Protein 5NO7 (pdb70)

Solvent-accessible surface area: 22762 Å² total; per-residue (Å²): 58,0,0,0,15,30,38,0,0,7,0,31,102,10,59,41,147,53,31,106,6,2,0,70,2,9,1,3,0,2,43,0,31,64,135,12,0,12,1,1,39,1,34,111,92,79,16,136,116,67,36,60,15,79,1,31,14,49,137,46,6,69,1,21,0,0,22,78,14,3,0,0,76,63,63,124,50,20,182,76,27,82,85,56,96,46,76,37,2,9,30,93,36,82,47,65,40,16,18,4,79,15,87,130,16,21,49,0,0,0,0,0,1,3,67,50,52,62,18,149,139,9,126,20,100,64,0,3,1,0,0,2,32,38,44,1,2,62,86,6,82,3,56,0,82,4,0,113,146,0,7,61,21,44,151,44,7,0,5,0,0,0,2,4,1,3,4,18,35,4,8,3,1,7,1,2,1,3,1,0,25,0,50,12,54,56,40,110,19,155,52,80,32,31,187,18,92,62,1,69,71,5,13,43,25,97,135,90,54,143,91,108,55,72,89,32,50,16,9,63,12,2,7,15,0,1,3,2,4,1,89,80,46,36,22,12,161,36,46,10,47,16,1,0,14,1,26,91,15,1,21,0,115,90,16,22,4,90,24,2,7,94,77,35,69,127,137,36,40,98,58,46,137,132,65,144,97,154,59,0,0,0,14,32,38,0,0,7,0,32,101,10,51,42,143,52,30,106,6,2,0,70,2,8,1,3,0,1,42,1,31,65,136,13,0,13,1,1,38,1,34,111,91,80,17,135,116,67,37,62,14,78,1,32,14,48,140,46,6,69,1,20,0,0,17,78,14,3,0,0,77,63,64,127,49,21,160,76,29,81,85,59,97,46,79,38,2,10,29,92,36,82,48,68,40,16,18,4,80,15,86,129,16,22,51,0,0,0,0,0,1,4,66,48,52,61,18,150,140,8,126,21,99,63,0,3,1,0,0,2,35,37,43,1,2,61,90,6,83,2,56,1,82,4,0,113,147,0,7,60,21,44,153,44,7,1,5,0,0,0,2,4,1,3,4,17,36,4,8,3,1,7,2,3,2,3,2,0,25,0,51,12,55,56,41,109,19,154,54,79,32,22,185,18,119,63,1,130,72,4,15,43,23,96,138,88,54,142,92,107,54,72,90,79,50,18,16,68,10,3,7,14,0,1,3,2,5,2,89,80,45,35,22,12,157,35,44,8,47,16,2,0,14,0,27,93,13,1,24,0,122,89,16,23,8,91,28,2,6,82,75,37,59,121,153,42,92,112

Radius of gyration: 25.58 Å; Cα contacts (8 Å, |Δi|>4): 1484; chains: 2; bounding box: 82×54×50 Å

B-factor: mean 99.18, std 22.54, range [57.85, 181.86]

GO terms:
  GO:0005576 extracellular region (C, EXP)

Nearest PDB structures (foldseek):
  5no7-assembly2_B  TM=1.002E+00  e=6.087E-64  Trametes cinnabarina
  7p3u-assembly1_A  TM=6.928E-01  e=6.922E-06  Aspergillus fumigatus A1163
  5nns-assembly2_B  TM=5.337E-01  e=1.057E-02  Heterobasidion irregulare TC 32-1
  6mvf-assembly2_E  TM=4.528E-01  e=7.614E-01  Faecalibacterium prausnitzii L2-6
  7l1z-assembly3_C  TM=1.665E-01  e=2.024E+00  unidentified

InterPro domains:
  IPR054497 Lytic polysaccharide monooxygenase AA14 [PF22810] (2-352)

Organism: Trametes coccinea (strain BRFM310) (NCBI:txid1353009)

Sequence (548 aa):
HIAFWHNSMYGFNVTEQTFPYDNRPVVPLQYMTFQEWWFHNHLDYPPHPGDFFDFPAGKAATAELACNKGATTWFNSSEGGNIQNGNDPCPGSPPSEYHTTGIDDVKGCAMAIAYESDVRKIKPEDFTVFSVNQTCVWYRFTDFQVPERMPPCPPGGCHCAWFWIHSPDSGGEQIYMNGFQCNITGSTSHVPLAKPKVARRCGADPDHGKPDAVPGNCTYGAKQPLYWLQKEGNNEFDDYIAPPFYNDLYNFKDGAQNDIFVDSYPDGIPLEQKLISEHIAFWHNSMYGFNVTEQTFPYDNRPVVPLQYMTFQEWWFHNHLDYPPHPGDFFDFPAGKAATAELACNKGATTWFNSSEGGNIQNGNDPCPGSPPSEYHTTGIDDVKGCAMAIAYESDVRKIKPEDFTVFSVNQTCVWYRFTDFQVPERMPPCPPGGCHCAWFWIHSPDSGGEQIYMNGFQCNITGSTSHVPLAKPKVARRCGADPDHGKPDAVPGNCTYGAKQPLYWLQKEGNNEFDDYIAPPFYNDLYNFKDGAQNDIFVDSYPDGIP

Secondary structure (DSSP, 8-state):
--EEE-TTBTTTT--TTTSSS---TTS-B-S--HHHHGGGG-TTS---TT--EEEETTSEEEEEEESSGGGSGGGGGSSS-----TT-SSTTS-GGGGT-SSGGG---EEEEEE--S-GGG--TTT-EEEEEESS-SS-SEEEEEPPTTPPPPPTT-EEEEEEE---TTSS---BEEEEEEEEEES------BPPPBPPP--S--GGGS--S--GGG---S-B-----SSSS--S----TTS---SSGGGT--SEE-TT-BTTS-SS--GGGHHHHH-/--EEE-TTBTTTT--TTTSSS---TTS-B-S--HHHHGGGG-TTS---TT--EEEETTSEEEEEEESSGGGSGGGGGSTT-----TT-SSTTS-GGGGT-SSGGG---EEEEEE--S-GGG--TTT-EEEEEESS-SS-SEEEEEPPTTPPPPPTT-EEEEEEE---TTSS---BEEEEEEEEEES------BPPPBPPP--S--GGGS--S--GGG---S-B-----SSSS--S----TTS---SSGGGT--SEE-TT-BTTTSSS---

Structure (mmCIF, N/CA/C/O backbone):
data_5NO7
#
_entry.id   5NO7
#
_cell.length_a   203.754
_cell.length_b   203.754
_cell.length_c   110.586
_cell.angle_alpha   90.00
_cell.angle_beta   90.00
_cell.angle_gamma   90.00
#
_symmetry.space_group_name_H-M   'P 41 21 2'
#
loop_
_entity.id
_entity.type
_entity.pdbx_description
1 polymer 'Lytic polysaccharide monooxygenase'
2 branched beta-D-mannopyranose-(1-4)-2-acetamido-2-deoxy-beta-D-glucopyranose-(1-4)-2-acetamido-2-deoxy-beta-D-glucopyranose
3 branched alpha-D-mannopyranose-(1-3)-alpha-D-mannopyranose-(1-6)-[alpha-D-mannopyranose-(1-3)]beta-D-mannopyranose-(1-4)-2-acetamido-2-deoxy-beta-D-glucopyranose-(1-4)-2-acetamido-2-deoxy-beta-D-glucopyranose
4 branched alpha-D-mannopyranose-(1-3)-[alpha-D-mannopyranose-(1-6)]beta-D-mannopyranose-(1-4)-2-acetamido-2-deoxy-beta-D-glucopyranose-(1-4)-2-acetamido-2-deoxy-beta-D-glucopyranose
5 branched alpha-D-mannopyranose-(1-3)-beta-D-mannopyranose-(1-4)-2-acetamido-2-deoxy-beta-D-glucopyranose-(1-4)-2-acetamido-2-deoxy-beta-D-glucopyranose
6 branched alpha-D-mannopyranose-(1-2)-[alpha-D-mannopyranose-(1-6)]alpha-D-mannopyranose-(1-3)-[alpha-D-mannopyranose-(1-6)]beta-D-mannopyranose-(1-4)-2-acetamido-2-deoxy-beta-D-glucopyranose-(1-4)-2-acetamido-2-deoxy-beta-D-glucopyranose
7 branched 2-acetamido-2-deoxy-beta-D-glucopyranose-(1-4)-2-acetamido-2-deoxy-beta-D-glucopyranose
8 non-polymer 'SULFATE ION'
#
loop_
_atom_site.group_PDB
_atom_site.id
_atom_site.type_symbol
_atom_site.label_atom_id
_atom_site.label_alt_id
_atom_site.label_comp_id
_atom_site.label_asym_id
_atom_site.label_entity_id
_atom_site.label_seq_id
_atom_site.pdbx_PDB_ins_code
_atom_site.Cartn_x
_atom_site.Cartn_y
_atom_site.Cartn_z
_atom_site.occupancy
_atom_site.B_iso_or_equiv
_atom_site.auth_seq_id
_atom_site.auth_comp_id
_atom_site.auth_asym_id
_atom_site.auth_atom_id
_atom_site.pdbx_PDB_model_num
ATOM 1 N N . HIS A 1 1 ? 84.207 23.023 6.334 1.00 91.64 1 HIS A N 1
ATOM 2 C CA . HIS A 1 1 ? 84.466 23.579 7.697 1.00 92.54 1 HIS A CA 1
ATOM 3 C C . HIS A 1 1 ? 85.475 22.714 8.468 1.00 89.46 1 HIS A C 1
ATOM 4 O O . HIS A 1 1 ? 85.099 21.813 9.220 1.00 87.30 1 HIS A O 1
ATOM 11 N N . ILE A 1 2 ? 86.758 22.994 8.247 1.00 85.02 2 ILE A N 1
ATOM 12 C CA . ILE A 1 2 ? 87.864 22.287 8.897 1.00 82.47 2 ILE A CA 1
ATOM 13 C C . ILE A 1 2 ? 88.930 23.304 9.288 1.00 82.66 2 ILE A C 1
ATOM 14 O O . ILE A 1 2 ? 89.091 24.331 8.623 1.00 81.32 2 ILE A O 1
ATOM 19 N N . ALA A 1 3 ? 89.659 23.015 10.364 1.00 83.36 3 ALA A N 1
ATOM 20 C CA . ALA A 1 3 ? 90.744 23.883 10.810 1.00 83.72 3 ALA A CA 1
ATOM 21 C C . ALA A 1 3 ? 91.897 23.099 11.410 1.00 82.57 3 ALA A C 1
ATOM 22 O O . ALA A 1 3 ? 91.711 22.006 11.943 1.00 82.43 3 ALA A O 1
ATOM 24 N N . PHE A 1 4 ? 93.091 23.676 11.307 1.00 82.50 4 PHE A N 1
ATOM 25 C CA . PHE A 1 4 ? 94.289 23.131 11.939 1.00 82.14 4 PHE A CA 1
ATOM 26 C C . PHE A 1 4 ? 94.243 23.540 13.408 1.00 79.27 4 PHE A C 1
ATOM 27 O O . PHE A 1 4 ? 94.223 24.733 13.713 1.00 78.92 4 PHE A O 1
ATOM 35 N N . TRP A 1 5 ? 94.214 22.556 14.308 1.00 76.19 5 TRP A N 1
ATOM 36 C CA . TRP A 1 5 ? 94.078 22.815 15.748 1.00 73.59 5 TRP A CA 1
ATOM 37 C C . TRP A 1 5 ? 95.360 22.586 16.533 1.00 75.33 5 TRP A C 1
ATOM 38 O O . TRP A 1 5 ? 95.922 21.491 16.518 1.00 74.09 5 TRP A O 1
ATOM 49 N N . HIS A 1 6 ? 95.804 23.632 17.227 1.00 80.24 6 HIS A N 1
ATOM 50 C CA . HIS A 1 6 ? 96.984 23.570 18.089 1.00 80.86 6 HIS A CA 1
ATOM 51 C C . HIS A 1 6 ? 97.027 24.823 18.964 1.00 83.70 6 HIS A C 1
ATOM 52 O O . HIS A 1 6 ? 96.542 25.872 18.553 1.00 87.03 6 HIS A O 1
ATOM 59 N N . ASN A 1 7 ? 97.613 24.720 20.156 1.00 84.93 7 ASN A N 1
ATOM 60 C CA . ASN A 1 7 ? 97.683 25.864 21.083 1.00 82.64 7 ASN A CA 1
ATOM 61 C C . ASN A 1 7 ? 98.571 27.017 20.592 1.00 80.24 7 ASN A C 1
ATOM 62 O O . ASN A 1 7 ? 98.520 28.120 21.138 1.00 81.89 7 ASN A O 1
ATOM 67 N N . SER A 1 8 ? 99.379 26.753 19.568 1.00 76.92 8 SER A N 1
ATOM 68 C CA . SER A 1 8 ? 100.251 27.760 18.971 1.00 76.31 8 SER A CA 1
ATOM 69 C C . SER A 1 8 ? 99.578 28.518 17.828 1.00 74.65 8 SER A C 1
ATOM 70 O O . SER A 1 8 ? 100.198 29.385 17.213 1.00 74.69 8 SER A O 1
ATOM 73 N N . MET A 1 9 ? 98.324 28.191 17.536 1.00 73.77 9 MET A N 1
ATOM 74 C CA . MET A 1 9 ? 97.611 28.834 16.441 1.00 74.84 9 MET A CA 1
ATOM 75 C C . MET A 1 9 ? 97.063 30.188 16.849 1.00 75.28 9 MET A C 1
ATOM 76 O O . MET A 1 9 ? 96.799 30.440 18.024 1.00 83.04 9 MET A O 1
ATOM 81 N N . TYR A 1 10 ? 96.888 31.053 15.859 1.00 74.31 10 TYR A N 1
ATOM 82 C CA . TYR A 1 10 ? 96.248 32.339 16.074 1.00 74.32 10 TYR A CA 1
ATOM 83 C C . TYR A 1 10 ? 94.740 32.106 16.111 1.00 75.52 10 TYR A C 1
ATOM 84 O O . TYR A 1 10 ? 94.209 31.290 15.354 1.00 77.48 10 TYR A O 1
ATOM 93 N N . GLY A 1 11 ? 94.059 32.813 17.004 1.00 76.98 11 GLY A N 1
ATOM 94 C CA . GLY A 1 11 ? 92.618 32.658 17.176 1.00 77.07 11 GLY A CA 1
ATOM 95 C C . GLY A 1 11 ? 92.251 31.299 17.739 1.00 77.32 11 GLY A C 1
ATOM 96 O O . GLY A 1 11 ? 91.217 30.735 17.388 1.00 78.34 11 GLY A O 1
ATOM 97 N N . PHE A 1 12 ? 93.100 30.779 18.620 1.00 76.88 12 PHE A N 1
ATOM 98 C CA . PHE A 1 12 ? 92.893 29.466 19.228 1.00 77.53 12 PHE A CA 1
ATOM 99 C C . PHE A 1 12 ? 91.560 29.370 19.972 1.00 78.05 12 PHE A C 1
ATOM 100 O O . PHE A 1 12 ? 90.881 28.343 19.906 1.00 79.95 12 PHE A O 1
ATOM 108 N N . ASN A 1 13 ? 91.187 30.445 20.664 1.00 79.85 13 ASN A N 1
ATOM 109 C CA . ASN A 1 13 ? 89.955 30.483 21.455 1.00 80.66 13 ASN A CA 1
ATOM 110 C C . ASN A 1 13 ? 88.835 31.321 20.839 1.00 80.10 13 ASN A C 1
ATOM 111 O O . ASN A 1 13 ? 87.829 31.582 21.499 1.00 79.99 13 ASN A O 1
ATOM 116 N N . VAL A 1 14 ? 88.996 31.732 19.582 1.00 80.60 14 VAL A N 1
ATOM 117 C CA . VAL A 1 14 ? 87.972 32.528 18.898 1.00 79.17 14 VAL A CA 1
ATOM 118 C C . VAL A 1 14 ? 86.715 31.690 18.685 1.00 79.96 14 VAL A C 1
ATOM 119 O O . VAL A 1 14 ? 86.795 30.543 18.244 1.00 82.35 14 VAL A O 1
ATOM 123 N N . THR A 1 15 ? 85.562 32.271 19.007 1.00 81.16 15 THR A N 1
ATOM 124 C CA . THR A 1 15 ? 84.278 31.594 18.853 1.00 83.25 15 THR A CA 1
ATOM 125 C C . THR A 1 15 ? 83.385 32.364 17.880 1.00 86.18 15 THR A C 1
ATOM 126 O O . THR A 1 15 ? 83.780 33.402 17.344 1.00 86.80 15 THR A O 1
ATOM 130 N N . GLU A 1 16 ? 82.185 31.839 17.656 1.00 90.27 16 GLU A N 1
ATOM 131 C CA . GLU A 1 16 ? 81.237 32.423 16.714 1.00 95.92 16 GLU A CA 1
ATOM 132 C C . GLU A 1 16 ? 80.870 33.868 17.052 1.00 98.70 16 GLU A C 1
ATOM 133 O O . GLU A 1 16 ? 80.799 34.715 16.159 1.00 100.81 16 GLU A O 1
ATOM 139 N N . GLN A 1 17 ? 80.660 34.144 18.337 1.00 101.15 17 GLN A N 1
ATOM 140 C CA . GLN A 1 17 ? 80.240 35.477 18.794 1.00 101.61 17 GLN A CA 1
ATOM 141 C C . GLN A 1 17 ? 81.395 36.460 19.063 1.00 95.82 17 GLN A C 1
ATOM 142 O O . GLN A 1 17 ? 81.150 37.635 19.333 1.00 91.71 17 GLN A O 1
ATOM 148 N N . THR A 1 18 ? 82.639 35.990 18.977 1.00 93.69 18 THR A N 1
ATOM 149 C CA . THR A 1 18 ? 83.815 36.837 19.228 1.00 91.59 18 THR A CA 1
ATOM 150 C C . THR A 1 18 ? 83.873 38.056 18.303 1.00 91.59 18 THR A C 1
ATOM 151 O O . THR A 1 18 ? 84.147 39.165 18.756 1.00 93.09 18 THR A O 1
ATOM 155 N N . PHE A 1 19 ? 83.631 37.838 17.013 1.00 92.07 19 PHE A N 1
ATOM 156 C CA . PHE A 1 19 ? 83.607 38.916 16.022 1.00 91.00 19 PHE A CA 1
ATOM 157 C C . PHE A 1 19 ? 82.154 39.213 15.652 1.00 91.80 19 PHE A C 1
ATOM 158 O O . PHE A 1 19 ? 81.265 38.417 15.966 1.00 92.30 19 PHE A O 1
ATOM 166 N N . PRO A 1 20 ? 81.900 40.359 14.985 1.00 92.36 20 PRO A N 1
ATOM 167 C CA . PRO A 1 20 ? 80.544 40.650 14.497 1.00 93.18 20 PRO A CA 1
ATOM 168 C C . PRO A 1 20 ? 80.048 39.579 13.529 1.00 92.47 20 PRO A C 1
ATOM 169 O O . PRO A 1 20 ? 78.861 39.253 13.516 1.00 94.83 20 PRO A O 1
ATOM 173 N N . TYR A 1 21 ? 80.973 39.050 12.731 1.00 89.94 21 TYR A N 1
ATOM 174 C CA . TYR A 1 21 ? 80.694 37.973 11.791 1.00 87.48 21 TYR A CA 1
ATOM 175 C C . TYR A 1 21 ? 81.291 36.676 12.326 1.00 85.29 21 TYR A C 1
ATOM 176 O O . TYR A 1 21 ? 82.034 36.690 13.307 1.00 85.15 21 TYR A O 1
ATOM 185 N N . ASP A 1 22 ? 80.952 35.556 11.695 1.00 84.23 22 ASP A N 1
ATOM 186 C CA . ASP A 1 22 ? 81.479 34.259 12.112 1.00 81.39 22 ASP A CA 1
ATOM 187 C C . ASP A 1 22 ? 82.899 34.119 11.584 1.00 80.14 22 ASP A C 1
ATOM 188 O O . ASP A 1 22 ? 83.105 33.974 10.377 1.00 83.56 22 ASP A O 1
ATOM 193 N N . ASN A 1 23 ? 83.871 34.176 12.490 1.00 78.77 23 ASN A N 1
ATOM 194 C CA . ASN A 1 23 ? 85.278 34.094 12.118 1.00 78.72 23 ASN A CA 1
ATOM 195 C C . ASN A 1 23 ? 86.021 33.010 12.901 1.00 77.85 23 ASN A C 1
ATOM 196 O O . ASN A 1 23 ? 87.188 33.174 13.256 1.00 76.33 23 ASN A O 1
ATOM 201 N N . ARG A 1 24 ? 85.346 31.896 13.167 1.00 77.43 24 ARG A N 1
ATOM 202 C CA . ARG A 1 24 ? 85.985 30.779 13.851 1.00 78.84 24 ARG A CA 1
ATOM 203 C C . ARG A 1 24 ? 87.049 30.181 12.936 1.00 77.88 24 ARG A C 1
ATOM 204 O O . ARG A 1 24 ? 86.931 30.270 11.715 1.00 79.51 24 ARG A O 1
ATOM 212 N N . PRO A 1 25 ? 88.092 29.562 13.517 1.00 76.89 25 PRO A N 1
ATOM 213 C CA . PRO A 1 25 ? 89.160 28.944 12.722 1.00 76.11 25 PRO A CA 1
ATOM 214 C C . PRO A 1 25 ? 88.683 28.040 11.575 1.00 76.14 25 PRO A C 1
ATOM 215 O O . PRO A 1 25 ? 89.365 27.944 10.553 1.00 78.16 25 PRO A O 1
ATOM 219 N N . VAL A 1 26 ? 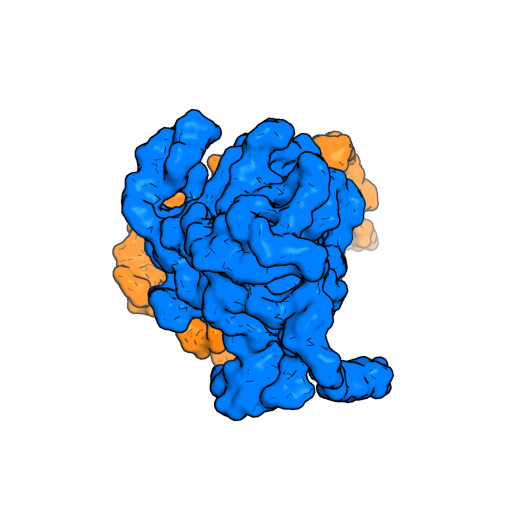87.534 27.386 11.750 1.00 74.03 26 VAL A N 1
ATOM 220 C CA . VAL A 1 26 ? 87.001 26.463 10.742 1.00 74.16 26 VAL A CA 1
ATOM 221 C C . VAL A 1 26 ? 86.235 27.141 9.608 1.00 76.22 26 VAL A C 1
ATOM 222 O O . VAL A 1 26 ? 85.985 26.517 8.578 1.00 80.23 26 VAL A O 1
ATOM 226 N N . VAL A 1 27 ? 85.862 28.405 9.788 1.00 77.19 27 VAL A N 1
ATOM 227 C CA . VAL A 1 27 ? 85.106 29.132 8.766 1.00 77.16 27 VAL A CA 1
ATOM 228 C C . VAL A 1 27 ? 85.940 29.305 7.493 1.00 75.90 27 VAL A C 1
ATOM 229 O O . VAL A 1 27 ? 87.110 29.679 7.569 1.00 76.15 27 VAL A O 1
ATOM 233 N N . PRO A 1 28 ? 85.340 29.026 6.321 1.00 76.46 28 PRO A N 1
ATOM 234 C CA . PRO A 1 28 ? 86.056 29.172 5.053 1.00 77.60 28 PRO A CA 1
ATOM 235 C C . PRO A 1 28 ? 86.248 30.626 4.631 1.00 78.58 28 PRO A C 1
ATOM 236 O O . PRO A 1 28 ? 85.462 31.496 5.015 1.00 81.59 28 PRO A O 1
ATOM 240 N N . LEU A 1 29 ? 87.292 30.865 3.841 1.00 77.97 29 LEU A N 1
ATOM 241 C CA . LEU A 1 29 ? 87.631 32.196 3.347 1.00 79.27 29 LEU A CA 1
ATOM 242 C C . LEU A 1 29 ? 87.228 32.296 1.880 1.00 82.98 29 LEU A C 1
ATOM 243 O O . LEU A 1 29 ? 87.705 31.521 1.050 1.00 85.82 29 LEU A O 1
ATOM 248 N N . GLN A 1 30 ? 86.360 33.256 1.563 1.00 85.08 30 GLN A N 1
ATOM 249 C CA . GLN A 1 30 ? 85.833 33.409 0.207 1.00 84.07 30 GLN A CA 1
ATOM 250 C C . GLN A 1 30 ? 85.427 34.856 -0.081 1.00 85.69 30 GLN A C 1
ATOM 251 O O . GLN A 1 30 ? 84.653 35.455 0.666 1.00 86.01 30 GLN A O 1
ATOM 257 N N . TYR A 1 31 ? 85.965 35.405 -1.167 1.00 89.33 31 TYR A N 1
ATOM 258 C CA . TYR A 1 31 ? 85.709 36.788 -1.591 1.00 91.39 31 TYR A CA 1
ATOM 259 C C . TYR A 1 31 ? 85.835 37.782 -0.434 1.00 89.84 31 TYR A C 1
ATOM 260 O O . TYR A 1 31 ? 84.935 38.585 -0.175 1.00 91.00 31 TYR A O 1
ATOM 269 N N . MET A 1 32 ? 86.975 37.710 0.248 1.00 87.23 32 MET A N 1
ATOM 270 C CA . MET A 1 32 ? 87.272 38.560 1.394 1.00 84.81 32 MET A CA 1
ATOM 271 C C . MET A 1 32 ? 88.370 39.561 1.072 1.00 83.30 32 MET A C 1
ATOM 272 O O . MET A 1 32 ? 89.194 39.332 0.187 1.00 82.99 32 MET A O 1
ATOM 277 N N . THR A 1 33 ? 88.379 40.665 1.812 1.00 84.00 33 THR A N 1
ATOM 278 C CA . THR A 1 33 ? 89.443 41.655 1.708 1.00 85.10 33 THR A CA 1
ATOM 279 C C . THR A 1 33 ? 90.679 41.072 2.374 1.00 84.97 33 THR A C 1
ATOM 280 O O . THR A 1 33 ? 90.570 40.134 3.167 1.00 84.64 33 THR A O 1
ATOM 284 N N . PHE A 1 34 ? 91.847 41.626 2.068 1.00 84.71 34 PHE A N 1
ATOM 285 C CA . PHE A 1 34 ? 93.096 41.070 2.584 1.00 84.09 34 PHE A CA 1
ATOM 286 C C . PHE A 1 34 ? 93.078 40.861 4.094 1.00 85.55 34 PHE A C 1
ATOM 287 O O . PHE A 1 34 ? 93.405 39.779 4.571 1.00 83.63 34 PHE A O 1
ATOM 295 N N . GLN A 1 35 ? 92.682 41.892 4.835 1.00 89.59 35 GLN A N 1
ATOM 296 C CA . GLN A 1 35 ? 92.652 41.828 6.298 1.00 92.31 35 GLN A CA 1
ATOM 297 C C . GLN A 1 35 ? 91.768 40.698 6.819 1.00 87.97 35 GLN A C 1
ATOM 298 O O . GLN A 1 35 ? 92.081 40.082 7.840 1.00 88.49 35 GLN A O 1
ATOM 304 N N . GLU A 1 36 ? 90.672 40.432 6.115 1.00 83.87 36 GLU A N 1
ATOM 305 C CA . GLU A 1 36 ? 89.734 39.383 6.508 1.00 81.96 36 GLU A CA 1
ATOM 306 C C . GLU A 1 36 ? 90.264 37.969 6.244 1.00 78.74 36 GLU A C 1
ATOM 307 O O . GLU A 1 36 ? 90.151 37.099 7.110 1.00 79.13 36 GLU A O 1
ATOM 313 N N . TRP A 1 37 ? 90.850 37.739 5.068 1.00 74.66 37 TRP A N 1
ATOM 314 C CA . TRP A 1 37 ? 91.333 36.397 4.715 1.00 71.51 37 TRP A CA 1
ATOM 315 C C . TRP A 1 37 ? 92.741 36.106 5.246 1.00 69.80 37 TRP A C 1
ATOM 316 O O . TRP A 1 37 ? 93.022 34.984 5.657 1.00 68.47 37 TRP A O 1
ATOM 327 N N . TRP A 1 38 ? 93.619 37.105 5.240 1.00 72.07 38 TRP A N 1
ATOM 328 C CA . TRP A 1 38 ? 95.006 36.918 5.697 1.00 75.67 38 TRP A CA 1
ATOM 329 C C . TRP A 1 38 ? 95.084 36.554 7.184 1.00 76.24 38 TRP A C 1
ATOM 330 O O . TRP A 1 38 ? 94.643 37.316 8.046 1.00 72.52 38 TRP A O 1
ATOM 341 N N . PHE A 1 39 ? 95.648 35.378 7.461 1.00 77.18 39 PHE A N 1
ATOM 342 C CA . PHE A 1 39 ? 95.744 34.828 8.819 1.00 76.64 39 PHE A CA 1
ATOM 343 C C . PHE A 1 39 ? 94.382 34.604 9.482 1.00 76.52 39 PHE A C 1
ATOM 344 O O . PHE A 1 39 ? 94.301 34.448 10.702 1.00 81.02 39 PHE A O 1
ATOM 352 N N . HIS A 1 40 ? 93.327 34.553 8.669 1.00 74.90 40 HIS A N 1
ATOM 353 C CA . HIS A 1 40 ? 91.956 34.369 9.146 1.00 74.06 40 HIS A CA 1
ATOM 354 C C . HIS A 1 40 ? 91.552 35.513 10.078 1.00 78.21 40 HIS A C 1
ATOM 355 O O . HIS A 1 40 ? 90.708 35.339 10.959 1.00 79.42 40 HIS A O 1
ATOM 362 N N . ASN A 1 41 ? 92.157 36.683 9.867 1.00 82.14 41 ASN A N 1
ATOM 363 C CA . ASN A 1 41 ? 91.928 37.861 10.703 1.00 82.77 41 ASN A CA 1
ATOM 364 C C . ASN A 1 41 ? 92.010 37.528 12.198 1.00 84.66 41 ASN A C 1
ATOM 365 O O . ASN A 1 41 ? 91.164 37.952 12.989 1.00 88.85 41 ASN A O 1
ATOM 370 N N . HIS A 1 42 ? 93.030 36.753 12.568 1.00 84.35 42 HIS A N 1
ATOM 371 C CA . HIS A 1 42 ? 93.252 36.351 13.959 1.00 84.97 42 HIS A CA 1
ATOM 372 C C . HIS A 1 42 ? 94.569 36.885 14.530 1.00 86.81 42 HIS A C 1
ATOM 373 O O . HIS A 1 42 ? 95.054 36.371 15.539 1.00 88.94 42 HIS A O 1
ATOM 380 N N . LEU A 1 43 ? 95.141 37.915 13.906 1.00 87.62 43 LEU A N 1
ATOM 381 C CA . LEU A 1 43 ? 96.409 38.480 14.379 1.00 87.31 43 LEU A CA 1
ATOM 382 C C . LEU A 1 43 ? 96.285 39.086 15.781 1.00 90.04 43 LEU A C 1
ATOM 383 O O . LEU A 1 43 ? 97.224 39.010 16.576 1.00 91.88 43 LEU A O 1
ATOM 388 N N . ASP A 1 44 ? 95.122 39.658 16.089 1.00 90.94 44 ASP A N 1
ATOM 389 C CA . ASP A 1 44 ? 94.872 40.239 17.413 1.00 90.81 44 ASP A CA 1
ATOM 390 C C . ASP A 1 44 ? 94.545 39.189 18.481 1.00 88.30 44 ASP A C 1
ATOM 391 O O . ASP A 1 44 ? 94.294 39.538 19.634 1.00 92.18 44 ASP A O 1
ATOM 396 N N . TYR A 1 45 ? 94.553 37.912 18.102 1.00 86.07 45 TYR A N 1
ATOM 397 C CA . TYR A 1 45 ? 94.333 36.810 19.038 1.00 86.13 45 TYR A CA 1
ATOM 398 C C . TYR A 1 45 ? 95.491 35.818 18.937 1.00 86.55 45 TYR A C 1
ATOM 399 O O . TYR A 1 45 ? 95.294 34.660 18.566 1.00 86.50 45 TYR A O 1
ATOM 408 N N . PRO A 1 46 ? 96.709 36.270 19.281 1.00 88.41 46 PRO A N 1
ATOM 409 C CA . PRO A 1 46 ? 97.863 35.396 19.162 1.00 88.47 46 PRO A CA 1
ATOM 410 C C . PRO A 1 46 ? 97.936 34.393 20.304 1.00 89.24 46 PRO A C 1
ATOM 411 O O . PRO A 1 46 ? 97.334 34.616 21.353 1.00 91.06 46 PRO A O 1
ATOM 415 N N . PRO A 1 47 ? 98.682 33.295 20.108 1.00 89.74 47 PRO A N 1
ATOM 416 C CA . PRO A 1 47 ? 98.854 32.294 21.153 1.00 89.39 47 PRO A CA 1
ATOM 417 C C . PRO A 1 47 ? 99.786 32.818 22.235 1.00 90.42 47 PRO A C 1
ATOM 418 O O . PRO A 1 47 ? 100.293 33.936 22.120 1.00 90.12 47 PRO A O 1
ATOM 422 N N . HIS A 1 48 ? 100.019 32.023 23.273 1.00 93.02 48 HIS A N 1
ATOM 423 C CA . HIS A 1 48 ? 100.965 32.424 24.307 1.00 94.38 48 HIS A CA 1
ATOM 424 C C . HIS A 1 48 ? 102.376 32.351 23.718 1.00 96.28 48 HIS A C 1
ATOM 425 O O . HIS A 1 48 ? 102.644 31.505 22.862 1.00 96.29 48 HIS A O 1
ATOM 432 N N . PRO A 1 49 ? 103.281 33.240 24.166 1.00 97.64 49 PRO A N 1
ATOM 433 C CA . PRO A 1 49 ? 104.614 33.331 23.557 1.00 98.49 49 PRO A CA 1
ATOM 434 C C . PRO A 1 49 ? 105.431 32.036 23.539 1.00 97.48 49 PRO A C 1
ATOM 435 O O . PRO A 1 49 ? 106.244 31.849 22.636 1.00 96.07 49 PRO A O 1
ATOM 439 N N . GLY A 1 50 ? 105.216 31.159 24.519 1.00 97.60 50 GLY A N 1
ATOM 440 C CA . GLY A 1 50 ? 105.978 29.912 24.628 1.00 96.66 50 GLY A CA 1
ATOM 441 C C . GLY A 1 50 ? 105.441 28.715 23.858 1.00 94.24 50 GLY A C 1
ATOM 442 O O . GLY A 1 50 ? 106.114 27.688 23.777 1.00 96.57 50 GLY A O 1
ATOM 443 N N . ASP A 1 51 ? 104.238 28.835 23.296 1.00 91.17 51 ASP A N 1
ATOM 444 C CA . ASP A 1 51 ? 103.607 27.733 22.562 1.00 88.43 51 ASP A CA 1
ATOM 445 C C . ASP A 1 51 ? 104.007 27.717 21.081 1.00 87.45 51 ASP A C 1
ATOM 446 O O . ASP A 1 51 ? 103.668 28.632 20.328 1.00 82.48 51 ASP A O 1
ATOM 451 N N . PHE A 1 52 ? 104.729 26.669 20.681 1.00 86.67 52 PHE A N 1
ATOM 452 C CA . PHE A 1 52 ? 105.177 26.489 19.299 1.00 86.78 52 PHE A CA 1
ATOM 453 C C . PHE A 1 52 ? 104.900 25.073 18.806 1.00 86.43 52 PHE A C 1
ATOM 454 O O . PHE A 1 52 ? 104.956 24.116 19.580 1.00 89.33 52 PHE A O 1
ATOM 462 N N . PHE A 1 53 ? 104.608 24.955 17.514 1.00 84.53 53 PHE A N 1
ATOM 463 C CA . PHE A 1 53 ? 104.450 23.658 16.861 1.00 82.72 53 PHE A CA 1
ATOM 464 C C . PHE A 1 53 ? 105.820 23.292 16.290 1.00 83.28 53 PHE A C 1
ATOM 465 O O . PHE A 1 53 ? 106.380 24.038 15.488 1.00 82.27 53 PHE A O 1
ATOM 473 N N . ASP A 1 54 ? 106.356 22.147 16.700 1.00 84.85 54 ASP A N 1
ATOM 474 C CA . ASP A 1 54 ? 107.699 21.737 16.288 1.00 85.30 54 ASP A CA 1
ATOM 475 C C . ASP A 1 54 ? 107.708 20.870 15.029 1.00 83.18 54 ASP A C 1
ATOM 476 O O . ASP A 1 54 ? 106.981 19.880 14.941 1.00 83.58 54 ASP A O 1
ATOM 481 N N . PHE A 1 55 ? 108.541 21.258 14.065 1.00 80.53 55 PHE A N 1
ATOM 482 C CA . PHE A 1 55 ? 108.739 20.499 12.832 1.00 78.93 55 PHE A CA 1
ATOM 483 C C . PHE A 1 55 ? 110.137 19.882 12.844 1.00 77.06 55 PHE A C 1
ATOM 484 O O . PHE A 1 55 ? 111.126 20.594 12.670 1.00 76.91 55 PHE A O 1
ATOM 492 N N . PRO A 1 56 ? 110.228 18.556 13.051 1.00 75.75 56 PRO A N 1
ATOM 493 C CA . PRO A 1 56 ? 111.536 17.916 13.097 1.00 77.64 56 PRO A CA 1
ATOM 494 C C . PRO A 1 56 ? 112.080 17.594 11.707 1.00 80.24 56 PRO A C 1
ATOM 495 O O . PRO A 1 56 ? 111.481 16.802 10.979 1.00 83.61 56 PRO A O 1
ATOM 499 N N . ALA A 1 57 ? 113.214 18.200 11.359 1.00 80.81 57 ALA A N 1
ATOM 500 C CA . ALA A 1 57 ? 113.845 17.992 10.058 1.00 79.94 57 ALA A CA 1
ATOM 501 C C . ALA A 1 57 ? 114.053 16.510 9.766 1.00 81.02 57 ALA A C 1
ATOM 502 O O . ALA A 1 57 ? 114.479 15.753 10.636 1.00 82.40 57 ALA A O 1
ATOM 504 N N . GLY A 1 58 ? 113.730 16.103 8.541 1.00 83.86 58 GLY A N 1
ATOM 505 C CA . GLY A 1 58 ? 113.888 14.716 8.109 1.00 84.69 58 GLY A CA 1
ATOM 506 C C . GLY A 1 58 ? 112.937 13.736 8.771 1.00 84.18 58 GLY A C 1
ATOM 507 O O . GLY A 1 58 ? 113.135 12.524 8.674 1.00 85.98 58 GLY A O 1
ATOM 508 N N . LYS A 1 59 ? 111.899 14.255 9.427 1.00 82.88 59 LYS A N 1
ATOM 509 C CA . LYS A 1 59 ? 110.931 13.430 10.147 1.00 83.70 59 LYS A CA 1
ATOM 510 C C . LYS A 1 59 ? 109.507 13.947 9.962 1.00 81.27 59 LYS A C 1
ATOM 511 O O . LYS A 1 59 ? 109.292 15.090 9.554 1.00 79.60 59 LYS A O 1
ATOM 517 N N . ALA A 1 60 ? 108.540 13.091 10.271 1.00 79.91 60 ALA A N 1
ATOM 518 C CA . ALA A 1 60 ? 107.128 13.437 10.156 1.00 79.46 60 ALA A CA 1
ATOM 519 C C . ALA A 1 60 ? 106.678 14.321 11.315 1.00 77.96 60 ALA A C 1
ATOM 520 O O . ALA A 1 60 ? 107.222 14.246 12.418 1.00 81.06 60 ALA A O 1
ATOM 522 N N . ALA A 1 61 ? 105.681 15.158 11.049 1.00 74.15 61 ALA A N 1
ATOM 523 C CA . ALA A 1 61 ? 105.096 16.029 12.056 1.00 72.68 61 ALA A CA 1
ATOM 524 C C . ALA A 1 61 ? 103.584 15.879 11.991 1.00 73.76 61 ALA A C 1
ATOM 525 O O . ALA A 1 61 ? 102.958 16.323 11.031 1.00 76.05 61 ALA A O 1
ATOM 527 N N . THR A 1 62 ? 102.998 15.252 13.007 1.00 74.78 62 THR A N 1
ATOM 528 C CA . THR A 1 62 ? 101.556 15.021 13.029 1.00 74.22 62 THR A CA 1
ATOM 529 C C . THR A 1 62 ? 100.789 16.284 13.415 1.00 73.32 62 THR A C 1
ATOM 530 O O . THR A 1 62 ? 101.075 16.906 14.437 1.00 73.85 62 THR A O 1
ATOM 534 N N . ALA A 1 63 ? 99.818 16.648 12.581 1.00 71.65 63 ALA A N 1
ATOM 535 C CA . ALA A 1 63 ? 98.959 17.799 12.812 1.00 71.44 63 ALA A CA 1
ATOM 536 C C . ALA A 1 63 ? 97.529 17.313 12.972 1.00 72.07 63 ALA A C 1
ATOM 537 O O . ALA A 1 63 ? 97.175 16.254 12.454 1.00 72.86 63 ALA A O 1
ATOM 539 N N . GLU A 1 64 ? 96.713 18.080 13.691 1.00 73.76 64 GLU A N 1
ATOM 540 C CA . GLU A 1 64 ? 95.314 17.714 13.916 1.00 74.96 64 GLU A CA 1
ATOM 541 C C . GLU A 1 64 ? 94.378 18.630 13.139 1.00 74.74 64 GLU A C 1
ATOM 542 O O . GLU A 1 64 ? 94.387 19.850 13.323 1.00 74.92 64 GLU A O 1
ATOM 548 N N . LEU A 1 65 ? 93.577 18.024 12.268 1.00 73.51 65 LEU A N 1
ATOM 549 C CA . LEU A 1 65 ? 92.629 18.744 11.431 1.00 71.37 65 LEU A CA 1
ATOM 550 C C . LEU A 1 65 ? 91.232 18.257 11.782 1.00 69.60 65 LEU A C 1
ATOM 551 O O . LEU A 1 65 ? 90.983 17.052 11.773 1.00 68.72 65 LEU A O 1
ATOM 556 N N . ALA A 1 66 ? 90.328 19.181 12.104 1.00 69.80 66 ALA A N 1
ATOM 557 C CA . ALA A 1 66 ? 88.965 18.808 12.481 1.00 71.86 66 ALA A CA 1
ATOM 558 C C . ALA A 1 66 ? 87.972 19.962 12.377 1.00 75.05 66 ALA A C 1
ATOM 559 O O . ALA A 1 66 ? 88.357 21.130 12.313 1.00 76.83 66 ALA A O 1
ATOM 561 N N . CYS A 1 67 ? 86.689 19.611 12.367 1.00 79.66 67 CYS A N 1
ATOM 562 C CA . CYS A 1 67 ? 85.606 20.587 12.285 1.00 84.59 67 CYS A CA 1
ATOM 563 C C . CYS A 1 67 ? 85.349 21.253 13.632 1.00 85.01 67 CYS A C 1
ATOM 564 O O . CYS A 1 67 ? 84.738 22.321 13.691 1.00 85.07 67 CYS A O 1
ATOM 567 N N . ASN A 1 68 ? 85.799 20.609 14.707 1.00 89.37 68 ASN A N 1
ATOM 568 C CA . ASN A 1 68 ? 85.644 21.151 16.053 1.00 93.19 68 ASN A CA 1
ATOM 569 C C . ASN A 1 68 ? 86.866 20.854 16.898 1.00 89.54 68 ASN A C 1
ATOM 570 O O . ASN A 1 68 ? 87.495 19.803 16.752 1.00 91.68 68 ASN A O 1
ATOM 575 N N . LYS A 1 69 ? 87.186 21.778 17.795 1.00 86.26 69 LYS A N 1
ATOM 576 C CA . LYS A 1 69 ? 88.306 21.598 18.706 1.00 84.37 69 LYS A CA 1
ATOM 577 C C . LYS A 1 69 ? 88.029 20.447 19.683 1.00 82.18 69 LYS A C 1
ATOM 578 O O . LYS A 1 69 ? 88.958 19.835 20.203 1.00 82.98 69 LYS A O 1
ATOM 584 N N . GLY A 1 70 ? 86.750 20.150 19.913 1.00 80.13 70 GLY A N 1
ATOM 585 C CA . GLY A 1 70 ? 86.350 19.014 20.742 1.00 78.14 70 GLY A CA 1
ATOM 586 C C . GLY A 1 70 ? 86.766 17.677 20.153 1.00 77.52 70 GLY A C 1
ATOM 587 O O . GLY A 1 70 ? 86.987 16.712 20.885 1.00 76.75 70 GLY A O 1
ATOM 588 N N . ALA A 1 71 ? 86.878 17.622 18.826 1.00 78.12 71 ALA A N 1
ATOM 589 C CA . ALA A 1 71 ? 87.305 16.410 18.126 1.00 75.95 71 ALA A CA 1
ATOM 590 C C . ALA A 1 71 ? 88.826 16.241 18.109 1.00 75.03 71 ALA A C 1
ATOM 591 O O . ALA A 1 71 ? 89.329 15.288 17.521 1.00 77.75 71 ALA A O 1
ATOM 593 N N . THR A 1 72 ? 89.552 17.157 18.748 1.00 75.74 72 THR A N 1
ATOM 594 C CA . THR A 1 72 ? 91.009 17.092 18.825 1.00 77.19 72 THR A CA 1
ATOM 595 C C . THR A 1 72 ? 91.464 16.948 20.276 1.00 80.88 72 THR A C 1
ATOM 596 O O . THR A 1 72 ? 90.646 16.952 21.196 1.00 82.69 72 THR A O 1
ATOM 600 N N . THR A 1 73 ? 92.776 16.827 20.471 1.00 83.90 73 THR A N 1
ATOM 601 C CA . THR A 1 73 ? 93.373 16.708 21.805 1.00 84.61 73 THR A CA 1
ATOM 602 C C . THR A 1 73 ? 93.189 17.985 22.634 1.00 84.43 73 THR A C 1
ATOM 603 O O . THR A 1 73 ? 93.260 17.951 23.863 1.00 87.77 73 THR A O 1
ATOM 607 N N . TRP A 1 74 ? 92.934 19.102 21.958 1.00 82.29 74 TRP A N 1
ATOM 608 C CA . TRP A 1 74 ? 92.762 20.392 22.617 1.00 80.19 74 TRP A CA 1
ATOM 609 C C . TRP A 1 74 ? 91.308 20.640 23.015 1.00 78.66 74 TRP A C 1
ATOM 610 O O . TRP A 1 74 ? 90.870 21.787 23.103 1.00 77.18 74 TRP A O 1
ATOM 621 N N . PHE A 1 75 ? 90.576 19.562 23.290 1.00 79.48 75 PHE A N 1
ATOM 622 C CA . PHE A 1 75 ? 89.155 19.645 23.638 1.00 81.86 75 PHE A CA 1
ATOM 623 C C . PHE A 1 75 ? 88.883 20.350 24.966 1.00 84.27 75 PHE A C 1
ATOM 624 O O . PHE A 1 75 ? 87.794 20.879 25.167 1.00 83.13 75 PHE A O 1
ATOM 632 N N . ASN A 1 76 ? 89.857 20.344 25.874 1.00 88.11 76 ASN A N 1
ATOM 633 C CA . ASN A 1 76 ? 89.682 20.985 27.186 1.00 89.63 76 ASN A CA 1
ATOM 634 C C . ASN A 1 76 ? 89.463 22.498 27.114 1.00 88.24 76 ASN A C 1
ATOM 635 O O . ASN A 1 76 ? 88.887 23.084 28.029 1.00 90.63 76 ASN A O 1
ATOM 640 N N . SER A 1 77 ? 89.933 23.123 26.036 1.00 87.91 77 SER A N 1
ATOM 641 C CA . SER A 1 77 ? 89.700 24.548 25.801 1.00 88.76 77 SER A CA 1
ATOM 642 C C . SER A 1 77 ? 88.456 24.775 24.934 1.00 89.89 77 SER A C 1
ATOM 643 O O . SER A 1 77 ? 88.060 25.916 24.702 1.00 90.07 77 SER A O 1
ATOM 646 N N . SER A 1 78 ? 87.850 23.689 24.453 1.00 94.92 78 SER A N 1
ATOM 647 C CA . SER A 1 78 ? 86.629 23.761 23.649 1.00 99.03 78 SER A CA 1
ATOM 648 C C . SER A 1 78 ? 85.422 23.637 24.574 1.00 102.60 78 SER A C 1
ATOM 649 O O . SER A 1 78 ? 85.491 22.969 25.600 1.00 103.92 78 SER A O 1
ATOM 652 N N . GLU A 1 79 ? 84.313 24.267 24.207 1.00 108.55 79 GLU A N 1
ATOM 653 C CA . GLU A 1 79 ? 83.107 24.256 25.060 1.00 114.49 79 GLU A CA 1
ATOM 654 C C . GLU A 1 79 ? 82.293 22.953 25.091 1.00 109.97 79 GLU A C 1
ATOM 655 O O . GLU A 1 79 ? 81.727 22.609 26.129 1.00 106.29 79 GLU A O 1
ATOM 661 N N . GLY A 1 80 ? 82.220 22.242 23.971 1.00 110.25 80 GLY A N 1
ATOM 662 C CA . GLY A 1 80 ? 81.446 20.997 23.891 1.00 107.47 80 GLY A CA 1
ATOM 663 C C . GLY A 1 80 ? 81.995 19.802 24.660 1.00 104.12 80 GLY A C 1
ATOM 664 O O . GLY A 1 80 ? 81.264 18.857 24.953 1.00 104.62 80 GLY A O 1
ATOM 665 N N . GLY A 1 81 ? 83.275 19.851 25.012 1.00 100.72 81 GLY A N 1
ATOM 666 C CA . GLY A 1 81 ? 83.952 18.716 25.629 1.00 97.65 81 GLY A CA 1
ATOM 667 C C . GLY A 1 81 ? 84.530 17.772 24.592 1.00 93.95 81 GLY A C 1
ATOM 668 O O . GLY A 1 81 ? 84.514 18.060 23.394 1.00 92.80 81 GLY A O 1
ATOM 669 N N . ASN A 1 82 ? 85.027 16.633 25.063 1.00 92.19 82 ASN A N 1
ATOM 670 C CA . ASN A 1 82 ? 85.684 15.651 24.207 1.00 90.58 82 ASN A CA 1
ATOM 671 C C . ASN A 1 82 ? 84.721 14.806 23.376 1.00 91.56 82 ASN A C 1
ATOM 672 O O . ASN A 1 82 ? 83.892 14.076 23.922 1.00 92.50 82 ASN A O 1
ATOM 677 N N . ILE A 1 83 ? 84.850 14.902 22.054 1.00 91.59 83 ILE A N 1
ATOM 678 C CA . ILE A 1 83 ? 84.067 14.083 21.128 1.00 92.28 83 ILE A CA 1
ATOM 679 C C . ILE A 1 83 ? 84.953 13.371 20.103 1.00 92.93 83 ILE A C 1
ATOM 680 O O . ILE A 1 83 ? 84.443 12.795 19.141 1.00 95.28 83 ILE A O 1
ATOM 685 N N . GLN A 1 84 ? 86.269 13.390 20.316 1.00 91.26 84 GLN A N 1
ATOM 686 C CA . GLN A 1 84 ? 87.202 12.832 19.337 1.00 91.95 84 GLN A CA 1
ATOM 687 C C . GLN A 1 84 ? 87.021 11.331 19.159 1.00 88.78 84 GLN A C 1
ATOM 688 O O . GLN A 1 84 ? 86.706 10.617 20.110 1.00 87.28 84 GLN A O 1
ATOM 694 N N . ASN A 1 85 ? 87.207 10.875 17.923 1.00 88.53 85 ASN A N 1
ATOM 695 C CA . ASN A 1 85 ? 86.994 9.478 17.560 1.00 86.85 85 ASN A CA 1
ATOM 696 C C . ASN A 1 85 ? 88.000 9.008 16.507 1.00 82.78 85 ASN A C 1
ATOM 697 O O . ASN A 1 85 ? 87.668 8.860 15.331 1.00 82.04 85 ASN A O 1
ATOM 702 N N . GLY A 1 86 ? 89.235 8.784 16.946 1.00 80.60 86 GLY A N 1
ATOM 703 C CA . GLY A 1 86 ? 90.294 8.289 16.072 1.00 78.14 86 GLY A CA 1
ATOM 704 C C . GLY A 1 86 ? 90.655 9.265 14.972 1.00 76.72 86 GLY A C 1
ATOM 705 O O . GLY A 1 86 ? 90.790 10.462 15.217 1.00 78.98 86 GLY A O 1
ATOM 706 N N . ASN A 1 87 ? 90.792 8.751 13.753 1.00 76.52 87 ASN A N 1
ATOM 707 C CA . ASN A 1 87 ? 91.156 9.571 12.591 1.00 76.73 87 ASN A CA 1
ATOM 708 C C . ASN A 1 87 ? 90.006 10.355 11.953 1.00 77.29 87 ASN A C 1
ATOM 709 O O . ASN A 1 87 ? 90.212 11.019 10.940 1.00 78.45 87 ASN A O 1
ATOM 714 N N . ASP A 1 88 ? 88.811 10.293 12.535 1.00 77.80 88 ASP A N 1
ATOM 715 C CA . ASP A 1 88 ? 87.659 11.015 11.994 1.00 79.67 88 ASP A CA 1
ATOM 716 C C . ASP A 1 88 ? 87.826 12.530 12.209 1.00 81.10 88 ASP A C 1
ATOM 717 O O . ASP A 1 88 ? 87.862 12.985 13.354 1.00 85.52 88 ASP A O 1
ATOM 722 N N . PRO A 1 89 ? 87.937 13.311 11.112 1.00 80.28 89 PRO A N 1
ATOM 723 C CA . PRO A 1 89 ? 88.069 14.765 11.244 1.00 80.13 89 PRO A CA 1
ATOM 724 C C . PRO A 1 89 ? 86.802 15.462 11.738 1.00 81.61 89 PRO A C 1
ATOM 725 O O . PRO A 1 89 ? 86.882 16.565 12.271 1.00 82.89 89 PRO A O 1
ATOM 729 N N . CYS A 1 90 ? 85.643 14.842 11.545 1.00 83.76 90 CYS A N 1
ATOM 730 C CA . CYS A 1 90 ? 84.397 15.408 12.052 1.00 87.12 90 CYS A CA 1
ATOM 731 C C . CYS A 1 90 ? 83.441 14.291 12.475 1.00 87.04 90 CYS A C 1
ATOM 732 O O . CYS A 1 90 ? 82.627 13.831 11.676 1.00 88.42 90 CYS A O 1
ATOM 735 N N . PRO A 1 91 ? 83.560 13.834 13.736 1.00 88.68 91 PRO A N 1
ATOM 736 C CA . PRO A 1 91 ? 82.711 12.766 14.265 1.00 87.95 91 PRO A CA 1
ATOM 737 C C . PRO A 1 91 ? 81.231 13.133 14.254 1.00 87.89 91 PRO A C 1
ATOM 738 O O . PRO A 1 91 ? 80.864 14.231 14.670 1.00 88.66 91 PRO A O 1
ATOM 742 N N . GLY A 1 92 ? 80.400 12.216 13.768 1.00 88.83 92 GLY A N 1
ATOM 743 C CA . GLY A 1 92 ? 78.956 12.427 13.711 1.00 88.73 92 GLY A CA 1
ATOM 744 C C . GLY A 1 92 ? 78.455 13.014 12.404 1.00 87.94 92 GLY A C 1
ATOM 745 O O . GLY A 1 92 ? 77.247 13.115 12.200 1.00 92.01 92 GLY A O 1
ATOM 746 N N . SER A 1 93 ? 79.372 13.401 11.519 1.00 85.11 93 SER A N 1
ATOM 747 C CA . SER A 1 93 ? 79.009 13.950 10.211 1.00 83.68 93 SER A CA 1
ATOM 748 C C . SER A 1 93 ? 79.765 13.203 9.102 1.00 81.71 93 SER A C 1
ATOM 749 O O . SER A 1 93 ? 80.841 12.653 9.346 1.00 79.60 93 SER A O 1
ATOM 752 N N . PRO A 1 94 ? 79.195 13.171 7.881 1.00 81.27 94 PRO A N 1
ATOM 753 C CA . PRO A 1 94 ? 79.796 12.420 6.781 1.00 79.29 94 PRO A CA 1
ATOM 754 C C . PRO A 1 94 ? 80.948 13.170 6.107 1.00 78.51 94 PRO A C 1
ATOM 755 O O . PRO A 1 94 ? 81.217 14.320 6.464 1.00 77.25 94 PRO A O 1
ATOM 759 N N . PRO A 1 95 ? 81.628 12.527 5.134 1.00 76.99 95 PRO A N 1
ATOM 760 C CA . PRO A 1 95 ? 82.752 13.168 4.438 1.00 75.51 95 PRO A CA 1
ATOM 761 C C . PRO A 1 95 ? 82.383 14.411 3.622 1.00 76.85 95 PRO A C 1
ATOM 762 O O . PRO A 1 95 ? 83.273 15.177 3.255 1.00 73.77 95 PRO A O 1
ATOM 766 N N . SER A 1 96 ? 81.094 14.606 3.337 1.00 79.96 96 SER A N 1
ATOM 767 C CA . SER A 1 96 ? 80.635 15.806 2.632 1.00 81.01 96 SER A CA 1
ATOM 768 C C . SER A 1 96 ? 80.958 17.063 3.436 1.00 81.78 96 SER A C 1
ATOM 769 O O . SER A 1 96 ? 81.075 18.153 2.876 1.00 82.50 96 SER A O 1
ATOM 772 N N . GLU A 1 97 ? 81.095 16.898 4.751 1.00 84.85 97 GLU A N 1
ATOM 773 C CA . GLU A 1 97 ? 81.482 17.987 5.638 1.00 85.15 97 GLU A CA 1
ATOM 774 C C . GLU A 1 97 ? 82.932 18.407 5.363 1.00 82.63 97 GLU A C 1
ATOM 775 O O . GLU A 1 97 ? 83.256 19.591 5.449 1.00 80.59 97 GLU A O 1
ATOM 781 N N . TYR A 1 98 ? 83.795 17.451 5.010 1.00 81.53 98 TYR A N 1
ATOM 782 C CA . TYR A 1 98 ? 85.179 17.784 4.653 1.00 79.61 98 TYR A CA 1
ATOM 783 C C . TYR A 1 98 ? 85.281 18.111 3.148 1.00 78.58 98 TYR A C 1
ATOM 784 O O . TYR A 1 98 ? 86.383 18.165 2.602 1.00 75.58 98 TYR A O 1
ATOM 793 N N . HIS A 1 99 ? 84.138 18.308 2.488 1.00 78.17 99 HIS A N 1
ATOM 794 C CA . HIS A 1 99 ? 84.070 18.625 1.056 1.00 78.49 99 HIS A CA 1
ATOM 795 C C . HIS A 1 99 ? 84.760 17.591 0.157 1.00 77.06 99 HIS A C 1
ATOM 796 O O . HIS A 1 99 ? 85.602 17.933 -0.678 1.00 75.08 99 HIS A O 1
ATOM 803 N N . THR A 1 100 ? 84.385 16.328 0.333 1.00 76.26 100 THR A N 1
ATOM 804 C CA . THR A 1 100 ? 84.905 15.243 -0.494 1.00 75.33 100 THR A CA 1
ATOM 805 C C . THR A 1 100 ? 83.904 14.094 -0.565 1.00 77.28 100 THR A C 1
ATOM 806 O O . THR A 1 100 ? 83.156 13.852 0.381 1.00 78.28 100 THR A O 1
ATOM 810 N N . THR A 1 101 ? 83.893 13.401 -1.700 1.00 79.81 101 THR A N 1
ATOM 811 C CA . THR A 1 101 ? 83.006 12.257 -1.908 1.00 78.80 101 THR A CA 1
ATOM 812 C C . THR A 1 101 ? 83.630 10.999 -1.314 1.00 77.63 101 THR A C 1
ATOM 813 O O . THR A 1 101 ? 82.924 10.127 -0.809 1.00 79.35 101 THR A O 1
ATOM 817 N N . GLY A 1 102 ? 84.957 10.912 -1.389 1.00 74.75 102 GLY A N 1
ATOM 818 C CA . GLY A 1 102 ? 85.700 9.780 -0.843 1.00 73.71 102 GLY A CA 1
ATOM 819 C C . GLY A 1 102 ? 87.185 10.075 -0.760 1.00 72.34 102 GLY A C 1
ATOM 820 O O . GLY A 1 102 ? 87.616 11.198 -1.013 1.00 71.11 102 GLY A O 1
ATOM 821 N N . ILE A 1 103 ? 87.971 9.062 -0.411 1.00 73.72 103 ILE A N 1
ATOM 822 C CA . ILE A 1 103 ? 89.422 9.218 -0.295 1.00 77.88 103 ILE A CA 1
ATOM 823 C C . ILE A 1 103 ? 90.080 9.560 -1.638 1.00 81.78 103 ILE A C 1
ATOM 824 O O . ILE A 1 103 ? 91.135 10.193 -1.677 1.00 83.03 103 ILE A O 1
ATOM 829 N N . ASP A 1 104 ? 89.454 9.131 -2.730 1.00 88.15 104 ASP A N 1
ATOM 830 C CA . ASP A 1 104 ? 89.956 9.401 -4.083 1.00 91.83 104 ASP A CA 1
ATOM 831 C C . ASP A 1 104 ? 89.704 10.844 -4.547 1.00 87.09 104 ASP A C 1
ATOM 832 O O . ASP A 1 104 ? 90.380 11.332 -5.454 1.00 85.40 104 ASP A O 1
ATOM 837 N N . ASP A 1 105 ? 88.747 11.520 -3.913 1.00 84.52 105 ASP A N 1
ATOM 838 C CA . ASP A 1 105 ? 88.347 12.878 -4.300 1.00 83.78 105 ASP A CA 1
ATOM 839 C C . ASP A 1 105 ? 89.006 13.990 -3.462 1.00 82.38 105 ASP A C 1
ATOM 840 O O . ASP A 1 105 ? 88.697 15.169 -3.637 1.00 84.48 105 ASP A O 1
ATOM 845 N N . VAL A 1 106 ? 89.915 13.623 -2.562 1.00 80.21 106 VAL A N 1
ATOM 846 C CA . VAL A 1 106 ? 90.636 14.616 -1.758 1.00 76.79 106 VAL A CA 1
ATOM 847 C C . VAL A 1 106 ? 91.732 15.252 -2.613 1.00 77.16 106 VAL A C 1
ATOM 848 O O . VAL A 1 106 ? 92.360 14.571 -3.425 1.00 78.52 106 VAL A O 1
ATOM 852 N N . LYS A 1 107 ? 91.964 16.550 -2.423 1.00 76.96 107 LYS A N 1
ATOM 853 C CA . LYS A 1 107 ? 92.907 17.302 -3.262 1.00 76.64 107 LYS A CA 1
ATOM 854 C C . LYS A 1 107 ? 94.197 17.739 -2.568 1.00 75.69 107 LYS 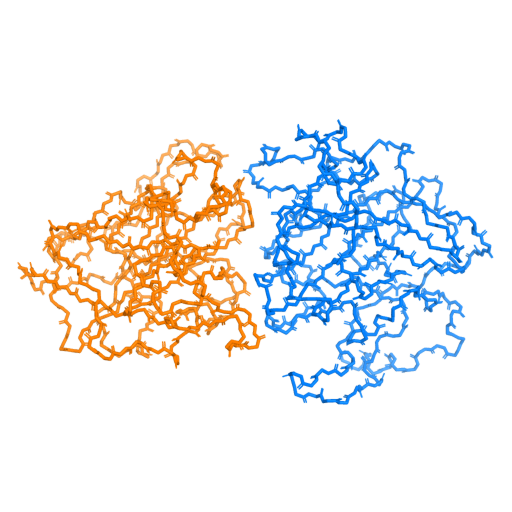A C 1
ATOM 855 O O . LYS A 1 107 ? 95.007 18.443 -3.166 1.00 76.63 107 LYS A O 1
ATOM 861 N N . GLY A 1 108 ? 94.386 17.345 -1.313 1.00 75.76 108 GLY A N 1
ATOM 862 C CA . GLY A 1 108 ? 95.621 17.655 -0.597 1.00 74.81 108 GLY A CA 1
ATOM 863 C C . GLY A 1 108 ? 95.705 19.048 0.000 1.00 74.07 108 GLY A C 1
ATOM 864 O O . GLY A 1 108 ? 95.023 19.975 -0.442 1.00 74.11 108 GLY A O 1
ATOM 865 N N . CYS A 1 109 ? 96.561 19.179 1.012 1.00 73.65 109 CYS A N 1
ATOM 866 C CA . CYS A 1 109 ? 96.774 20.438 1.719 1.00 74.38 109 CYS A CA 1
ATOM 867 C C . CYS A 1 109 ? 98.258 20.590 2.034 1.00 70.37 109 CYS A C 1
ATOM 868 O O . CYS A 1 109 ? 99.021 19.636 1.884 1.00 70.18 109 CYS A O 1
ATOM 871 N N . ALA A 1 110 ? 98.661 21.774 2.492 1.00 68.05 110 ALA A N 1
ATOM 872 C CA . ALA A 1 110 ? 100.080 22.073 2.693 1.00 67.71 110 ALA A CA 1
ATOM 873 C C . ALA A 1 110 ? 100.396 22.864 3.960 1.00 67.08 110 ALA A C 1
ATOM 874 O O . ALA A 1 110 ? 99.507 23.404 4.615 1.00 65.06 110 ALA A O 1
ATOM 876 N N . MET A 1 111 ? 101.687 22.911 4.283 1.00 66.62 111 MET A N 1
ATOM 877 C CA . MET A 1 111 ? 102.214 23.716 5.376 1.00 68.59 111 MET A CA 1
ATOM 878 C C . MET A 1 111 ? 103.216 24.694 4.768 1.00 70.65 111 MET A C 1
ATOM 879 O O . MET A 1 111 ? 104.177 24.273 4.118 1.00 69.63 111 MET A O 1
ATOM 884 N N . ALA A 1 112 ? 102.993 25.989 4.972 1.00 72.73 112 ALA A N 1
ATOM 885 C CA . ALA A 1 112 ? 103.926 27.013 4.511 1.00 73.22 112 ALA A CA 1
ATOM 886 C C . ALA A 1 112 ? 104.715 27.550 5.699 1.00 75.00 112 ALA A C 1
ATOM 887 O O . ALA A 1 112 ? 104.319 27.354 6.849 1.00 74.54 112 ALA A O 1
ATOM 889 N N . ILE A 1 113 ? 105.829 28.223 5.417 1.00 75.76 113 ILE A N 1
ATOM 890 C CA . ILE A 1 113 ? 106.684 28.781 6.467 1.00 75.57 113 ILE A CA 1
ATOM 891 C C . ILE A 1 113 ? 107.318 30.108 6.057 1.00 78.06 113 ILE A C 1
ATOM 892 O O . ILE A 1 113 ? 107.704 30.299 4.903 1.00 78.43 113 ILE A O 1
ATOM 897 N N . ALA A 1 114 ? 107.418 31.017 7.023 1.00 81.36 114 ALA A N 1
ATOM 898 C CA . ALA A 1 114 ? 108.054 32.312 6.827 1.00 82.37 114 ALA A CA 1
ATOM 899 C C . ALA A 1 114 ? 109.006 32.554 7.992 1.00 84.16 114 ALA A C 1
ATOM 900 O O . ALA A 1 114 ? 108.574 32.630 9.144 1.00 85.37 114 ALA A O 1
ATOM 902 N N . TYR A 1 115 ? 110.297 32.668 7.688 1.00 84.64 115 TYR A N 1
ATOM 903 C CA . TYR A 1 115 ? 111.326 32.873 8.709 1.00 84.66 115 TYR A CA 1
ATOM 904 C C . TYR A 1 115 ? 111.304 34.313 9.219 1.00 86.07 115 TYR A C 1
ATOM 905 O O . TYR A 1 115 ? 112.121 35.147 8.821 1.00 85.81 115 TYR A O 1
ATOM 914 N N . GLU A 1 116 ? 110.346 34.586 10.100 1.00 87.27 116 GLU A N 1
ATOM 915 C CA . GLU A 1 116 ? 110.166 35.905 10.685 1.00 91.13 116 GLU A CA 1
ATOM 916 C C . GLU A 1 116 ? 109.524 35.765 12.065 1.00 93.80 116 GLU A C 1
ATOM 917 O O . GLU A 1 116 ? 108.479 35.132 12.210 1.00 92.53 116 GLU A O 1
ATOM 923 N N . SER A 1 117 ? 110.159 36.358 13.071 1.00 97.53 117 SER A N 1
ATOM 924 C CA . SER A 1 117 ? 109.664 36.303 14.448 1.00 97.24 117 SER A CA 1
ATOM 925 C C . SER A 1 117 ? 108.489 37.255 14.694 1.00 95.90 117 SER A C 1
ATOM 926 O O . SER A 1 117 ? 107.653 36.990 15.558 1.00 94.55 117 SER A O 1
ATOM 929 N N . ASP A 1 118 ? 108.431 38.358 13.946 1.00 96.01 118 ASP A N 1
ATOM 930 C CA . ASP A 1 118 ? 107.349 39.340 14.078 1.00 97.66 118 ASP A CA 1
ATOM 931 C C . ASP A 1 118 ? 106.288 39.116 12.999 1.00 97.06 118 ASP A C 1
ATOM 932 O O . ASP A 1 118 ? 106.510 39.421 11.829 1.00 98.49 118 ASP A O 1
ATOM 937 N N . VAL A 1 119 ? 105.130 38.604 13.408 1.00 96.94 119 VAL A N 1
ATOM 938 C CA . VAL A 1 119 ? 104.030 38.294 12.483 1.00 97.43 119 VAL A CA 1
ATOM 939 C C . VAL A 1 119 ? 103.581 39.492 11.637 1.00 96.97 119 VAL A C 1
ATOM 940 O O . VAL A 1 119 ? 103.140 39.322 10.500 1.00 96.72 119 VAL A O 1
ATOM 944 N N . ARG A 1 120 ? 103.705 40.695 12.193 1.00 97.92 120 ARG A N 1
ATOM 945 C CA . ARG A 1 120 ? 103.284 41.919 11.508 1.00 99.51 120 ARG A CA 1
ATOM 946 C C . ARG A 1 120 ? 104.108 42.222 10.255 1.00 98.14 120 ARG A C 1
ATOM 947 O O . ARG A 1 120 ? 103.621 42.887 9.341 1.00 98.42 120 ARG A O 1
ATOM 955 N N . LYS A 1 121 ? 105.348 41.739 10.217 1.00 96.66 121 LYS A N 1
ATOM 956 C CA . LYS A 1 121 ? 106.230 41.955 9.069 1.00 97.00 121 LYS A CA 1
ATOM 957 C C . LYS A 1 121 ? 106.052 40.929 7.948 1.00 95.26 121 LYS A C 1
ATOM 958 O O . LYS A 1 121 ? 106.583 41.120 6.854 1.00 97.97 121 LYS A O 1
ATOM 964 N N . ILE A 1 122 ? 105.310 39.853 8.207 1.00 93.34 122 ILE A N 1
ATOM 965 C CA . ILE A 1 122 ? 105.126 38.788 7.214 1.00 91.06 122 ILE A CA 1
ATOM 966 C C . ILE A 1 122 ? 104.167 39.215 6.107 1.00 91.89 122 ILE A C 1
ATOM 967 O O . ILE A 1 122 ? 103.072 39.711 6.378 1.00 92.60 122 ILE A O 1
ATOM 972 N N . LYS A 1 123 ? 104.593 39.000 4.864 1.00 93.11 123 LYS A N 1
ATOM 973 C CA . LYS A 1 123 ? 103.795 39.318 3.684 1.00 95.03 123 LYS A CA 1
ATOM 974 C C . LYS A 1 123 ? 103.439 38.027 2.945 1.00 92.62 123 LYS A C 1
ATOM 975 O O . LYS A 1 123 ? 104.125 37.017 3.103 1.00 91.55 123 LYS A O 1
ATOM 981 N N . PRO A 1 124 ? 102.368 38.053 2.129 1.00 89.62 124 PRO A N 1
ATOM 982 C CA . PRO A 1 124 ? 101.920 36.841 1.431 1.00 89.50 124 PRO A CA 1
ATOM 983 C C . PRO A 1 124 ? 102.984 36.211 0.536 1.00 89.46 124 PRO A C 1
ATOM 984 O O . PRO A 1 124 ? 102.998 34.994 0.358 1.00 89.19 124 PRO A O 1
ATOM 988 N N . GLU A 1 125 ? 103.867 37.041 -0.011 1.00 89.63 125 GLU A N 1
ATOM 989 C CA . GLU A 1 125 ? 104.938 36.569 -0.881 1.00 89.62 125 GLU A CA 1
ATOM 990 C C . GLU A 1 125 ? 106.033 35.846 -0.096 1.00 86.13 125 GLU A C 1
ATOM 991 O O . GLU A 1 125 ? 106.828 35.119 -0.683 1.00 82.74 125 GLU A O 1
ATOM 997 N N . ASP A 1 126 ? 106.077 36.053 1.221 1.00 86.04 126 ASP A N 1
ATOM 998 C CA . ASP A 1 126 ? 107.130 35.479 2.067 1.00 83.80 126 ASP A CA 1
ATOM 999 C C . ASP A 1 126 ? 106.937 33.997 2.385 1.00 79.71 126 ASP A C 1
ATOM 1000 O O . ASP A 1 126 ? 107.919 33.277 2.575 1.00 76.75 126 ASP A O 1
ATOM 1005 N N . PHE A 1 127 ? 105.687 33.539 2.440 1.00 77.69 127 PHE A N 1
ATOM 1006 C CA . PHE A 1 127 ? 105.406 32.127 2.739 1.00 76.03 127 PHE A CA 1
ATOM 1007 C C . PHE A 1 127 ? 105.929 31.164 1.670 1.00 76.28 127 PHE A C 1
ATOM 1008 O O . PHE A 1 127 ? 105.753 31.386 0.471 1.00 74.14 127 PHE A O 1
ATOM 1016 N N . THR A 1 128 ? 106.567 30.093 2.139 1.00 75.69 128 THR A N 1
ATOM 1017 C CA . THR A 1 128 ? 107.117 29.044 1.291 1.00 74.38 128 THR A CA 1
ATOM 1018 C C . THR A 1 128 ? 106.526 27.704 1.708 1.00 74.11 128 THR A C 1
ATOM 1019 O O . THR A 1 128 ? 106.618 27.328 2.875 1.00 74.98 128 THR A O 1
ATOM 1023 N N . VAL A 1 129 ? 105.926 26.987 0.761 1.00 72.30 129 VAL A N 1
ATOM 1024 C CA . VAL A 1 129 ? 105.366 25.665 1.040 1.00 70.81 129 VAL A CA 1
ATOM 1025 C C . VAL A 1 129 ? 106.525 24.682 1.177 1.00 72.26 129 VAL A C 1
ATOM 1026 O O . VAL A 1 129 ? 107.254 24.448 0.211 1.00 74.48 129 VAL A O 1
ATOM 1030 N N . PHE A 1 130 ? 106.701 24.129 2.378 1.00 71.94 130 PHE A N 1
ATOM 1031 C CA . PHE A 1 130 ? 107.815 23.214 2.656 1.00 71.73 130 PHE A CA 1
ATOM 1032 C C . PHE A 1 130 ? 107.387 21.760 2.844 1.00 71.33 130 PHE A C 1
ATOM 1033 O O . PHE A 1 130 ? 108.229 20.862 2.806 1.00 70.69 130 PHE A O 1
ATOM 1041 N N . SER A 1 131 ? 106.094 21.525 3.053 1.00 70.85 131 SER A N 1
ATOM 1042 C CA . SER A 1 131 ? 105.587 20.165 3.209 1.00 71.30 131 SER A CA 1
ATOM 1043 C C . SER A 1 131 ? 104.149 20.060 2.719 1.00 69.79 131 SER A C 1
ATOM 1044 O O . SER A 1 131 ? 103.352 20.980 2.901 1.00 67.79 131 SER A O 1
ATOM 1047 N N . VAL A 1 132 ? 103.834 18.924 2.103 1.00 70.57 132 VAL A N 1
ATOM 1048 C CA . VAL A 1 132 ? 102.519 18.674 1.518 1.00 70.58 132 VAL A CA 1
ATOM 1049 C C . VAL A 1 132 ? 102.070 17.248 1.819 1.00 70.20 132 VAL A C 1
ATOM 1050 O O . VAL A 1 132 ? 102.897 16.343 1.946 1.00 72.95 132 VAL A O 1
ATOM 1054 N N . ASN A 1 133 ? 100.760 17.067 1.957 1.00 68.16 133 ASN A N 1
ATOM 1055 C CA . ASN A 1 133 ? 100.165 15.743 2.071 1.00 70.49 133 ASN A CA 1
ATOM 1056 C C . ASN A 1 133 ? 98.955 15.720 1.148 1.00 72.68 133 ASN A C 1
ATOM 1057 O O . ASN A 1 133 ? 97.956 16.379 1.414 1.00 73.03 133 ASN A O 1
ATOM 1062 N N . GLN A 1 134 ? 99.057 14.969 0.056 1.00 74.63 134 GLN A N 1
ATOM 1063 C CA . GLN A 1 134 ? 98.015 14.954 -0.969 1.00 74.97 134 GLN A CA 1
ATOM 1064 C C . GLN A 1 134 ? 96.732 14.247 -0.554 1.00 74.40 134 GLN A C 1
ATOM 1065 O O . GLN A 1 134 ? 95.684 14.473 -1.157 1.00 80.04 134 GLN A O 1
ATOM 1071 N N . THR A 1 135 ? 96.812 13.384 0.452 1.00 74.31 135 THR A N 1
ATOM 1072 C CA . THR A 1 135 ? 95.631 12.701 0.965 1.00 77.03 135 THR A CA 1
ATOM 1073 C C . THR A 1 135 ? 95.165 13.486 2.190 1.00 82.39 135 THR A C 1
ATOM 1074 O O . THR A 1 135 ? 95.116 12.959 3.307 1.00 82.05 135 THR A O 1
ATOM 1078 N N . CYS A 1 136 ? 94.824 14.756 1.972 1.00 84.83 136 CYS A N 1
ATOM 1079 C CA . CYS A 1 136 ? 94.499 15.645 3.077 1.00 86.52 136 CYS A CA 1
ATOM 1080 C C . CYS A 1 136 ? 93.022 15.895 3.277 1.00 90.46 136 CYS A C 1
ATOM 1081 O O . CYS A 1 136 ? 92.241 15.963 2.326 1.00 85.99 136 CYS A O 1
ATOM 1084 N N . VAL A 1 137 ? 92.688 16.096 4.548 1.00 94.32 137 VAL A N 1
ATOM 1085 C CA . VAL A 1 137 ? 91.324 16.244 5.012 1.00 87.90 137 VAL A CA 1
ATOM 1086 C C . VAL A 1 137 ? 90.590 14.932 4.727 1.00 85.62 137 VAL A C 1
ATOM 1087 O O . VAL A 1 137 ? 89.553 14.884 4.065 1.00 85.99 137 VAL A O 1
ATOM 1091 N N . TRP A 1 138 ? 91.219 13.862 5.207 1.00 81.26 138 TRP A N 1
ATOM 1092 C CA . TRP A 1 138 ? 90.633 12.533 5.250 1.00 80.06 138 TRP A CA 1
ATOM 1093 C C . TRP A 1 138 ? 90.904 11.958 6.643 1.00 80.76 138 TRP A C 1
ATOM 1094 O O . TRP A 1 138 ? 89.991 11.459 7.303 1.00 79.36 138 TRP A O 1
ATOM 1105 N N . TYR A 1 139 ? 92.166 12.034 7.071 1.00 82.51 139 TYR A N 1
ATOM 1106 C CA . TYR A 1 139 ? 92.581 11.601 8.401 1.00 81.56 139 TYR A CA 1
ATOM 1107 C C . TYR A 1 139 ? 92.750 12.826 9.296 1.00 81.52 139 TYR A C 1
ATOM 1108 O O . TYR A 1 139 ? 93.288 13.844 8.860 1.00 82.26 139 TYR A O 1
ATOM 1117 N N . ARG A 1 140 ? 92.303 12.717 10.546 1.00 81.61 140 ARG A N 1
ATOM 1118 C CA . ARG A 1 140 ? 92.458 13.798 11.522 1.00 80.81 140 ARG A CA 1
ATOM 1119 C C . ARG A 1 140 ? 93.927 14.003 11.857 1.00 79.50 140 ARG A C 1
ATOM 1120 O O . ARG A 1 140 ? 94.402 15.133 11.904 1.00 79.49 140 ARG A O 1
ATOM 1128 N N . PHE A 1 141 ? 94.631 12.903 12.110 1.00 78.69 141 PHE A N 1
ATOM 1129 C CA . PHE A 1 141 ? 96.063 12.951 12.362 1.00 78.46 141 PHE A CA 1
ATOM 1130 C C . PHE A 1 141 ? 96.782 12.898 11.022 1.00 77.36 141 PHE A C 1
ATOM 1131 O O . PHE A 1 141 ? 97.094 11.821 10.518 1.00 77.71 141 PHE A O 1
ATOM 1139 N N . THR A 1 142 ? 97.023 14.072 10.447 1.00 76.07 142 THR A N 1
ATOM 1140 C CA . THR A 1 142 ? 97.678 14.188 9.150 1.00 76.31 142 THR A CA 1
ATOM 1141 C C . THR A 1 142 ? 99.147 14.545 9.334 1.00 76.47 142 THR A C 1
ATOM 1142 O O . THR A 1 142 ? 99.472 15.623 9.829 1.00 76.20 142 THR A O 1
ATOM 1146 N N . ASP A 1 143 ? 100.027 13.633 8.927 1.00 77.81 143 ASP A N 1
ATOM 1147 C CA . ASP A 1 143 ? 101.468 13.842 9.038 1.00 78.46 143 ASP A CA 1
ATOM 1148 C C . ASP A 1 143 ? 101.993 14.713 7.903 1.00 74.97 143 ASP A C 1
ATOM 1149 O O . ASP A 1 143 ? 101.479 14.670 6.785 1.00 77.14 143 ASP A O 1
ATOM 1154 N N . PHE A 1 144 ? 103.021 15.498 8.210 1.00 71.79 144 PHE A N 1
ATOM 1155 C CA . PHE A 1 144 ? 103.688 16.348 7.237 1.00 71.00 144 PHE A CA 1
ATOM 1156 C C . PHE A 1 144 ? 105.190 16.100 7.311 1.00 73.12 144 PHE A C 1
ATOM 1157 O O . PHE A 1 144 ? 105.820 16.379 8.328 1.00 71.85 144 PHE A O 1
ATOM 1165 N N . GLN A 1 145 ? 105.755 15.570 6.227 1.00 78.05 145 GLN A N 1
ATOM 1166 C CA . GLN A 1 145 ? 107.182 15.262 6.170 1.00 77.96 145 GLN A CA 1
ATOM 1167 C C . GLN A 1 145 ? 107.965 16.559 6.056 1.00 76.90 145 GLN A C 1
ATOM 1168 O O . GLN A 1 145 ? 107.702 17.368 5.168 1.00 77.08 145 GLN A O 1
ATOM 1174 N N . VAL A 1 146 ? 108.920 16.754 6.961 1.00 75.97 146 VAL A N 1
ATOM 1175 C CA . VAL A 1 146 ? 109.732 17.964 6.982 1.00 75.59 146 VAL A CA 1
ATOM 1176 C C . VAL A 1 146 ? 111.029 17.690 6.231 1.00 76.30 146 VAL A C 1
ATOM 1177 O O . VAL A 1 146 ? 111.608 16.613 6.385 1.00 76.96 146 VAL A O 1
ATOM 1181 N N . PRO A 1 147 ? 111.487 18.649 5.404 1.00 78.68 147 PRO A N 1
ATOM 1182 C CA . PRO A 1 147 ? 112.755 18.431 4.701 1.00 81.84 147 PRO A CA 1
ATOM 1183 C C . PRO A 1 147 ? 113.941 18.347 5.661 1.00 86.08 147 PRO A C 1
ATOM 1184 O O . PRO A 1 147 ? 113.938 19.000 6.706 1.00 86.09 147 PRO A O 1
ATOM 1188 N N . GLU A 1 148 ? 114.939 17.545 5.307 1.00 91.96 148 GLU A N 1
ATOM 1189 C CA . GLU A 1 148 ? 116.120 17.368 6.150 1.00 97.64 148 GLU A CA 1
ATOM 1190 C C . GLU A 1 148 ? 116.971 18.637 6.223 1.00 98.80 148 GLU A C 1
ATOM 1191 O O . GLU A 1 148 ? 117.497 18.973 7.284 1.00 99.60 148 GLU A O 1
ATOM 1197 N N . ARG A 1 149 ? 117.092 19.345 5.102 1.00 100.31 149 ARG A N 1
ATOM 1198 C CA . ARG A 1 149 ? 117.944 20.535 5.026 1.00 102.05 149 ARG A CA 1
ATOM 1199 C C . ARG A 1 149 ? 117.261 21.839 5.471 1.00 96.88 149 ARG A C 1
ATOM 1200 O O . ARG A 1 149 ? 117.676 22.925 5.055 1.00 95.81 149 ARG A O 1
ATOM 1208 N N . MET A 1 150 ? 116.233 21.746 6.316 1.00 90.98 150 MET A N 1
ATOM 1209 C CA . MET A 1 150 ? 115.560 22.943 6.824 1.00 89.04 150 MET A CA 1
ATOM 1210 C C . MET A 1 150 ? 116.472 23.659 7.818 1.00 88.28 150 MET A C 1
ATOM 1211 O O . MET A 1 150 ? 116.906 23.054 8.797 1.00 89.76 150 MET A O 1
ATOM 1216 N N . PRO A 1 151 ? 116.768 24.949 7.570 1.00 87.50 151 PRO A N 1
ATOM 1217 C CA . PRO A 1 151 ? 117.634 25.717 8.464 1.00 88.75 151 PRO A CA 1
ATOM 1218 C C . PRO A 1 151 ? 116.922 26.131 9.753 1.00 90.96 151 PRO A C 1
ATOM 1219 O O . PRO A 1 151 ? 115.692 26.071 9.816 1.00 91.16 151 PRO A O 1
ATOM 1223 N N . PRO A 1 152 ? 117.688 26.558 10.775 1.00 91.63 152 PRO A N 1
ATOM 1224 C CA . PRO A 1 152 ? 117.083 26.959 12.038 1.00 91.53 152 PRO A CA 1
ATOM 1225 C C . PRO A 1 152 ? 116.417 28.324 11.934 1.00 91.29 152 PRO A C 1
ATOM 1226 O O . PRO A 1 152 ? 116.912 29.203 11.227 1.00 87.61 152 PRO A O 1
ATOM 1230 N N . CYS A 1 153 ? 115.303 28.490 12.638 1.00 95.22 153 CYS A N 1
ATOM 1231 C CA . CYS A 1 153 ? 114.562 29.747 12.624 1.00 100.58 153 CYS A CA 1
ATOM 1232 C C . CYS A 1 153 ? 115.197 30.783 13.546 1.00 99.11 153 CYS A C 1
ATOM 1233 O O . CYS A 1 153 ? 115.962 30.426 14.440 1.00 100.03 153 CYS A O 1
ATOM 1236 N N . PRO A 1 154 ? 114.883 32.075 13.328 1.00 99.89 154 PRO A N 1
ATOM 1237 C CA . PRO A 1 154 ? 115.453 33.146 14.152 1.00 103.15 154 PRO A CA 1
ATOM 1238 C C . PRO A 1 154 ? 115.136 33.030 15.655 1.00 106.30 154 PRO A C 1
ATOM 1239 O O . PRO A 1 154 ? 114.291 32.223 16.043 1.00 103.59 154 PRO A O 1
ATOM 1243 N N . PRO A 1 155 ? 115.820 33.835 16.494 1.00 109.83 155 PRO A N 1
ATOM 1244 C CA . PRO A 1 155 ? 115.691 33.817 17.956 1.00 112.03 155 PRO A CA 1
ATOM 1245 C C . PRO A 1 155 ? 114.265 33.733 18.509 1.00 111.44 155 PRO A C 1
ATOM 1246 O O . PRO A 1 155 ? 114.016 32.954 19.434 1.00 112.99 155 PRO A O 1
ATOM 1250 N N . GLY A 1 156 ? 113.345 34.518 17.951 1.00 108.40 156 GLY A N 1
ATOM 1251 C CA . GLY A 1 156 ? 111.954 34.533 18.417 1.00 107.86 156 GLY A CA 1
ATOM 1252 C C . GLY A 1 156 ? 111.032 33.536 17.729 1.00 106.15 156 GLY A C 1
ATOM 1253 O O . GLY A 1 156 ? 109.811 33.688 17.773 1.00 101.23 156 GLY A O 1
ATOM 1254 N N . GLY A 1 157 ? 111.609 32.511 17.105 1.00 106.69 157 GLY A N 1
ATOM 1255 C CA . GLY A 1 157 ? 110.837 31.524 16.355 1.00 104.57 157 GLY A CA 1
ATOM 1256 C C . GLY A 1 157 ? 110.410 32.056 14.998 1.00 101.90 157 GLY A C 1
ATOM 1257 O O . GLY A 1 157 ? 110.762 33.174 14.618 1.00 104.11 157 GLY A O 1
ATOM 1258 N N . CYS A 1 158 ? 109.652 31.247 14.266 1.00 98.35 158 CYS A N 1
ATOM 1259 C CA . CYS A 1 158 ? 109.128 31.629 12.955 1.00 98.02 158 CYS A CA 1
ATOM 1260 C C . CYS A 1 158 ? 107.637 31.313 12.888 1.00 93.44 158 CYS A C 1
ATOM 1261 O O . CYS A 1 158 ? 107.072 30.765 13.837 1.00 94.72 158 CYS A O 1
ATOM 1264 N N . HIS A 1 159 ? 107.001 31.678 11.779 1.00 89.00 159 HIS A N 1
ATOM 1265 C CA . HIS A 1 159 ? 105.567 31.461 11.600 1.00 86.06 159 HIS A CA 1
ATOM 1266 C C . HIS A 1 159 ? 105.258 30.514 10.447 1.00 83.23 159 HIS A C 1
ATOM 1267 O O . HIS A 1 159 ? 105.976 30.474 9.448 1.00 81.54 159 HIS A O 1
ATOM 1274 N N . CYS A 1 160 ? 104.185 29.746 10.617 1.00 80.95 160 CYS A N 1
ATOM 1275 C CA . CYS A 1 160 ? 103.723 28.792 9.620 1.00 80.06 160 CYS A CA 1
ATOM 1276 C C . CYS A 1 160 ? 102.240 28.985 9.361 1.00 78.26 160 CYS A C 1
ATOM 1277 O O . CYS A 1 160 ? 101.560 29.715 10.086 1.00 76.85 160 CYS A O 1
ATOM 1280 N N . ALA A 1 161 ? 101.743 28.316 8.325 1.00 76.08 161 ALA A N 1
ATOM 1281 C CA . ALA A 1 161 ? 100.328 28.373 7.982 1.00 73.79 161 ALA A CA 1
ATOM 1282 C C . ALA A 1 161 ? 99.888 27.088 7.295 1.00 71.21 161 ALA A C 1
ATOM 1283 O O . ALA A 1 161 ? 100.631 26.515 6.500 1.00 72.15 161 ALA A O 1
ATOM 1285 N N . TRP A 1 162 ? 98.683 26.637 7.625 1.00 69.66 162 TRP A N 1
ATOM 1286 C CA . TRP A 1 162 ? 98.103 25.446 7.022 1.00 68.18 162 TRP A CA 1
ATOM 1287 C C . TRP A 1 162 ? 97.083 25.886 5.988 1.00 67.79 162 TRP A C 1
ATOM 1288 O O . TRP A 1 162 ? 96.149 26.617 6.309 1.00 67.02 162 TRP A O 1
ATOM 1299 N N . PHE A 1 163 ? 97.266 25.439 4.750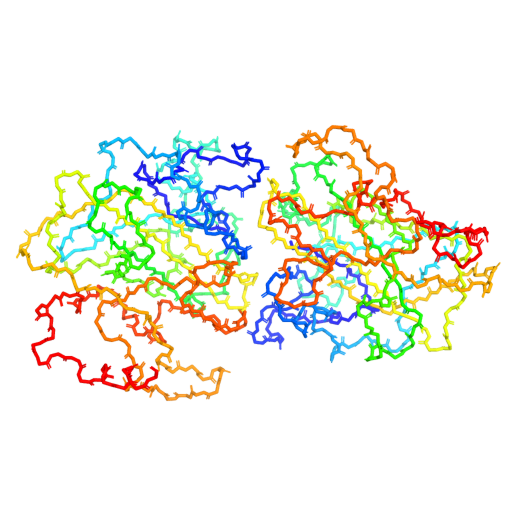 1.00 67.99 163 PHE A N 1
ATOM 1300 C CA . PHE A 1 163 ? 96.366 25.793 3.657 1.00 65.65 163 PHE A CA 1
ATOM 1301 C C . PHE A 1 163 ? 95.669 24.561 3.102 1.00 65.65 163 PHE A C 1
ATOM 1302 O O . PHE A 1 163 ? 96.204 23.462 3.175 1.00 64.46 163 PHE A O 1
ATOM 1310 N N . TRP A 1 164 ? 94.484 24.762 2.530 1.00 66.84 164 TRP A N 1
ATOM 1311 C CA . TRP A 1 164 ? 93.709 23.672 1.948 1.00 66.24 164 TRP A CA 1
ATOM 1312 C C . TRP A 1 164 ? 92.684 24.174 0.937 1.00 65.82 164 TRP A C 1
ATOM 1313 O O . TRP A 1 164 ? 91.957 25.128 1.202 1.00 65.09 164 TRP A O 1
ATOM 1324 N N . ILE A 1 165 ? 92.654 23.531 -0.227 1.00 68.37 165 ILE A N 1
ATOM 1325 C CA . ILE A 1 165 ? 91.652 23.797 -1.261 1.00 68.83 165 ILE A CA 1
ATOM 1326 C C . ILE A 1 165 ? 91.067 22.451 -1.664 1.00 68.08 165 ILE A C 1
ATOM 1327 O O . ILE A 1 165 ? 91.808 21.515 -1.962 1.00 69.04 165 ILE A O 1
ATOM 1332 N N . HIS A 1 166 ? 89.742 22.366 -1.682 1.00 68.83 166 HIS A N 1
ATOM 1333 C CA . HIS A 1 166 ? 89.053 21.102 -1.927 1.00 71.85 166 HIS A CA 1
ATOM 1334 C C . HIS A 1 166 ? 88.446 21.000 -3.331 1.00 73.81 166 HIS A C 1
ATOM 1335 O O . HIS A 1 166 ? 88.442 21.962 -4.096 1.00 72.40 166 HIS A O 1
ATOM 1342 N N . SER A 1 167 ? 87.926 19.817 -3.644 1.00 75.65 167 SER A N 1
ATOM 1343 C CA . SER A 1 167 ? 87.361 19.532 -4.953 1.00 78.55 167 SER A CA 1
ATOM 1344 C C . SER A 1 167 ? 86.119 20.376 -5.238 1.00 78.52 167 SER A C 1
ATOM 1345 O O . SER A 1 167 ? 85.413 20.761 -4.307 1.00 79.61 167 SER A O 1
ATOM 1348 N N . PRO A 1 168 ? 85.852 20.677 -6.526 1.00 78.75 168 PRO A N 1
ATOM 1349 C CA . PRO A 1 168 ? 84.641 21.425 -6.881 1.00 78.88 168 PRO A CA 1
ATOM 1350 C C . PRO A 1 168 ? 83.367 20.588 -6.835 1.00 80.35 168 PRO A C 1
ATOM 1351 O O . PRO A 1 168 ? 82.273 21.146 -6.742 1.00 81.61 168 PRO A O 1
ATOM 1355 N N . ASP A 1 169 ? 83.510 19.266 -6.896 1.00 80.49 169 ASP A N 1
ATOM 1356 C CA . ASP A 1 169 ? 82.354 18.370 -6.936 1.00 82.01 169 ASP A CA 1
ATOM 1357 C C . ASP A 1 169 ? 81.649 18.172 -5.591 1.00 80.62 169 ASP A C 1
ATOM 1358 O O . ASP A 1 169 ? 80.693 17.404 -5.515 1.00 80.75 169 ASP A O 1
ATOM 1363 N N . SER A 1 170 ? 82.113 18.839 -4.536 1.00 81.20 170 SER A N 1
ATOM 1364 C CA . SER A 1 170 ? 81.455 18.742 -3.232 1.00 83.20 170 SER A CA 1
ATOM 1365 C C . SER A 1 170 ? 81.408 20.090 -2.522 1.00 83.08 170 SER A C 1
ATOM 1366 O O . SER A 1 170 ? 82.436 20.610 -2.093 1.00 82.18 170 SER A O 1
ATOM 1369 N N . GLY A 1 171 ? 80.206 20.652 -2.424 1.00 84.35 171 GLY A N 1
ATOM 1370 C CA . GLY A 1 171 ? 79.982 21.907 -1.718 1.00 86.21 171 GLY A CA 1
ATOM 1371 C C . GLY A 1 171 ? 80.536 23.145 -2.399 1.00 85.87 171 GLY A C 1
ATOM 1372 O O . GLY A 1 171 ? 81.128 23.072 -3.480 1.00 85.11 171 GLY A O 1
ATOM 1373 N N . GLY A 1 172 ? 80.336 24.287 -1.745 1.00 86.38 172 GLY A N 1
ATOM 1374 C CA . GLY A 1 172 ? 80.805 25.574 -2.247 1.00 84.86 172 GLY A CA 1
ATOM 1375 C C . GLY A 1 172 ? 82.315 25.662 -2.207 1.00 81.45 172 GLY A C 1
ATOM 1376 O O . GLY A 1 172 ? 82.956 25.046 -1.357 1.00 81.76 172 GLY A O 1
ATOM 1377 N N . GLU A 1 173 ? 82.880 26.442 -3.120 1.00 79.46 173 GLU A N 1
ATOM 1378 C CA . GLU A 1 173 ? 84.325 26.534 -3.252 1.00 80.95 173 GLU A CA 1
ATOM 1379 C C . GLU A 1 173 ? 84.884 27.736 -2.490 1.00 80.15 173 GLU A C 1
ATOM 1380 O O . GLU A 1 173 ? 84.255 28.792 -2.417 1.00 77.51 173 GLU A O 1
ATOM 1386 N N . GLN A 1 174 ? 86.078 27.551 -1.931 1.00 81.16 174 GLN A N 1
ATOM 1387 C CA . GLN A 1 174 ? 86.731 28.546 -1.085 1.00 78.07 174 GLN A CA 1
ATOM 1388 C C . GLN A 1 174 ? 88.182 28.127 -0.826 1.00 78.53 174 GLN A C 1
ATOM 1389 O O . GLN A 1 174 ? 88.661 27.152 -1.412 1.00 83.04 174 GLN A O 1
ATOM 1395 N N . ILE A 1 175 ? 88.873 28.855 0.051 1.00 76.75 175 ILE A N 1
ATOM 1396 C CA . ILE A 1 175 ? 90.186 28.425 0.545 1.00 76.57 175 ILE A CA 1
ATOM 1397 C C . ILE A 1 175 ? 90.161 28.378 2.070 1.00 76.43 175 ILE A C 1
ATOM 1398 O O . ILE A 1 175 ? 89.246 28.910 2.700 1.00 77.44 175 ILE A O 1
ATOM 1403 N N . TYR A 1 176 ? 91.169 27.731 2.649 1.00 77.61 176 TYR A N 1
ATOM 1404 C CA . TYR A 1 176 ? 91.292 27.601 4.101 1.00 77.05 176 TYR A CA 1
ATOM 1405 C C . TYR A 1 176 ? 92.696 27.988 4.546 1.00 77.51 176 TYR A C 1
ATOM 1406 O O . TYR A 1 176 ? 93.678 27.575 3.932 1.00 75.08 176 TYR A O 1
ATOM 1415 N N . MET A 1 177 ? 92.784 28.783 5.610 1.00 80.01 177 MET A N 1
ATOM 1416 C CA . MET A 1 177 ? 94.074 29.209 6.154 1.00 77.80 177 MET A CA 1
ATOM 1417 C C . MET A 1 177 ? 94.028 29.309 7.674 1.00 74.45 177 MET A C 1
ATOM 1418 O O . MET A 1 177 ? 93.098 29.879 8.239 1.00 73.78 177 MET A O 1
ATOM 1423 N N . ASN A 1 178 ? 95.050 28.750 8.317 1.00 72.63 178 ASN A N 1
ATOM 1424 C CA . ASN A 1 178 ? 95.213 28.808 9.762 1.00 68.48 178 ASN A CA 1
ATOM 1425 C C . ASN A 1 178 ? 96.680 29.037 10.096 1.00 68.03 178 ASN A C 1
ATOM 1426 O O . ASN A 1 178 ? 97.489 28.114 10.006 1.00 67.06 178 ASN A O 1
ATOM 1431 N N . GLY A 1 179 ? 97.022 30.268 10.467 1.00 69.28 179 GLY A N 1
ATOM 1432 C CA . GLY A 1 179 ? 98.395 30.613 10.837 1.00 72.01 179 GLY A CA 1
ATOM 1433 C C . GLY A 1 179 ? 98.720 30.206 12.266 1.00 75.63 179 GLY A C 1
ATOM 1434 O O . GLY A 1 179 ? 97.822 30.091 13.108 1.00 76.00 179 GLY A O 1
ATOM 1435 N N . PHE A 1 180 ? 100.002 29.988 12.547 1.00 76.09 180 PHE A N 1
ATOM 1436 C CA . PHE A 1 180 ? 100.427 29.579 13.883 1.00 77.15 180 PHE A CA 1
ATOM 1437 C C . PHE A 1 180 ? 101.930 29.735 14.095 1.00 79.15 180 PHE A C 1
ATOM 1438 O O . PHE A 1 180 ? 102.698 29.831 13.136 1.00 78.34 180 PHE A O 1
ATOM 1446 N N . GLN A 1 181 ? 102.337 29.759 15.363 1.00 81.63 181 GLN A N 1
ATOM 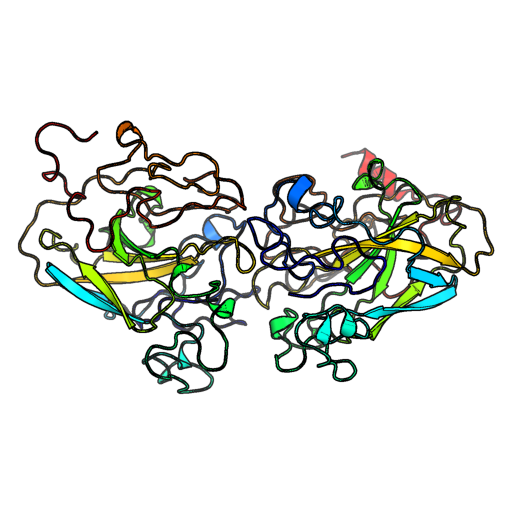1447 C CA . GLN A 1 181 ? 103.748 29.842 15.723 1.00 82.49 181 GLN A CA 1
ATOM 1448 C C . GLN A 1 181 ? 104.379 28.467 15.588 1.00 82.49 181 GLN A C 1
ATOM 1449 O O . GLN A 1 181 ? 103.909 27.505 16.197 1.00 81.59 181 GLN A O 1
ATOM 1455 N N . CYS A 1 182 ? 105.438 28.377 14.789 1.00 82.33 182 CYS A N 1
ATOM 1456 C CA . CYS A 1 182 ? 106.152 27.123 14.597 1.00 82.80 182 CYS A CA 1
ATOM 1457 C C . CYS A 1 182 ? 107.642 27.302 14.822 1.00 82.53 182 CYS A C 1
ATOM 1458 O O . CYS A 1 182 ? 108.136 28.420 14.963 1.00 80.43 182 CYS A O 1
ATOM 1461 N N . ASN A 1 183 ? 108.350 26.180 14.858 1.00 83.98 183 ASN A N 1
ATOM 1462 C CA . ASN A 1 183 ? 109.789 26.178 15.038 1.00 87.53 183 ASN A CA 1
ATOM 1463 C C . ASN A 1 183 ? 110.364 24.867 14.518 1.00 86.07 183 ASN A C 1
ATOM 1464 O O . ASN A 1 183 ? 109.675 23.846 14.509 1.00 84.50 183 ASN A O 1
ATOM 1469 N N . ILE A 1 184 ? 111.621 24.899 14.084 1.00 85.52 184 ILE A N 1
ATOM 1470 C CA . ILE A 1 184 ? 112.261 23.724 13.500 1.00 85.50 184 ILE A CA 1
ATOM 1471 C C . ILE A 1 184 ? 113.305 23.121 14.431 1.00 85.05 184 ILE A C 1
ATOM 1472 O O . ILE A 1 184 ? 114.204 23.814 14.906 1.00 87.23 184 ILE A O 1
ATOM 1477 N N . THR A 1 185 ? 113.172 21.819 14.673 1.00 84.65 185 THR A N 1
ATOM 1478 C CA . THR A 1 185 ? 114.090 21.070 15.519 1.00 84.52 185 THR A CA 1
ATOM 1479 C C . THR A 1 185 ? 114.884 20.089 14.660 1.00 87.43 185 THR A C 1
ATOM 1480 O O . THR A 1 185 ? 114.461 19.731 13.562 1.00 92.86 185 THR A O 1
ATOM 1484 N N . GLY A 1 186 ? 116.033 19.654 15.163 1.00 89.40 186 GLY A N 1
ATOM 1485 C CA . GLY A 1 186 ? 116.885 18.702 14.449 1.00 89.10 186 GLY A CA 1
ATOM 1486 C C . GLY A 1 186 ? 117.567 19.281 13.222 1.00 87.83 186 GLY A C 1
ATOM 1487 O O . GLY A 1 186 ? 117.929 18.544 12.304 1.00 86.14 186 GLY A O 1
ATOM 1488 N N . SER A 1 187 ? 117.760 20.599 13.215 1.00 87.16 187 SER A N 1
ATOM 1489 C CA . SER A 1 187 ? 118.376 21.288 12.084 1.00 87.75 187 SER A CA 1
ATOM 1490 C C . SER A 1 187 ? 119.852 20.926 11.941 1.00 88.80 187 SER A C 1
ATOM 1491 O O . SER A 1 187 ? 120.620 21.057 12.892 1.00 91.38 187 SER A O 1
ATOM 1494 N N . THR A 1 188 ? 120.234 20.467 10.750 1.00 91.89 188 THR A N 1
ATOM 1495 C CA . THR A 1 188 ? 121.626 20.126 10.444 1.00 93.80 188 THR A CA 1
ATOM 1496 C C . THR A 1 188 ? 122.085 20.876 9.193 1.00 95.01 188 THR A C 1
ATOM 1497 O O . THR A 1 188 ? 122.790 20.323 8.349 1.00 94.25 188 THR A O 1
ATOM 1501 N N . SER A 1 189 ? 121.677 22.139 9.084 1.00 97.50 189 SER A N 1
ATOM 1502 C CA . SER A 1 189 ? 122.010 22.974 7.930 1.00 98.32 189 SER A CA 1
ATOM 1503 C C . SER A 1 189 ? 121.746 24.447 8.228 1.00 100.26 189 SER A C 1
ATOM 1504 O O . SER A 1 189 ? 120.976 24.773 9.128 1.00 100.80 189 SER A O 1
ATOM 1507 N N . HIS A 1 190 ? 122.402 25.327 7.475 1.00 100.89 190 HIS A N 1
ATOM 1508 C CA . HIS A 1 190 ? 122.232 26.775 7.622 1.00 101.15 190 HIS A CA 1
ATOM 1509 C C . HIS A 1 190 ? 121.908 27.475 6.301 1.00 98.77 190 HIS A C 1
ATOM 1510 O O . HIS A 1 190 ? 121.777 28.700 6.269 1.00 99.11 190 HIS A O 1
ATOM 1517 N N . VAL A 1 191 ? 121.765 26.708 5.222 1.00 96.73 191 VAL A N 1
ATOM 1518 C CA . VAL A 1 191 ? 121.453 27.279 3.913 1.00 92.97 191 VAL A CA 1
ATOM 1519 C C . VAL A 1 191 ? 119.975 27.671 3.907 1.00 89.35 191 VAL A C 1
ATOM 1520 O O . VAL A 1 191 ? 119.106 26.804 4.023 1.00 88.41 191 VAL A O 1
ATOM 1524 N N . PRO A 1 192 ? 119.685 28.977 3.763 1.00 85.73 192 PRO A N 1
ATOM 1525 C CA . PRO A 1 192 ? 118.304 29.454 3.837 1.00 85.92 192 PRO A CA 1
ATOM 1526 C C . PRO A 1 192 ? 117.431 29.038 2.650 1.00 87.68 192 PRO A C 1
ATOM 1527 O O . PRO A 1 192 ? 117.916 28.426 1.694 1.00 87.51 192 PRO A O 1
ATOM 1531 N N . LEU A 1 193 ? 116.145 29.368 2.734 1.00 88.68 193 LEU A N 1
ATOM 1532 C CA . LEU A 1 193 ? 115.191 29.059 1.675 1.00 88.77 193 LEU A CA 1
ATOM 1533 C C . LEU A 1 193 ? 115.258 30.117 0.582 1.00 90.31 193 LEU A C 1
ATOM 1534 O O . LEU A 1 193 ? 115.552 31.282 0.852 1.00 90.47 193 LEU A O 1
ATOM 1539 N N . ALA A 1 194 ? 114.984 29.701 -0.651 1.00 91.88 194 ALA A N 1
ATOM 1540 C CA . ALA A 1 194 ? 114.947 30.620 -1.785 1.00 92.62 194 ALA A CA 1
ATOM 1541 C C . ALA A 1 194 ? 113.647 31.413 -1.744 1.00 92.46 194 ALA A C 1
ATOM 1542 O O . ALA A 1 194 ? 112.663 30.965 -1.151 1.00 92.11 194 ALA A O 1
ATOM 1544 N N . LYS A 1 195 ? 113.645 32.593 -2.361 1.00 93.79 195 LYS A N 1
ATOM 1545 C CA . LYS A 1 195 ? 112.437 33.415 -2.412 1.00 96.51 195 LYS A CA 1
ATOM 1546 C C . LYS A 1 195 ? 111.364 32.666 -3.196 1.00 94.08 195 LYS A C 1
ATOM 1547 O O . LYS A 1 195 ? 111.553 32.383 -4.380 1.00 94.57 195 LYS A O 1
ATOM 1553 N N . PRO A 1 196 ? 110.239 32.335 -2.537 1.00 89.68 196 PRO A N 1
ATOM 1554 C CA . PRO A 1 196 ? 109.214 31.518 -3.174 1.00 89.92 196 PRO A CA 1
ATOM 1555 C C . PRO A 1 196 ? 108.480 32.251 -4.291 1.00 88.68 196 PRO A C 1
ATOM 1556 O O . PRO A 1 196 ? 108.298 33.467 -4.217 1.00 84.56 196 PRO A O 1
ATOM 1560 N N . LYS A 1 197 ? 108.062 31.498 -5.308 1.00 89.24 197 LYS A N 1
ATOM 1561 C CA . LYS A 1 197 ? 107.406 32.056 -6.486 1.00 90.03 197 LYS A CA 1
ATOM 1562 C C . LYS A 1 197 ? 106.035 31.434 -6.711 1.00 87.01 197 LYS A C 1
ATOM 1563 O O . LYS A 1 197 ? 105.739 30.359 -6.192 1.00 86.28 197 LYS A O 1
ATOM 1569 N N . VAL A 1 198 ? 105.205 32.120 -7.492 1.00 85.50 198 VAL A N 1
ATOM 1570 C CA . VAL A 1 198 ? 103.827 31.689 -7.739 1.00 84.79 198 VAL A CA 1
ATOM 1571 C C . VAL A 1 198 ? 103.783 30.337 -8.452 1.00 83.78 198 VAL A C 1
ATOM 1572 O O . VAL A 1 198 ? 104.502 30.119 -9.426 1.00 82.25 198 VAL A O 1
ATOM 1576 N N . ALA A 1 199 ? 102.938 29.438 -7.952 1.00 85.82 199 ALA A N 1
ATOM 1577 C CA . ALA A 1 199 ? 102.791 28.103 -8.529 1.00 87.01 199 ALA A CA 1
ATOM 1578 C C . ALA A 1 199 ? 101.950 28.165 -9.799 1.00 86.64 199 ALA A C 1
ATOM 1579 O O . ALA A 1 199 ? 100.884 28.778 -9.811 1.00 85.61 199 ALA A O 1
ATOM 1581 N N . ARG A 1 200 ? 102.434 27.526 -10.862 1.00 87.46 200 ARG A N 1
ATOM 1582 C CA . ARG A 1 200 ? 101.745 27.524 -12.153 1.00 85.78 200 ARG A CA 1
ATOM 1583 C C . ARG A 1 200 ? 100.978 26.224 -12.355 1.00 83.28 200 ARG A C 1
ATOM 1584 O O . ARG A 1 200 ? 101.387 25.176 -11.855 1.00 84.83 200 ARG A O 1
ATOM 1592 N N . ARG A 1 201 ? 99.866 26.299 -13.087 1.00 82.76 201 ARG A N 1
ATOM 1593 C CA . ARG A 1 201 ? 99.032 25.127 -13.374 1.00 84.44 201 ARG A CA 1
ATOM 1594 C C . ARG A 1 201 ? 99.786 24.225 -14.352 1.00 87.56 201 ARG A C 1
ATOM 1595 O O . ARG A 1 201 ? 99.591 24.278 -15.563 1.00 85.14 201 ARG A O 1
ATOM 1603 N N . CYS A 1 202 ? 100.640 23.380 -13.792 1.00 94.65 202 CYS A N 1
ATOM 1604 C CA . CYS A 1 202 ? 101.609 22.608 -14.559 1.00 95.70 202 CYS A CA 1
ATOM 1605 C C . CYS A 1 202 ? 101.142 21.228 -15.009 1.00 93.03 202 CYS A C 1
ATOM 1606 O O . CYS A 1 202 ? 101.151 20.921 -16.198 1.00 90.38 202 CYS A O 1
ATOM 1609 N N . GLY A 1 203 ? 100.750 20.400 -14.046 1.00 94.84 203 GLY A N 1
ATOM 1610 C CA . GLY A 1 203 ? 100.396 19.003 -14.295 1.00 95.40 203 GLY A CA 1
ATOM 1611 C C . GLY A 1 203 ? 99.189 18.741 -15.174 1.00 94.49 203 GLY A C 1
ATOM 1612 O O . GLY A 1 203 ? 98.573 19.662 -15.708 1.00 95.78 203 GLY A O 1
ATOM 1613 N N . ALA A 1 204 ? 98.860 17.462 -15.312 1.00 93.19 204 ALA A N 1
ATOM 1614 C CA . ALA A 1 204 ? 97.767 17.027 -16.167 1.00 94.27 204 ALA A CA 1
AT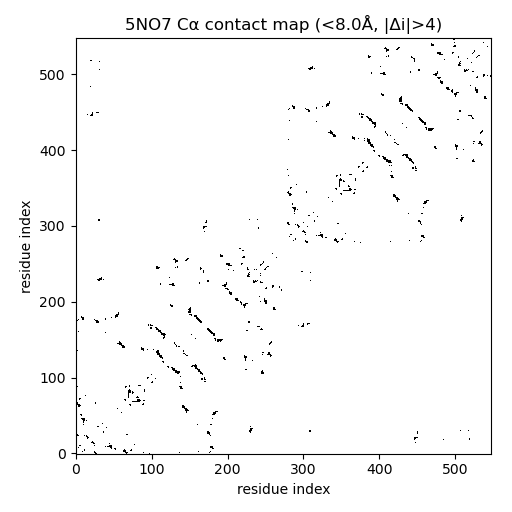OM 1615 C C . ALA A 1 204 ? 96.443 17.021 -15.425 1.00 98.11 204 ALA A C 1
ATOM 1616 O O . ALA A 1 204 ? 96.405 16.857 -14.206 1.00 102.18 204 ALA A O 1
ATOM 1618 N N . ASP A 1 205 ? 95.361 17.206 -16.176 1.00 103.96 205 ASP A N 1
ATOM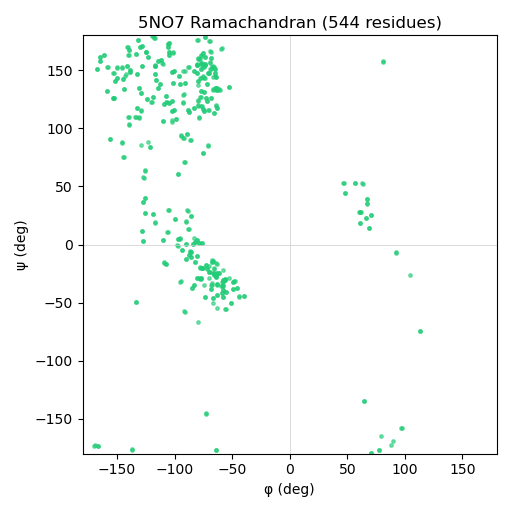 1619 C CA . ASP A 1 205 ? 94.000 17.120 -15.642 1.00 110.17 205 ASP A CA 1
ATOM 1620 C C . ASP A 1 205 ? 93.024 16.790 -16.777 1.00 110.88 205 ASP A C 1
ATOM 1621 O O . ASP A 1 205 ? 92.516 17.692 -17.446 1.00 112.06 205 ASP A O 1
ATOM 1626 N N . PRO A 1 206 ? 92.781 15.487 -17.013 1.00 110.76 206 PRO A N 1
ATOM 1627 C CA . PRO A 1 206 ? 91.870 15.035 -18.068 1.00 113.60 206 PRO A CA 1
ATOM 1628 C C . PRO A 1 206 ? 90.500 15.726 -18.064 1.00 115.91 206 PRO A C 1
ATOM 1629 O O . PRO A 1 206 ? 89.961 16.030 -19.131 1.00 114.76 206 PRO A O 1
ATOM 1633 N N . ASP A 1 207 ? 89.960 15.974 -16.872 1.00 115.90 207 ASP A N 1
ATOM 1634 C CA . ASP A 1 207 ? 88.638 16.587 -16.709 1.00 115.10 207 ASP A CA 1
ATOM 1635 C C . ASP A 1 207 ? 88.484 17.927 -17.428 1.00 114.57 207 ASP A C 1
ATOM 1636 O O . ASP A 1 207 ? 87.439 18.192 -18.023 1.00 120.87 207 ASP A O 1
ATOM 1641 N N . HIS A 1 208 ? 89.521 18.760 -17.376 1.00 113.32 208 HIS A N 1
ATOM 1642 C CA . HIS A 1 208 ? 89.483 20.096 -17.988 1.00 113.45 208 HIS A CA 1
ATOM 1643 C C . HIS A 1 208 ? 90.182 20.175 -19.356 1.00 112.20 208 HIS A C 1
ATOM 1644 O O . HIS A 1 208 ? 90.581 21.259 -19.788 1.00 107.64 208 HIS A O 1
ATOM 1651 N N . GLY A 1 209 ? 90.323 19.037 -20.036 1.00 114.07 209 GLY A N 1
ATOM 1652 C CA . GLY A 1 209 ? 90.876 19.007 -21.392 1.00 116.91 209 GLY A CA 1
ATOM 1653 C C . GLY A 1 209 ? 92.220 18.320 -21.533 1.00 121.22 209 GLY A C 1
ATOM 1654 O O . GLY A 1 209 ? 92.299 17.200 -22.040 1.00 125.14 209 GLY A O 1
ATOM 1655 N N . LYS A 1 210 ? 93.276 18.995 -21.081 1.00 123.83 210 LYS A N 1
ATOM 1656 C CA . LYS A 1 210 ? 94.650 18.501 -21.232 1.00 123.76 210 LYS A CA 1
ATOM 1657 C C . LYS A 1 210 ? 94.936 17.227 -20.440 1.00 118.22 210 LYS A C 1
ATOM 1658 O O . LYS A 1 210 ? 94.935 17.261 -19.210 1.00 115.67 210 LYS A O 1
ATOM 1664 N N . PRO A 1 211 ? 95.191 16.103 -21.144 1.00 112.92 211 PRO A N 1
ATOM 1665 C CA . PRO A 1 211 ? 95.491 14.842 -20.476 1.00 111.37 211 PRO A CA 1
ATOM 1666 C C . PRO A 1 211 ? 96.986 14.615 -20.204 1.00 108.39 211 PRO A C 1
ATOM 1667 O O . PRO A 1 211 ? 97.336 13.704 -19.453 1.00 106.62 211 PRO A O 1
ATOM 1671 N N . ASP A 1 212 ? 97.850 15.431 -20.808 1.00 106.42 212 ASP A N 1
ATOM 1672 C CA . ASP A 1 212 ? 99.298 15.296 -20.656 1.00 105.63 212 ASP A CA 1
ATOM 1673 C C . ASP A 1 212 ? 99.883 16.499 -19.930 1.00 101.27 212 ASP A C 1
ATOM 1674 O O . ASP A 1 212 ? 99.555 17.644 -20.248 1.00 99.99 212 ASP A O 1
ATOM 1679 N N . ALA A 1 213 ? 100.766 16.234 -18.970 1.00 96.39 213 ALA A N 1
ATOM 1680 C CA . ALA A 1 213 ? 101.421 17.292 -18.205 1.00 92.95 213 ALA A CA 1
ATOM 1681 C C . ALA A 1 213 ? 102.404 18.066 -19.077 1.00 90.86 213 ALA A C 1
ATOM 1682 O O . ALA A 1 213 ? 102.891 17.548 -20.081 1.00 91.44 213 ALA A O 1
ATOM 1684 N N . VAL A 1 214 ? 102.694 19.303 -18.683 1.00 89.07 214 VAL A N 1
ATOM 1685 C CA . VAL A 1 214 ? 103.615 20.160 -19.426 1.00 90.36 214 VAL A CA 1
ATOM 1686 C C . VAL A 1 214 ? 104.780 20.571 -18.519 1.00 92.80 214 VAL A C 1
ATOM 1687 O O . VAL A 1 214 ? 104.756 21.652 -17.931 1.00 94.19 214 VAL A O 1
ATOM 1691 N N . PRO A 1 215 ? 105.809 19.705 -18.408 1.00 93.71 215 PRO A N 1
ATOM 1692 C CA . PRO A 1 215 ? 106.980 19.938 -17.548 1.00 93.49 215 PRO A CA 1
ATOM 1693 C C . PRO A 1 215 ? 107.585 21.339 -17.653 1.00 94.44 215 PRO A C 1
ATOM 1694 O O . PRO A 1 215 ? 108.031 21.893 -16.649 1.00 95.00 215 PRO A O 1
ATOM 1698 N N . GLY A 1 216 ? 107.604 21.896 -18.861 1.00 93.59 216 GLY A N 1
ATOM 1699 C CA . GLY A 1 216 ? 108.176 23.218 -19.100 1.00 91.57 216 GLY A CA 1
ATOM 1700 C C . GLY A 1 216 ? 107.431 24.382 -18.468 1.00 91.34 216 GLY A C 1
ATOM 1701 O O . GLY A 1 216 ? 107.971 25.484 -18.381 1.00 93.81 216 GLY A O 1
ATOM 1702 N N . ASN A 1 217 ? 106.196 24.145 -18.030 1.00 90.53 217 ASN A N 1
ATOM 1703 C CA . ASN A 1 217 ? 105.355 25.193 -17.451 1.00 89.29 217 ASN A CA 1
ATOM 1704 C C . ASN A 1 217 ? 105.377 25.209 -15.921 1.00 90.89 217 ASN A C 1
ATOM 1705 O O . ASN A 1 217 ? 104.729 26.049 -15.301 1.00 93.27 217 ASN A O 1
ATOM 1710 N N . CYS A 1 218 ? 106.122 24.285 -15.321 1.00 92.57 218 CYS A N 1
ATOM 1711 C CA . CYS A 1 218 ? 106.186 24.151 -13.861 1.00 92.13 218 CYS A CA 1
ATOM 1712 C C . CYS A 1 218 ? 106.993 25.242 -13.171 1.00 89.73 218 CYS A C 1
ATOM 1713 O O . CYS A 1 218 ? 107.875 25.855 -13.769 1.00 90.36 218 CYS A O 1
ATOM 1716 N N . THR A 1 219 ? 106.663 25.468 -11.902 1.00 89.47 219 THR A N 1
ATOM 1717 C CA . THR A 1 219 ? 107.444 26.320 -11.015 1.00 89.67 219 THR A CA 1
ATOM 1718 C C . THR A 1 219 ? 108.222 25.325 -10.157 1.00 89.67 219 THR A C 1
ATOM 1719 O O . THR A 1 219 ? 107.624 24.568 -9.388 1.00 88.45 219 THR A O 1
ATOM 1723 N N . TYR A 1 220 ? 109.546 25.319 -10.295 1.00 88.06 220 TYR A N 1
ATOM 1724 C CA . TYR A 1 220 ? 110.376 24.283 -9.673 1.00 87.99 220 TYR A CA 1
ATOM 1725 C C . TYR A 1 220 ? 110.982 24.613 -8.309 1.00 89.61 220 TYR A C 1
ATOM 1726 O O . TYR A 1 220 ? 111.157 23.715 -7.484 1.00 90.52 220 TYR A O 1
ATOM 1735 N N . GLY A 1 221 ? 111.296 25.879 -8.060 1.00 88.76 221 GLY A N 1
ATOM 1736 C CA . GLY A 1 221 ? 111.916 26.265 -6.791 1.00 88.20 221 GLY A CA 1
ATOM 1737 C C . GLY A 1 221 ? 110.953 26.231 -5.612 1.00 84.48 221 GLY A C 1
ATOM 1738 O O . GLY A 1 221 ? 110.070 25.375 -5.532 1.00 80.92 221 GLY A O 1
ATOM 1739 N N . ALA A 1 222 ? 111.142 27.164 -4.684 1.00 81.28 222 ALA A N 1
ATOM 1740 C CA . ALA A 1 222 ? 110.228 27.326 -3.564 1.00 79.28 222 ALA A CA 1
ATOM 1741 C C . ALA A 1 222 ? 108.935 27.919 -4.105 1.00 76.65 222 ALA A C 1
ATOM 1742 O O . ALA A 1 222 ? 108.970 28.817 -4.947 1.00 77.00 222 ALA A O 1
ATOM 1744 N N . LYS A 1 223 ? 107.799 27.420 -3.628 1.00 75.17 223 LYS A N 1
ATOM 1745 C CA . LYS A 1 223 ? 106.499 27.890 -4.102 1.00 73.94 223 LYS A CA 1
ATOM 1746 C C . LYS A 1 223 ? 105.666 28.563 -3.014 1.00 72.76 223 LYS A C 1
ATOM 1747 O O . LYS A 1 223 ? 105.661 28.132 -1.863 1.00 77.03 223 LYS A O 1
ATOM 1753 N N . GLN A 1 224 ? 104.959 29.622 -3.399 1.00 71.94 224 GLN A N 1
ATOM 1754 C CA . GLN A 1 224 ? 104.062 30.330 -2.490 1.00 71.49 224 GLN A CA 1
ATOM 1755 C C . GLN A 1 224 ? 102.772 29.537 -2.320 1.00 71.05 224 GLN A C 1
ATOM 1756 O O . GLN A 1 224 ? 102.475 28.664 -3.132 1.00 72.16 224 GLN A O 1
ATOM 1762 N N . PRO A 1 225 ? 101.989 29.846 -1.270 1.00 72.77 225 PRO A N 1
ATOM 1763 C CA . PRO A 1 225 ? 100.696 29.177 -1.136 1.00 72.88 225 PRO A CA 1
ATOM 1764 C C . PRO A 1 225 ? 99.735 29.633 -2.230 1.00 72.69 225 PRO A C 1
ATOM 1765 O O . PRO A 1 225 ? 99.995 30.629 -2.903 1.00 73.43 225 PRO A O 1
ATOM 1769 N N . LEU A 1 226 ? 98.637 28.904 -2.397 1.00 72.76 226 LEU A N 1
ATOM 1770 C CA . LEU A 1 226 ? 97.638 29.223 -3.411 1.00 71.49 226 LEU A CA 1
ATOM 1771 C C . LEU A 1 226 ? 96.579 30.175 -2.857 1.00 71.78 226 LEU A C 1
ATOM 1772 O O . LEU A 1 226 ? 95.613 29.740 -2.222 1.00 75.71 226 LEU A O 1
ATOM 1777 N N . TYR A 1 227 ? 96.773 31.474 -3.083 1.00 69.55 227 TYR A N 1
ATOM 1778 C CA . TYR A 1 227 ? 95.798 32.485 -2.666 1.00 70.32 227 TYR A CA 1
ATOM 1779 C C . TYR A 1 227 ? 94.801 32.649 -3.800 1.00 69.55 227 TYR A C 1
ATOM 1780 O O . TYR A 1 227 ? 95.157 33.101 -4.890 1.00 66.57 227 TYR A O 1
ATOM 1789 N N . TRP A 1 228 ? 93.548 32.300 -3.531 1.00 70.33 228 TRP A N 1
ATOM 1790 C CA . TRP A 1 228 ? 92.557 32.191 -4.585 1.00 70.72 228 TRP A CA 1
ATOM 1791 C C . TRP A 1 228 ? 91.139 32.504 -4.106 1.00 71.61 228 TRP A C 1
ATOM 1792 O O . TRP A 1 228 ? 90.819 32.346 -2.928 1.00 70.99 228 TRP A O 1
ATOM 1803 N N . LEU A 1 229 ? 90.312 32.980 -5.035 1.00 74.68 229 LEU A N 1
ATOM 1804 C CA . LEU A 1 229 ? 88.887 33.246 -4.803 1.00 75.33 229 LEU A CA 1
ATOM 1805 C C . LEU A 1 229 ? 88.607 34.376 -3.803 1.00 76.75 229 LEU A C 1
ATOM 1806 O O . LEU A 1 229 ? 87.518 34.435 -3.232 1.00 78.50 229 LEU A O 1
ATOM 1811 N N . GLN A 1 230 ? 89.568 35.277 -3.607 1.00 78.20 230 GLN A N 1
ATOM 1812 C CA . GLN A 1 230 ? 89.400 36.389 -2.668 1.00 81.19 230 GLN A CA 1
ATOM 1813 C C . GLN A 1 230 ? 89.173 37.707 -3.393 1.00 83.69 230 GLN A C 1
ATOM 1814 O O . GLN A 1 230 ? 89.290 37.785 -4.615 1.00 85.42 230 GLN A O 1
ATOM 1820 N N . LYS A 1 231 ? 88.852 38.741 -2.625 1.00 86.49 231 LYS A N 1
ATOM 1821 C CA . LYS A 1 231 ? 88.640 40.070 -3.173 1.00 87.59 231 LYS A CA 1
ATOM 1822 C C . LYS A 1 231 ? 89.971 40.778 -3.412 1.00 87.28 231 LYS A C 1
ATOM 1823 O O . LYS A 1 231 ? 90.073 41.614 -4.307 1.00 88.94 231 LYS A O 1
ATOM 1829 N N . GLU A 1 232 ? 90.986 40.440 -2.615 1.00 89.06 232 GLU A N 1
ATOM 1830 C CA . GLU A 1 232 ? 92.305 41.067 -2.724 1.00 90.80 232 GLU A CA 1
ATOM 1831 C C . GLU A 1 232 ? 93.449 40.074 -2.508 1.00 88.75 232 GLU A C 1
ATOM 1832 O O . GLU A 1 232 ? 93.289 39.063 -1.825 1.00 87.80 232 GLU A O 1
ATOM 1838 N N . GLY A 1 233 ? 94.604 40.383 -3.095 1.00 87.81 233 GLY A N 1
ATOM 1839 C CA . GLY A 1 233 ? 95.838 39.625 -2.874 1.00 86.80 233 GLY A CA 1
ATOM 1840 C C . GLY A 1 233 ? 95.893 38.203 -3.401 1.00 85.56 233 GLY A C 1
ATOM 1841 O O . GLY A 1 233 ? 96.456 37.325 -2.750 1.00 86.63 233 GLY A O 1
ATOM 1842 N N . ASN A 1 234 ? 95.327 37.978 -4.582 1.00 85.54 234 ASN A N 1
ATOM 1843 C CA . ASN A 1 234 ? 95.341 36.658 -5.210 1.00 85.24 234 ASN A CA 1
ATOM 1844 C C . ASN A 1 234 ? 96.554 36.467 -6.115 1.00 86.89 234 ASN A C 1
ATOM 1845 O O . ASN A 1 234 ? 96.942 37.384 -6.843 1.00 87.53 234 ASN A O 1
ATOM 1850 N N . ASN A 1 235 ? 97.151 35.278 -6.060 1.00 86.38 235 ASN A N 1
ATOM 1851 C CA . ASN A 1 235 ? 98.233 34.899 -6.979 1.00 86.26 235 ASN A CA 1
ATOM 1852 C C . ASN A 1 235 ? 97.753 33.875 -8.019 1.00 86.12 235 ASN A C 1
ATOM 1853 O O . ASN A 1 235 ? 98.416 33.661 -9.035 1.00 86.94 235 ASN A O 1
ATOM 1858 N N . GLU A 1 236 ? 96.610 33.240 -7.749 1.00 84.08 236 GLU A N 1
ATOM 1859 C CA . GLU A 1 236 ? 95.962 32.338 -8.697 1.00 84.15 236 GLU A CA 1
ATOM 1860 C C . GLU A 1 236 ? 94.652 32.977 -9.136 1.00 83.78 236 GLU A C 1
ATOM 1861 O O . GLU A 1 236 ? 93.927 33.542 -8.314 1.00 82.36 236 GLU A O 1
ATOM 1867 N N . PHE A 1 237 ? 94.351 32.889 -10.431 1.00 82.30 237 PHE A N 1
ATOM 1868 C CA . PHE A 1 237 ? 93.163 33.530 -10.991 1.00 79.56 237 PHE A CA 1
ATOM 1869 C C . PHE A 1 237 ? 92.275 32.558 -11.763 1.00 79.29 237 PHE A C 1
ATOM 1870 O O . PHE A 1 237 ? 91.539 32.967 -12.664 1.00 81.99 237 PHE A O 1
ATOM 1878 N N . ASP A 1 238 ? 92.327 31.279 -11.400 1.00 77.44 238 ASP A N 1
ATOM 1879 C CA . ASP A 1 238 ? 91.510 30.265 -12.062 1.00 77.10 238 ASP A CA 1
ATOM 1880 C C . ASP A 1 238 ? 90.031 30.473 -11.746 1.00 75.52 238 ASP A C 1
ATOM 1881 O O . ASP A 1 238 ? 89.684 31.143 -10.775 1.00 73.58 238 ASP A O 1
ATOM 1886 N N . ASP A 1 239 ? 89.164 29.900 -12.572 1.00 77.44 239 ASP A N 1
ATOM 1887 C CA . ASP A 1 239 ? 87.727 30.036 -12.373 1.00 78.86 239 ASP A CA 1
ATOM 1888 C C . ASP A 1 239 ? 87.260 29.164 -11.216 1.00 77.00 239 ASP A C 1
ATOM 1889 O O . ASP A 1 239 ? 87.864 28.137 -10.916 1.00 77.36 239 ASP A O 1
ATOM 1894 N N . TYR A 1 240 ? 86.175 29.599 -10.584 1.00 77.15 240 TYR A N 1
ATOM 1895 C CA . TYR A 1 240 ? 85.514 28.897 -9.484 1.00 78.20 240 TYR A CA 1
ATOM 1896 C C . TYR A 1 240 ? 85.456 27.376 -9.667 1.00 80.18 240 TYR A C 1
ATOM 1897 O O . TYR A 1 240 ? 85.729 26.629 -8.727 1.00 81.92 240 TYR A O 1
ATOM 1906 N N . ILE A 1 241 ? 85.119 26.926 -10.874 1.00 83.74 241 ILE A N 1
ATOM 1907 C CA . ILE A 1 241 ? 84.960 25.487 -11.153 1.00 86.17 241 ILE A CA 1
ATOM 1908 C C . ILE A 1 241 ? 86.254 24.744 -11.523 1.00 83.81 241 ILE A C 1
ATOM 1909 O O . ILE A 1 241 ? 86.244 23.519 -11.653 1.00 82.49 241 ILE A O 1
ATOM 1914 N N . ALA A 1 242 ? 87.356 25.474 -11.682 1.00 81.78 242 ALA A N 1
ATOM 1915 C CA . ALA A 1 242 ? 88.653 24.872 -12.006 1.00 82.72 242 ALA A CA 1
ATOM 1916 C C . ALA A 1 242 ? 89.720 25.330 -11.007 1.00 81.87 242 ALA A C 1
ATOM 1917 O O . ALA A 1 242 ? 90.746 25.886 -11.403 1.00 86.24 242 ALA A O 1
ATOM 1919 N N . PRO A 1 243 ? 89.491 25.078 -9.706 1.00 78.01 243 PRO A N 1
ATOM 1920 C CA . PRO A 1 243 ? 90.380 25.570 -8.659 1.00 76.24 243 PRO A CA 1
ATOM 1921 C C . PRO A 1 243 ? 91.775 24.963 -8.688 1.00 76.10 243 PRO A C 1
ATOM 1922 O O . PRO A 1 243 ? 91.943 23.840 -9.163 1.00 79.70 243 PRO A O 1
ATOM 1926 N N . PRO A 1 244 ? 92.774 25.704 -8.180 1.00 75.98 244 PRO A N 1
ATOM 1927 C CA . PRO A 1 244 ? 94.118 25.170 -8.030 1.00 76.31 244 PRO A CA 1
ATOM 1928 C C . PRO A 1 244 ? 94.177 24.244 -6.818 1.00 76.54 244 PRO A C 1
ATOM 1929 O O . PRO A 1 244 ? 93.361 24.386 -5.906 1.00 77.43 244 PRO A O 1
ATOM 1933 N N . PHE A 1 245 ? 95.121 23.306 -6.813 1.00 74.44 245 PHE A N 1
ATOM 1934 C CA . PHE A 1 245 ? 95.264 22.362 -5.706 1.00 73.61 245 PHE A CA 1
ATOM 1935 C C . PHE A 1 245 ? 96.709 22.221 -5.263 1.00 72.53 245 PHE A C 1
ATOM 1936 O O . PHE A 1 245 ? 97.627 22.606 -5.982 1.00 73.25 245 PHE A O 1
ATOM 1944 N N . TYR A 1 246 ? 96.897 21.653 -4.074 1.00 72.91 246 TYR A N 1
ATOM 1945 C CA . TYR A 1 246 ? 98.229 21.308 -3.579 1.00 72.22 246 TYR A CA 1
ATOM 1946 C C . TYR A 1 246 ? 98.484 19.868 -4.014 1.00 75.37 246 TYR A C 1
ATOM 1947 O O . TYR A 1 246 ? 98.487 18.939 -3.204 1.00 74.50 246 TYR A O 1
ATOM 1956 N N . ASN A 1 247 ? 98.678 19.720 -5.325 1.00 79.83 247 ASN A N 1
ATOM 1957 C CA . ASN A 1 247 ? 98.830 18.434 -6.003 1.00 80.51 247 ASN A CA 1
ATOM 1958 C C . ASN A 1 247 ? 99.952 18.480 -7.020 1.00 82.01 247 ASN A C 1
ATOM 1959 O O . ASN A 1 247 ? 100.646 19.491 -7.160 1.00 78.89 247 ASN A O 1
ATOM 1964 N N . ASP A 1 248 ? 100.112 17.371 -7.739 1.00 84.71 248 ASP A N 1
ATOM 1965 C CA . ASP A 1 248 ? 101.017 17.314 -8.880 1.00 84.53 248 ASP A CA 1
ATOM 1966 C C . ASP A 1 248 ? 100.591 18.374 -9.902 1.00 81.24 248 ASP A C 1
ATOM 1967 O O . ASP A 1 248 ? 101.433 18.957 -10.579 1.00 81.25 248 ASP A O 1
ATOM 1972 N N . LEU A 1 249 ? 99.286 18.641 -9.978 1.00 77.42 249 LEU A N 1
ATOM 1973 C CA . LEU A 1 249 ? 98.732 19.660 -10.873 1.00 75.67 249 LEU A CA 1
ATOM 1974 C C . LEU A 1 249 ? 99.442 21.014 -10.787 1.00 76.45 249 LEU A C 1
ATOM 1975 O O . LEU A 1 249 ? 99.513 21.734 -11.782 1.00 77.11 249 LEU A O 1
ATOM 1980 N N . TYR A 1 250 ? 99.941 21.366 -9.604 1.00 77.44 250 TYR A N 1
ATOM 1981 C CA . TYR A 1 250 ? 100.709 22.604 -9.418 1.00 76.72 250 TYR A CA 1
ATOM 1982 C C . TYR A 1 250 ? 102.139 22.314 -8.949 1.00 77.37 250 TYR A C 1
ATOM 1983 O O . TYR A 1 250 ? 102.786 23.154 -8.319 1.00 79.16 250 TYR A O 1
ATOM 1992 N N . ASN A 1 251 ? 102.627 21.124 -9.302 1.00 75.93 251 ASN A N 1
ATOM 1993 C CA . ASN A 1 251 ? 103.972 20.654 -8.959 1.00 71.67 251 ASN A CA 1
ATOM 1994 C C . ASN A 1 251 ? 104.234 20.545 -7.451 1.00 72.30 251 ASN A C 1
ATOM 1995 O O . ASN A 1 251 ? 105.375 20.673 -6.999 1.00 71.50 251 ASN A O 1
ATOM 2000 N N . PHE A 1 252 ? 103.179 20.306 -6.678 1.00 72.57 252 PHE A N 1
ATOM 2001 C CA . PHE A 1 252 ? 103.325 20.072 -5.247 1.00 73.19 252 PHE A CA 1
ATOM 2002 C C . PHE A 1 252 ? 103.407 18.563 -5.028 1.00 75.80 252 PHE A C 1
ATOM 2003 O O . PHE A 1 252 ? 102.383 17.886 -4.913 1.00 72.23 25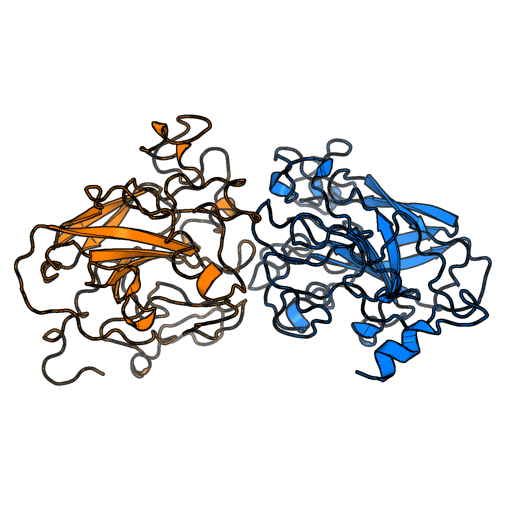2 PHE A O 1
ATOM 2011 N N . LYS A 1 253 ? 104.634 18.045 -4.987 1.00 81.32 253 LYS A N 1
ATOM 2012 C CA . LYS A 1 253 ? 104.864 16.615 -4.785 1.00 85.77 253 LYS A CA 1
ATOM 2013 C C . LYS A 1 253 ? 104.424 16.191 -3.387 1.00 86.29 253 LYS A C 1
ATOM 2014 O O . LYS A 1 253 ? 104.542 16.954 -2.421 1.00 88.83 253 LYS A O 1
ATOM 2020 N N . ASP A 1 254 ? 103.890 14.979 -3.291 1.00 84.69 254 ASP A N 1
ATOM 2021 C CA . ASP A 1 254 ? 103.447 14.441 -2.014 1.00 79.32 254 ASP A CA 1
ATOM 2022 C C . ASP A 1 254 ? 104.684 14.321 -1.131 1.00 77.94 254 ASP A C 1
ATOM 2023 O O . ASP A 1 254 ? 105.735 13.878 -1.592 1.00 77.26 254 ASP A O 1
ATOM 2028 N N . GLY A 1 255 ? 104.570 14.750 0.122 1.00 77.82 255 GLY A N 1
ATOM 2029 C CA . GLY A 1 255 ? 105.690 14.703 1.061 1.00 75.19 255 GLY A CA 1
ATOM 2030 C C . GLY A 1 255 ? 106.428 16.024 1.162 1.00 73.47 255 GLY A C 1
ATOM 2031 O O . GLY A 1 255 ? 105.882 17.078 0.847 1.00 73.15 255 GLY A O 1
ATOM 2032 N N . ALA A 1 256 ? 107.681 15.961 1.599 1.00 73.11 256 ALA A N 1
ATOM 2033 C CA . ALA A 1 256 ? 108.483 17.159 1.825 1.00 73.60 256 ALA A CA 1
ATOM 2034 C C . ALA A 1 256 ? 108.948 17.803 0.522 1.00 74.79 256 ALA A C 1
ATOM 2035 O O . ALA A 1 256 ? 109.271 17.110 -0.443 1.00 75.91 256 ALA A O 1
ATOM 2037 N N . GLN A 1 257 ? 108.985 19.132 0.514 1.00 74.46 257 GLN A N 1
ATOM 2038 C CA . GLN A 1 257 ? 109.469 19.893 -0.628 1.00 74.65 257 GLN A CA 1
ATOM 2039 C C . GLN A 1 257 ? 110.958 20.148 -0.401 1.00 75.86 257 GLN A C 1
ATOM 2040 O O . GLN A 1 257 ? 111.344 21.135 0.226 1.00 78.46 257 GLN A O 1
ATOM 2046 N N . ASN A 1 258 ? 111.786 19.244 -0.918 1.00 77.15 258 ASN A N 1
ATOM 2047 C CA . ASN A 1 258 ? 113.235 19.270 -0.685 1.00 78.64 258 ASN A CA 1
ATOM 2048 C C . ASN A 1 258 ? 114.042 20.244 -1.549 1.00 79.55 258 ASN A C 1
ATOM 2049 O O . ASN A 1 258 ? 115.225 20.467 -1.285 1.00 79.77 258 ASN A O 1
ATOM 2054 N N . ASP A 1 259 ? 113.409 20.832 -2.560 1.00 81.95 259 ASP A N 1
ATOM 2055 C CA . ASP A 1 259 ? 114.106 21.715 -3.508 1.00 84.57 259 ASP A CA 1
ATOM 2056 C C . ASP A 1 259 ? 113.808 23.204 -3.304 1.00 84.43 259 ASP A C 1
ATOM 2057 O O . ASP A 1 259 ? 113.875 23.990 -4.254 1.00 89.08 259 ASP A O 1
ATOM 2062 N N . ILE A 1 260 ? 113.514 23.590 -2.064 1.00 81.70 260 ILE A N 1
ATOM 2063 C CA . ILE A 1 260 ? 113.126 24.971 -1.751 1.00 79.45 260 ILE A CA 1
ATOM 2064 C C . ILE A 1 260 ? 114.287 25.851 -1.286 1.00 78.23 260 ILE A C 1
ATOM 2065 O O . ILE A 1 260 ? 114.076 27.007 -0.919 1.00 78.94 260 ILE A O 1
ATOM 2070 N N . PHE A 1 261 ? 115.505 25.319 -1.321 1.00 78.47 261 PHE A N 1
ATOM 2071 C CA . PHE A 1 261 ? 116.668 26.030 -0.788 1.00 81.03 261 PHE A CA 1
ATOM 2072 C C . PHE A 1 261 ? 117.507 26.667 -1.884 1.00 83.24 261 PHE A C 1
ATOM 2073 O O . PHE A 1 261 ? 117.356 26.345 -3.063 1.00 86.36 261 PHE A O 1
ATOM 2081 N N . VAL A 1 262 ? 118.393 27.575 -1.481 1.00 86.71 262 VAL A N 1
ATOM 2082 C CA . VAL A 1 262 ? 119.223 28.325 -2.422 1.00 88.45 262 VAL A CA 1
ATOM 2083 C C . VAL A 1 262 ? 120.166 27.404 -3.198 1.00 90.80 262 VAL A C 1
ATOM 2084 O O . VAL A 1 262 ? 120.316 27.547 -4.413 1.00 95.70 262 VAL A O 1
ATOM 2088 N N . ASP A 1 263 ? 120.784 26.457 -2.497 1.00 90.45 263 ASP A N 1
ATOM 2089 C CA . ASP A 1 263 ? 121.726 25.519 -3.118 1.00 88.68 263 ASP A CA 1
ATOM 2090 C C . ASP A 1 263 ? 121.055 24.306 -3.779 1.00 87.09 263 ASP A C 1
ATOM 2091 O O . ASP A 1 263 ? 121.750 23.446 -4.325 1.00 85.49 263 ASP A O 1
ATOM 2096 N N . SER A 1 264 ? 119.723 24.235 -3.731 1.00 87.15 264 SER A N 1
ATOM 2097 C CA . SER A 1 264 ? 118.981 23.097 -4.287 1.00 87.74 264 SER A CA 1
ATOM 2098 C C . SER A 1 264 ? 119.312 22.849 -5.749 1.00 85.13 264 SER A C 1
ATOM 2099 O O . SER A 1 264 ? 119.709 21.745 -6.108 1.00 82.83 264 SER A O 1
ATOM 2102 N N . TYR A 1 265 ? 119.149 23.876 -6.579 1.00 86.01 265 TYR A N 1
ATOM 2103 C CA . TYR A 1 265 ? 119.461 23.775 -8.008 1.00 87.83 265 TYR A CA 1
ATOM 2104 C C . TYR A 1 265 ? 120.810 24.444 -8.309 1.00 93.04 265 TYR A C 1
ATOM 2105 O O . TYR A 1 265 ? 120.899 25.672 -8.296 1.00 95.54 265 TYR A O 1
ATOM 2114 N N . PRO A 1 266 ? 121.863 23.643 -8.588 1.00 97.30 266 PRO A N 1
ATOM 2115 C CA . PRO A 1 266 ? 123.201 24.199 -8.834 1.00 98.80 266 PRO A CA 1
ATOM 2116 C C . PRO A 1 266 ? 123.274 25.015 -10.113 1.00 99.63 266 PRO A C 1
ATOM 2117 O O . PRO A 1 266 ? 123.742 26.152 -10.089 1.00 100.28 266 PRO A O 1
ATOM 2121 N N . ASP A 1 267 ? 122.797 24.431 -11.210 1.00 102.03 267 ASP A N 1
ATOM 2122 C CA . ASP A 1 267 ? 122.783 25.090 -12.511 1.00 104.39 267 ASP A CA 1
ATOM 2123 C C . ASP A 1 267 ? 121.564 26.002 -12.678 1.00 103.12 267 ASP A C 1
ATOM 2124 O O . ASP A 1 267 ? 121.354 26.534 -13.764 1.00 102.02 267 ASP A O 1
ATOM 2129 N N . GLY A 1 268 ? 120.760 26.172 -11.625 1.00 101.76 268 GLY A N 1
ATOM 2130 C CA . GLY A 1 268 ? 119.619 27.079 -11.662 1.00 100.79 268 GLY A CA 1
ATOM 2131 C C . GLY A 1 268 ? 118.421 26.487 -12.372 1.00 100.45 268 GLY A C 1
ATOM 2132 O O . GLY A 1 268 ? 118.362 25.281 -12.615 1.00 101.51 268 GLY A O 1
ATOM 2133 N N . ILE A 1 269 ? 117.471 27.354 -12.712 1.00 99.07 269 ILE A N 1
ATOM 2134 C CA . ILE A 1 269 ? 116.263 26.968 -13.431 1.00 97.44 269 ILE A CA 1
ATOM 2135 C C . ILE A 1 269 ? 116.176 27.798 -14.713 1.00 97.53 269 ILE A C 1
ATOM 2136 O O . ILE A 1 269 ? 115.593 28.878 -14.708 1.00 98.28 269 ILE A O 1
ATOM 2141 N N . PRO A 1 270 ? 116.793 27.312 -15.808 1.00 98.11 270 PRO A N 1
ATOM 2142 C CA . PRO A 1 270 ? 116.708 27.974 -17.115 1.00 98.64 270 PRO A CA 1
ATOM 2143 C C . PRO A 1 270 ? 115.277 28.264 -17.590 1.00 97.88 270 PRO A C 1
ATOM 2144 O O . PRO A 1 270 ? 115.063 29.227 -18.329 1.00 99.51 270 PRO A O 1
ATOM 2148 N N . LEU A 1 271 ? 114.317 27.437 -17.170 1.00 95.54 271 LEU A N 1
ATOM 2149 C CA . LEU A 1 271 ? 112.901 27.631 -17.509 1.00 95.53 271 LEU A CA 1
ATOM 2150 C C . LEU A 1 271 ? 112.338 28.975 -17.055 1.00 100.00 271 LEU A C 1
ATOM 2151 O O . LEU A 1 271 ? 111.328 29.430 -17.586 1.00 103.24 271 LEU A O 1
ATOM 2156 N N . GLU A 1 272 ? 112.974 29.598 -16.068 1.00 105.60 272 GLU A N 1
ATOM 2157 C CA . GLU A 1 272 ? 112.547 30.912 -15.595 1.00 111.95 272 GLU A CA 1
ATOM 2158 C C . GLU A 1 272 ? 112.778 32.014 -16.640 1.00 114.41 272 GLU A C 1
ATOM 2159 O O . GLU A 1 272 ? 112.257 33.118 -16.497 1.00 115.45 272 GLU A O 1
ATOM 2165 N N . GLN A 1 273 ? 113.557 31.715 -17.681 1.00 118.50 273 GLN A N 1
ATOM 2166 C CA . GLN A 1 273 ? 113.747 32.640 -18.800 1.00 125.42 273 GLN A CA 1
ATOM 2167 C C . GLN A 1 273 ? 112.422 32.879 -19.529 1.00 132.03 273 GLN A C 1
ATOM 2168 O O . GLN A 1 273 ? 112.161 33.984 -20.010 1.00 133.87 273 GLN A O 1
ATOM 2174 N N . LYS A 1 274 ? 111.592 31.840 -19.601 1.00 138.59 274 LYS A N 1
ATOM 2175 C CA . LYS A 1 274 ? 110.282 31.923 -20.253 1.00 141.98 274 LYS A CA 1
ATOM 2176 C C . LYS A 1 274 ? 109.295 32.783 -19.456 1.00 143.02 274 LYS A C 1
ATOM 2177 O O . LYS A 1 274 ? 108.337 33.311 -20.018 1.00 141.96 274 LYS A O 1
ATOM 2183 N N . LEU A 1 275 ? 109.533 32.916 -18.152 1.00 149.30 275 LEU A N 1
ATOM 2184 C CA . LEU A 1 275 ? 108.716 33.777 -17.291 1.00 154.74 275 LEU A CA 1
ATOM 2185 C C . LEU A 1 275 ? 109.105 35.249 -17.455 1.00 154.01 275 LEU A C 1
ATOM 2186 O O . LEU A 1 275 ? 108.273 36.138 -17.273 1.00 153.38 275 LEU A O 1
ATOM 2191 N N . ILE A 1 276 ? 110.371 35.496 -17.792 1.00 155.71 276 ILE A N 1
ATOM 2192 C CA . ILE A 1 276 ? 110.884 36.858 -17.988 1.00 155.92 276 ILE A CA 1
ATOM 2193 C C . ILE A 1 276 ? 110.315 37.506 -19.259 1.00 154.59 276 ILE A C 1
ATOM 2194 O O . ILE A 1 276 ? 110.170 38.728 -19.320 1.00 152.55 276 ILE A O 1
ATOM 2199 N N . SER A 1 277 ? 109.987 36.690 -20.261 1.00 154.98 277 SER A N 1
ATOM 2200 C CA . SER A 1 277 ? 109.430 37.192 -21.524 1.00 153.95 277 SER A CA 1
ATOM 2201 C C . SER A 1 277 ? 108.027 37.791 -21.363 1.00 156.19 277 SER A C 1
ATOM 2202 O O . SER A 1 277 ? 107.674 38.743 -22.061 1.00 157.19 277 SER A O 1
ATOM 2205 N N . GLU A 1 278 ? 107.239 37.231 -20.446 1.00 156.49 278 GLU A N 1
ATOM 2206 C CA . GLU A 1 278 ? 105.871 37.700 -20.194 1.00 152.92 278 GLU A CA 1
ATOM 2207 C C . GLU A 1 278 ? 105.854 39.051 -19.480 1.00 149.61 278 GLU A C 1
ATOM 2208 O O . GLU A 1 278 ? 106.758 39.374 -18.709 1.00 145.55 278 GLU A O 1
ATOM 2214 N N . HIS B 1 1 ? 73.000 25.732 3.065 1.00 95.38 1 HIS B N 1
ATOM 2215 C CA . HIS B 1 1 ? 72.553 24.774 2.009 1.00 95.90 1 HIS B CA 1
ATOM 2216 C C . HIS B 1 1 ? 71.036 24.551 2.067 1.00 91.78 1 HIS B C 1
ATOM 2217 O O . HIS B 1 1 ? 70.556 23.618 2.710 1.00 87.50 1 HIS B O 1
ATOM 2224 N N . ILE B 1 2 ? 70.298 25.437 1.399 1.00 89.62 2 ILE B N 1
ATOM 2225 C CA . ILE B 1 2 ? 68.834 25.385 1.326 1.00 87.28 2 ILE B CA 1
ATOM 2226 C C . ILE B 1 2 ? 68.397 25.724 -0.097 1.00 87.66 2 ILE B C 1
ATOM 2227 O O . ILE B 1 2 ? 69.075 26.481 -0.795 1.00 89.24 2 ILE B O 1
ATOM 2232 N N . ALA B 1 3 ? 67.269 25.161 -0.523 1.00 86.80 3 ALA B N 1
ATOM 2233 C CA . ALA B 1 3 ? 66.725 25.443 -1.847 1.00 86.58 3 ALA B CA 1
ATOM 2234 C C . ALA B 1 3 ? 65.206 25.445 -1.856 1.00 87.14 3 ALA B C 1
ATOM 2235 O O . ALA B 1 3 ? 64.568 24.775 -1.047 1.00 85.42 3 ALA B O 1
ATOM 2237 N N . PHE B 1 4 ? 64.642 26.211 -2.786 1.00 90.60 4 PHE B N 1
ATOM 2238 C CA . PHE B 1 4 ? 63.203 26.235 -3.025 1.00 93.13 4 PHE B CA 1
ATOM 2239 C C . PHE B 1 4 ? 62.868 25.014 -3.875 1.00 93.16 4 PHE B C 1
ATOM 2240 O O . PHE B 1 4 ? 63.382 24.878 -4.984 1.00 92.80 4 PHE B O 1
ATOM 2248 N N . TRP B 1 5 ? 62.017 24.131 -3.353 1.00 92.49 5 TRP B N 1
ATOM 2249 C CA . TRP B 1 5 ? 61.680 22.876 -4.032 1.00 92.43 5 TRP B CA 1
ATOM 2250 C C . TRP B 1 5 ? 60.275 22.850 -4.626 1.00 93.40 5 TRP B C 1
ATOM 2251 O O . TRP B 1 5 ? 59.286 23.030 -3.914 1.00 92.59 5 TRP B O 1
ATOM 2262 N N . HIS B 1 6 ? 60.207 22.610 -5.935 1.00 94.65 6 HIS B N 1
ATOM 2263 C CA . HIS B 1 6 ? 58.941 22.489 -6.657 1.00 94.33 6 HIS B CA 1
ATOM 2264 C C . HIS B 1 6 ? 59.213 21.920 -8.049 1.00 94.67 6 HIS B C 1
ATOM 2265 O O . HIS B 1 6 ? 60.291 22.133 -8.599 1.00 95.30 6 HIS B O 1
ATOM 2272 N N . ASN B 1 7 ? 58.243 21.207 -8.620 1.00 94.09 7 ASN B N 1
ATOM 2273 C CA . ASN B 1 7 ? 58.420 20.586 -9.946 1.00 93.60 7 ASN B CA 1
ATOM 2274 C C . ASN B 1 7 ? 58.549 21.589 -11.100 1.00 91.77 7 ASN B C 1
ATOM 2275 O O . ASN B 1 7 ? 58.946 21.222 -12.209 1.00 89.28 7 ASN B O 1
ATOM 2280 N N . SER B 1 8 ? 58.206 22.845 -10.830 1.00 90.86 8 SER B N 1
ATOM 2281 C CA . SER B 1 8 ? 58.309 23.915 -11.817 1.00 92.67 8 SER B CA 1
ATOM 2282 C C . SER B 1 8 ? 59.666 24.616 -11.785 1.00 93.37 8 SER B C 1
ATOM 2283 O O . SER B 1 8 ? 59.894 25.553 -12.547 1.00 91.57 8 SER B O 1
ATOM 2286 N N . MET B 1 9 ? 60.561 24.175 -10.904 1.00 94.94 9 MET B N 1
ATOM 2287 C CA . MET B 1 9 ? 61.874 24.801 -10.775 1.00 94.61 9 MET B CA 1
ATOM 2288 C C . MET B 1 9 ? 62.833 24.316 -11.848 1.00 93.68 9 MET B C 1
ATOM 2289 O O . MET B 1 9 ? 62.693 23.214 -12.377 1.00 95.16 9 MET B O 1
ATOM 2294 N N . TYR B 1 10 ? 63.810 25.157 -12.159 1.00 92.91 10 TYR B N 1
ATOM 2295 C CA . TYR B 1 10 ? 64.878 24.783 -13.071 1.00 95.42 10 TYR B CA 1
ATOM 2296 C C . TYR B 1 10 ? 65.884 23.945 -12.291 1.00 96.20 10 TYR B C 1
ATOM 2297 O O . TYR B 1 10 ? 66.158 24.220 -11.119 1.00 100.30 10 TYR B O 1
ATOM 2306 N N . GLY B 1 11 ? 66.414 22.912 -12.936 1.00 94.73 11 GLY B N 1
ATOM 2307 C CA . GLY B 1 11 ? 67.351 22.000 -12.292 1.00 94.09 11 GLY B CA 1
ATOM 2308 C C . GLY B 1 11 ? 66.694 21.183 -11.194 1.00 93.12 11 GLY B C 1
ATOM 2309 O O . GLY B 1 11 ? 67.319 20.881 -10.180 1.00 95.06 11 GLY B O 1
ATOM 2310 N N . PHE B 1 12 ? 65.432 20.823 -11.407 1.00 92.58 12 PHE B N 1
ATOM 2311 C CA . PHE B 1 12 ? 64.656 20.059 -10.434 1.00 91.65 12 PHE B CA 1
ATOM 2312 C C . PHE B 1 12 ? 65.315 18.724 -10.090 1.00 90.79 12 PHE B C 1
ATOM 2313 O O . PHE B 1 12 ? 65.317 18.317 -8.930 1.00 90.48 12 PHE B O 1
ATOM 2321 N N . ASN B 1 13 ? 65.884 18.061 -11.096 1.00 89.74 13 ASN B N 1
ATOM 2322 C CA . ASN B 1 13 ? 66.525 16.755 -10.911 1.00 90.25 13 ASN B CA 1
ATOM 2323 C C . ASN B 1 13 ? 68.054 16.785 -10.940 1.00 89.07 13 ASN B C 1
ATOM 2324 O O . ASN B 1 13 ? 68.688 15.729 -10.987 1.00 87.92 13 ASN B O 1
ATOM 2329 N N . VAL B 1 14 ? 68.647 17.978 -10.908 1.00 88.74 14 VAL B N 1
ATOM 2330 C CA . VAL B 1 14 ? 70.106 18.109 -10.931 1.00 88.54 14 VAL B CA 1
ATOM 2331 C C . VAL B 1 14 ? 70.704 17.545 -9.645 1.00 88.72 14 VAL B C 1
ATOM 2332 O O . VAL B 1 14 ? 70.218 17.833 -8.551 1.00 88.47 14 VAL B O 1
ATOM 2336 N N . THR B 1 15 ? 71.752 16.737 -9.793 1.00 88.92 15 THR B N 1
ATOM 2337 C CA . THR B 1 15 ? 72.432 16.123 -8.657 1.00 89.08 15 THR B CA 1
ATOM 2338 C C . THR B 1 15 ? 73.892 16.564 -8.612 1.00 90.39 15 THR B C 1
ATOM 2339 O O . THR B 1 15 ? 74.348 17.335 -9.459 1.00 90.30 15 THR B O 1
ATOM 2343 N N . GLU B 1 16 ? 74.615 16.070 -7.614 1.00 93.37 16 GLU B N 1
ATOM 2344 C CA . GLU B 1 16 ? 76.010 16.436 -7.399 1.00 96.73 16 GLU B CA 1
ATOM 2345 C C . GLU B 1 16 ? 76.904 16.119 -8.597 1.00 97.39 16 GLU B C 1
ATOM 2346 O O . GLU B 1 16 ? 77.755 16.929 -8.968 1.00 96.77 16 GLU B O 1
ATOM 2352 N N . GLN B 1 17 ? 76.696 14.951 -9.201 1.00 101.22 17 GLN B N 1
ATOM 2353 C CA . GLN B 1 17 ? 77.528 14.491 -10.323 1.00 103.55 17 GLN B CA 1
ATOM 2354 C C . GLN B 1 17 ? 77.062 14.979 -11.707 1.00 97.67 17 GLN B C 1
ATOM 2355 O O . GLN B 1 17 ? 77.754 14.753 -12.699 1.00 95.91 17 GLN B O 1
ATOM 2361 N N . THR B 1 18 ? 75.909 15.645 -11.772 1.00 93.87 18 THR B N 1
ATOM 2362 C CA . THR B 1 18 ? 75.362 16.137 -13.044 1.00 90.99 18 THR B CA 1
ATOM 2363 C C . THR B 1 18 ? 76.319 17.085 -13.773 1.00 90.22 18 THR B C 1
ATOM 2364 O O . THR B 1 18 ? 76.511 16.964 -14.982 1.00 91.20 18 THR B O 1
ATOM 2368 N N . PHE B 1 19 ? 76.901 18.026 -13.035 1.00 90.53 19 PHE B N 1
ATOM 2369 C CA . PHE B 1 19 ? 77.880 18.967 -13.586 1.00 90.56 19 PHE B CA 1
ATOM 2370 C C . PHE B 1 19 ? 79.282 18.560 -13.128 1.00 90.09 19 PHE B C 1
ATOM 2371 O O . PHE B 1 19 ? 79.416 17.742 -12.214 1.00 90.11 19 PHE B O 1
ATOM 2379 N N . PRO B 1 20 ? 80.334 19.118 -13.761 1.00 89.43 20 PRO B N 1
ATOM 2380 C CA . PRO B 1 20 ? 81.704 18.856 -13.295 1.00 91.48 20 PRO B CA 1
ATOM 2381 C C . PRO B 1 20 ? 81.903 19.299 -11.848 1.00 91.82 20 PRO B C 1
ATOM 2382 O O . PRO B 1 20 ? 82.637 18.656 -11.096 1.00 97.98 20 PRO B O 1
ATOM 2386 N N . TYR B 1 21 ? 81.248 20.399 -11.486 1.00 88.88 21 TYR B N 1
ATOM 2387 C CA . TYR B 1 21 ? 81.273 20.932 -10.131 1.00 86.26 21 TYR B CA 1
ATOM 2388 C C . TYR B 1 21 ? 79.934 20.645 -9.462 1.00 85.04 21 TYR B C 1
ATOM 2389 O O . TYR B 1 21 ? 78.992 20.199 -10.116 1.00 88.58 21 TYR B O 1
ATOM 2398 N N . ASP B 1 22 ? 79.854 20.883 -8.157 1.00 81.82 22 ASP B N 1
ATOM 2399 C CA . ASP B 1 22 ? 78.613 20.661 -7.422 1.00 80.35 22 ASP B CA 1
ATOM 2400 C C . ASP B 1 22 ? 77.677 21.835 -7.680 1.00 81.02 22 ASP B C 1
ATOM 2401 O O . ASP B 1 22 ? 77.927 22.947 -7.211 1.00 82.82 22 ASP B O 1
ATOM 2406 N N . ASN B 1 23 ? 76.608 21.583 -8.433 1.00 81.71 23 ASN B N 1
ATOM 2407 C CA . ASN B 1 23 ? 75.653 22.630 -8.803 1.00 81.92 23 ASN B CA 1
ATOM 2408 C C . ASN B 1 23 ? 74.220 22.230 -8.455 1.00 79.14 23 ASN B C 1
ATOM 2409 O O . ASN B 1 23 ? 73.285 22.552 -9.184 1.00 80.77 23 ASN B O 1
ATOM 2414 N N . ARG B 1 24 ? 74.044 21.528 -7.339 1.00 77.32 24 ARG B N 1
ATOM 2415 C CA . ARG B 1 24 ? 72.708 21.158 -6.885 1.00 78.55 24 ARG B CA 1
ATOM 2416 C C . ARG B 1 24 ? 71.954 22.421 -6.475 1.00 78.26 24 ARG B C 1
ATOM 2417 O O . ARG B 1 24 ? 72.574 23.401 -6.072 1.00 78.36 24 ARG B O 1
ATOM 2425 N N . PRO B 1 25 ? 70.612 22.404 -6.568 1.00 78.96 25 PRO B N 1
ATOM 2426 C CA . PRO B 1 25 ? 69.798 23.564 -6.187 1.00 79.86 25 PRO B CA 1
ATOM 2427 C C . PRO B 1 25 ? 70.141 24.185 -4.825 1.00 81.34 25 PRO B C 1
ATOM 2428 O O . PRO B 1 25 ? 69.984 25.393 -4.651 1.00 86.15 25 PRO B O 1
ATOM 2432 N N . VAL B 1 26 ? 70.598 23.366 -3.878 1.00 79.90 26 VAL B N 1
ATOM 2433 C CA . VAL B 1 26 ? 70.924 23.839 -2.525 1.00 78.89 26 VAL B CA 1
ATOM 2434 C C . VAL B 1 26 ? 72.308 24.473 -2.392 1.00 77.98 26 VAL B C 1
ATOM 2435 O O . VAL B 1 26 ? 72.581 25.145 -1.400 1.00 76.94 26 VAL B O 1
ATOM 2439 N N . VAL B 1 27 ? 73.175 24.265 -3.379 1.00 78.75 27 VAL B N 1
ATOM 2440 C CA . VAL B 1 27 ? 74.531 24.815 -3.335 1.00 80.04 27 VAL B CA 1
ATOM 2441 C C . VAL B 1 27 ? 74.494 26.346 -3.360 1.00 80.84 27 VAL B C 1
ATOM 2442 O O . VAL B 1 27 ? 73.778 26.933 -4.169 1.00 80.46 27 VAL B O 1
ATOM 2446 N N . PRO B 1 28 ? 75.259 26.995 -2.462 1.00 81.24 28 PRO B N 1
ATOM 2447 C CA . PRO B 1 28 ? 75.303 28.451 -2.426 1.00 80.00 28 PRO B CA 1
ATOM 2448 C C . PRO B 1 28 ? 76.087 29.066 -3.587 1.00 80.26 28 PRO B C 1
ATOM 2449 O O . PRO B 1 28 ? 76.986 28.432 -4.144 1.00 77.74 28 PRO B O 1
ATOM 2453 N N . LEU B 1 29 ? 75.739 30.306 -3.924 1.00 80.42 29 LEU B N 1
ATOM 2454 C CA . LEU B 1 29 ? 76.375 31.046 -5.009 1.00 79.77 29 LEU B CA 1
ATOM 2455 C C . LEU B 1 29 ? 77.313 32.087 -4.412 1.00 79.11 29 LEU B C 1
ATOM 2456 O O . LEU B 1 29 ? 76.877 32.951 -3.649 1.00 78.91 29 LEU B O 1
ATOM 2461 N N . GLN B 1 30 ? 78.593 32.013 -4.771 1.00 78.78 30 GLN B N 1
ATOM 2462 C CA . GLN B 1 30 ? 79.609 32.903 -4.212 1.00 79.31 30 GLN B CA 1
ATOM 2463 C C . GLN B 1 30 ? 80.785 33.096 -5.174 1.00 76.83 30 GLN B C 1
ATOM 2464 O O . GLN B 1 30 ? 81.385 32.130 -5.636 1.00 74.86 30 GLN B O 1
ATOM 2470 N N . TYR B 1 31 ? 81.100 34.356 -5.462 1.00 77.99 31 TYR B N 1
ATOM 2471 C CA . TYR B 1 31 ? 82.181 34.735 -6.381 1.00 78.77 31 TYR B CA 1
ATOM 2472 C C . TYR B 1 31 ? 82.144 33.930 -7.684 1.00 79.19 31 TYR B C 1
ATOM 2473 O O . TYR B 1 31 ? 83.139 33.333 -8.100 1.00 79.52 31 TYR B O 1
ATOM 2482 N N . MET B 1 32 ? 80.974 33.937 -8.316 1.00 79.80 32 MET B N 1
ATOM 2483 C CA . MET B 1 32 ? 80.734 33.218 -9.559 1.00 79.43 32 MET B CA 1
ATOM 2484 C C . MET B 1 32 ? 80.554 34.176 -10.729 1.00 80.62 32 MET B C 1
ATOM 2485 O O . MET B 1 32 ? 80.167 35.329 -10.547 1.00 80.57 32 MET B O 1
ATOM 2490 N N . THR B 1 33 ? 80.829 33.677 -11.932 1.00 81.98 33 THR B N 1
ATOM 2491 C CA . THR B 1 33 ? 80.586 34.429 -13.154 1.00 82.86 33 THR B CA 1
ATOM 2492 C C . THR B 1 33 ? 79.085 34.441 -13.386 1.00 85.57 33 THR B C 1
ATOM 2493 O O . THR B 1 33 ? 78.363 33.611 -12.829 1.00 85.45 33 THR B O 1
ATOM 2497 N N . PHE B 1 34 ? 78.612 35.371 -14.210 1.00 88.08 34 PHE B N 1
ATOM 2498 C CA . PHE B 1 34 ? 77.175 35.522 -14.418 1.00 90.75 34 PHE B CA 1
ATOM 2499 C C . PHE B 1 34 ? 76.481 34.210 -14.771 1.00 91.02 34 PHE B C 1
ATOM 2500 O O . PHE B 1 34 ? 75.480 33.857 -14.152 1.00 90.56 34 PHE B O 1
ATOM 2508 N N . GLN B 1 35 ? 77.022 33.493 -15.751 1.00 92.52 35 GLN B N 1
ATOM 2509 C CA . GLN B 1 35 ? 76.428 32.232 -16.204 1.00 95.56 35 GLN B CA 1
ATOM 2510 C C . GLN B 1 35 ? 76.301 31.202 -15.079 1.00 92.68 35 GLN B C 1
ATOM 2511 O O . GLN B 1 35 ? 75.340 30.431 -15.042 1.00 92.58 35 GLN B O 1
ATOM 2517 N N . GLU B 1 36 ? 77.270 31.199 -14.170 1.00 90.07 36 GLU B N 1
ATOM 2518 C CA . GLU B 1 36 ? 77.275 30.262 -13.050 1.00 89.94 36 GLU B CA 1
ATOM 2519 C C . GLU B 1 36 ? 76.242 30.606 -11.970 1.00 89.66 36 GLU B C 1
ATOM 2520 O O . GLU B 1 36 ? 75.530 29.717 -11.493 1.00 90.53 36 GLU B O 1
ATOM 2526 N N . TRP B 1 37 ? 76.148 31.882 -11.590 1.00 88.39 37 TRP B N 1
ATOM 2527 C CA . TRP B 1 37 ? 75.224 32.284 -10.520 1.00 87.59 37 TRP B CA 1
ATOM 2528 C C . TRP B 1 37 ? 73.796 32.534 -11.021 1.00 88.48 37 TRP B C 1
ATOM 2529 O O . TRP B 1 37 ? 72.834 32.208 -10.326 1.00 88.43 37 TRP B O 1
ATOM 2540 N N . TRP B 1 38 ? 73.656 33.103 -12.217 1.00 88.61 38 TRP B N 1
ATOM 2541 C CA . TRP B 1 38 ? 72.332 33.420 -12.770 1.00 88.84 38 TRP B CA 1
ATOM 2542 C C . TRP B 1 38 ? 71.493 32.164 -13.012 1.00 85.95 38 TRP B C 1
ATOM 2543 O O . TRP B 1 38 ? 71.879 31.288 -13.789 1.00 85.71 38 TRP B O 1
ATOM 2554 N N . PHE B 1 39 ? 70.343 32.096 -12.340 1.00 84.40 39 PHE B N 1
ATOM 2555 C CA . PHE B 1 39 ? 69.440 30.937 -12.395 1.00 85.08 39 PHE B CA 1
ATOM 2556 C C . PHE B 1 39 ? 70.085 29.641 -11.896 1.00 86.22 39 PHE B C 1
ATOM 2557 O O . PHE B 1 39 ? 69.582 28.549 -12.168 1.00 88.75 39 PHE B O 1
ATOM 2565 N N . HIS B 1 40 ? 71.178 29.775 -11.143 1.00 86.69 40 HIS B N 1
ATOM 2566 C CA . HIS B 1 40 ? 71.929 28.638 -10.617 1.00 85.06 40 HIS B CA 1
ATOM 2567 C C . HIS B 1 40 ? 72.461 27.762 -11.760 1.00 86.41 40 HIS B C 1
ATOM 2568 O O . HIS B 1 40 ? 72.657 26.559 -11.588 1.00 88.71 40 HIS B O 1
ATOM 2575 N N . ASN B 1 41 ? 72.699 28.383 -12.917 1.00 86.31 41 ASN B N 1
ATOM 2576 C CA . ASN B 1 41 ? 73.155 27.687 -14.116 1.00 86.27 41 ASN B CA 1
ATOM 2577 C C . ASN B 1 41 ? 72.326 26.429 -14.398 1.00 87.34 41 ASN B C 1
ATOM 2578 O O . ASN B 1 41 ? 72.871 25.366 -14.700 1.00 88.98 41 ASN B O 1
ATOM 2583 N N . HIS B 1 42 ? 71.004 26.563 -14.281 1.00 88.20 42 HIS B N 1
ATOM 2584 C CA . HIS B 1 42 ? 70.073 25.458 -14.524 1.00 89.77 42 HIS B CA 1
ATOM 2585 C C . HIS B 1 42 ? 69.129 25.716 -15.702 1.00 90.51 42 HIS B C 1
ATOM 2586 O O . HIS B 1 42 ? 68.096 25.055 -15.820 1.00 89.88 42 HIS B O 1
ATOM 2593 N N . LEU B 1 43 ? 69.481 26.655 -16.579 1.00 91.12 43 LEU B N 1
ATOM 2594 C CA . LEU B 1 43 ? 68.632 26.976 -17.731 1.00 90.41 43 LEU B CA 1
ATOM 2595 C C . LEU B 1 43 ? 68.486 25.791 -18.694 1.00 90.25 43 LEU B C 1
ATOM 2596 O O . LEU B 1 43 ? 67.421 25.598 -19.283 1.00 91.25 43 LEU B O 1
ATOM 2601 N N . ASP B 1 44 ? 69.542 24.989 -18.827 1.00 89.33 44 ASP B N 1
ATOM 2602 C CA . ASP B 1 44 ? 69.508 23.803 -19.688 1.00 89.61 44 ASP B CA 1
ATOM 2603 C C . ASP B 1 44 ? 68.783 22.613 -19.046 1.00 89.07 44 ASP B C 1
ATOM 2604 O O . ASP B 1 44 ? 68.701 21.543 -19.651 1.00 89.28 44 ASP B O 1
ATOM 2609 N N . TYR B 1 45 ? 68.260 22.797 -17.833 1.00 88.87 45 TYR B N 1
ATOM 2610 C CA . TYR B 1 45 ? 67.480 21.765 -17.143 1.00 88.73 45 TYR B CA 1
ATOM 2611 C C . TYR B 1 45 ? 66.127 22.339 -16.732 1.00 92.96 45 TYR B C 1
ATOM 2612 O O . TYR B 1 45 ? 65.821 22.429 -15.540 1.00 95.85 45 TYR B O 1
ATOM 2621 N N . PRO B 1 46 ? 65.302 22.723 -17.722 1.00 95.23 46 PRO B N 1
ATOM 2622 C CA . PRO B 1 46 ? 64.025 23.340 -17.401 1.00 94.62 46 PRO B CA 1
ATOM 2623 C C . PRO B 1 46 ? 62.991 22.308 -16.989 1.00 93.19 46 PRO B C 1
ATOM 2624 O O . PRO B 1 46 ? 63.149 21.130 -17.309 1.00 92.68 46 PRO B O 1
ATOM 2628 N N . PRO B 1 47 ? 61.932 22.746 -16.288 1.00 94.40 47 PRO B N 1
ATOM 2629 C CA . PRO B 1 47 ? 60.865 21.842 -15.879 1.00 96.89 47 PRO B CA 1
ATOM 2630 C C . PRO B 1 47 ? 60.003 21.471 -17.079 1.00 100.63 47 PRO B C 1
ATOM 2631 O O . PRO B 1 47 ? 60.251 21.956 -18.186 1.00 102.59 47 PRO B O 1
ATOM 2635 N N . HIS B 1 48 ? 59.000 20.626 -16.872 1.00 103.19 48 HIS B N 1
ATOM 2636 C CA . HIS B 1 48 ? 58.086 20.294 -17.957 1.00 105.30 48 HIS B CA 1
ATOM 2637 C C . HIS B 1 48 ? 57.217 21.522 -18.243 1.00 107.08 48 HIS B C 1
ATOM 2638 O O . HIS B 1 48 ? 56.912 22.287 -17.325 1.00 107.38 48 HIS B O 1
ATOM 2645 N N . PRO B 1 49 ? 56.819 21.719 -19.516 1.00 108.87 49 PRO B N 1
ATOM 2646 C CA . PRO B 1 49 ? 56.095 22.939 -19.902 1.00 109.06 49 PRO B CA 1
ATOM 2647 C C . PRO B 1 49 ? 54.810 23.230 -19.119 1.00 109.82 49 PRO B C 1
ATOM 2648 O O . PRO B 1 49 ? 54.459 24.395 -18.957 1.00 107.97 49 PRO B O 1
ATOM 2652 N N . GLY B 1 50 ? 54.128 22.189 -18.642 1.00 110.72 50 GLY B N 1
ATOM 2653 C CA . GLY B 1 50 ? 52.860 22.348 -17.926 1.00 110.11 50 GLY B CA 1
ATOM 2654 C C . GLY B 1 50 ? 52.946 22.581 -16.425 1.00 110.09 50 GLY B C 1
ATOM 2655 O O . GLY B 1 50 ? 51.934 22.883 -15.791 1.00 110.78 50 GLY B O 1
ATOM 2656 N N . ASP B 1 51 ? 54.141 22.447 -15.851 1.00 109.13 51 ASP B N 1
ATOM 2657 C CA . ASP B 1 51 ? 54.335 22.617 -14.406 1.00 105.41 51 ASP B CA 1
ATOM 2658 C C . ASP B 1 51 ? 54.606 24.076 -14.022 1.00 102.40 51 ASP B C 1
ATOM 2659 O O . ASP B 1 51 ? 55.639 24.641 -14.394 1.00 98.81 51 ASP B O 1
ATOM 2664 N N . PHE B 1 52 ? 53.673 24.669 -13.276 1.00 99.90 52 PHE B N 1
ATOM 2665 C CA . PHE B 1 52 ? 53.788 26.053 -12.806 1.00 100.35 52 PHE B CA 1
ATOM 2666 C C . PHE B 1 52 ? 53.455 26.169 -11.321 1.00 102.10 52 PHE B C 1
ATOM 2667 O O . PHE B 1 52 ? 52.607 25.438 -10.808 1.00 102.04 52 PHE B O 1
ATOM 2675 N N . PHE B 1 53 ? 54.129 27.096 -10.643 1.00 103.46 53 PHE B N 1
ATOM 2676 C CA . PHE B 1 53 ? 53.835 27.419 -9.251 1.00 103.39 53 PHE B CA 1
ATOM 2677 C C . PHE B 1 53 ? 52.838 28.574 -9.277 1.00 107.04 53 PHE B C 1
ATOM 2678 O O . PHE B 1 53 ? 53.122 29.629 -9.848 1.00 109.71 53 PHE B O 1
ATOM 2686 N N . ASP B 1 54 ? 51.676 28.379 -8.659 1.00 109.20 54 ASP B N 1
ATOM 2687 C CA . ASP B 1 54 ? 50.610 29.382 -8.696 1.00 110.28 54 ASP B CA 1
ATOM 2688 C C . ASP B 1 54 ? 50.650 30.357 -7.518 1.00 108.65 54 ASP B C 1
ATOM 2689 O O . ASP B 1 54 ? 50.719 29.944 -6.359 1.00 107.40 54 ASP B O 1
ATOM 2694 N N . PHE B 1 55 ? 50.609 31.651 -7.837 1.00 107.67 55 PHE B N 1
ATOM 2695 C CA . PHE B 1 55 ? 50.556 32.715 -6.836 1.00 108.20 55 PHE B CA 1
ATOM 2696 C C . PHE B 1 55 ? 49.174 33.368 -6.870 1.00 106.93 55 PHE B C 1
ATOM 2697 O O . PHE B 1 55 ? 48.868 34.108 -7.804 1.00 106.07 55 PHE B O 1
ATOM 2705 N N . PRO B 1 56 ? 48.332 33.097 -5.854 1.00 105.81 56 PRO B N 1
ATOM 2706 C CA . PRO B 1 56 ? 46.990 33.670 -5.844 1.00 106.55 56 PRO B CA 1
ATOM 2707 C C . PRO B 1 56 ? 46.966 35.095 -5.298 1.00 105.71 56 PRO B C 1
ATOM 2708 O O . PRO B 1 56 ? 47.302 35.313 -4.133 1.00 106.69 56 PRO B O 1
ATOM 2712 N N . ALA B 1 57 ? 46.564 36.047 -6.139 1.00 103.58 57 ALA B N 1
ATOM 2713 C CA . ALA B 1 57 ? 46.501 37.456 -5.755 1.00 103.77 57 ALA B CA 1
ATOM 2714 C C . ALA B 1 57 ? 45.690 37.654 -4.476 1.00 105.46 57 ALA B C 1
ATOM 2715 O O . ALA B 1 57 ? 44.628 37.058 -4.309 1.00 105.25 57 ALA B O 1
ATOM 2717 N N . GLY B 1 58 ? 46.215 38.478 -3.572 1.00 109.39 58 GLY B N 1
ATOM 2718 C CA . GLY B 1 58 ? 45.552 38.776 -2.303 1.00 112.16 58 GLY B CA 1
ATOM 2719 C C . GLY B 1 58 ? 45.498 37.614 -1.328 1.00 114.00 58 GLY B C 1
ATOM 2720 O O . GLY B 1 58 ? 44.760 37.667 -0.346 1.00 115.76 58 GLY B O 1
ATOM 2721 N N . LYS B 1 59 ? 46.286 36.572 -1.591 1.00 117.63 59 LYS B N 1
ATOM 2722 C CA . LYS B 1 59 ? 46.299 35.368 -0.762 1.00 122.43 59 LYS B CA 1
ATOM 2723 C C . LYS B 1 59 ? 47.716 34.835 -0.569 1.00 121.47 59 LYS B C 1
ATOM 2724 O O . LYS B 1 59 ? 48.635 35.192 -1.310 1.00 121.41 59 LYS B O 1
ATOM 2730 N N . ALA B 1 60 ? 47.876 33.972 0.431 1.00 120.08 60 ALA B N 1
ATOM 2731 C CA . ALA B 1 60 ? 49.167 33.366 0.739 1.00 118.00 60 ALA B CA 1
ATOM 2732 C C . ALA B 1 60 ? 49.504 32.245 -0.242 1.00 115.23 60 ALA B C 1
ATOM 2733 O O . ALA B 1 60 ? 48.615 31.591 -0.787 1.00 113.03 60 ALA B O 1
ATOM 2735 N N . ALA B 1 61 ? 50.799 32.042 -0.463 1.00 112.81 61 ALA B N 1
ATOM 2736 C CA . ALA B 1 61 ? 51.293 30.979 -1.328 1.00 110.64 61 ALA B CA 1
ATOM 2737 C C . ALA B 1 61 ? 52.384 30.228 -0.578 1.00 109.69 61 ALA B C 1
ATOM 2738 O O . ALA B 1 61 ? 53.469 30.765 -0.363 1.00 112.40 61 ALA B O 1
ATOM 2740 N N . THR B 1 62 ? 52.094 28.995 -0.170 1.00 107.19 62 THR B N 1
ATOM 2741 C CA . THR B 1 62 ? 53.054 28.197 0.590 1.00 105.83 62 THR B CA 1
ATOM 2742 C C . THR B 1 62 ? 54.135 27.610 -0.313 1.00 104.49 62 THR B C 1
ATOM 2743 O O . THR B 1 62 ? 53.835 26.963 -1.316 1.00 105.32 62 THR B O 1
ATOM 2747 N N . ALA B 1 63 ? 55.390 27.848 0.059 1.00 103.33 63 ALA B N 1
ATOM 2748 C CA . ALA B 1 63 ? 56.547 27.328 -0.661 1.00 102.13 63 ALA B CA 1
ATOM 2749 C C . ALA B 1 63 ? 57.311 26.391 0.261 1.00 100.65 63 ALA B C 1
ATOM 2750 O O . ALA B 1 63 ? 57.239 26.529 1.483 1.00 99.47 63 ALA B O 1
ATOM 2752 N N . GLU B 1 64 ? 58.041 25.442 -0.322 1.00 99.07 64 GLU B N 1
ATOM 2753 C CA . GLU B 1 64 ? 58.824 24.486 0.460 1.00 98.76 64 GLU B CA 1
ATOM 2754 C C . GLU B 1 64 ? 60.318 24.762 0.328 1.00 98.35 64 GLU B C 1
ATOM 2755 O O . GLU B 1 64 ? 60.871 24.750 -0.774 1.00 98.54 64 GLU B O 1
ATOM 2761 N N . LEU B 1 65 ? 60.957 25.015 1.467 1.00 98.05 65 LEU B N 1
ATOM 2762 C CA . LEU B 1 65 ? 62.379 25.313 1.529 1.00 95.27 65 LEU B CA 1
ATOM 2763 C C . LEU B 1 65 ? 63.047 24.235 2.372 1.00 94.37 65 LEU B C 1
ATOM 2764 O O . LEU B 1 65 ? 62.617 23.978 3.497 1.00 93.55 65 LEU B O 1
ATOM 2769 N N . ALA B 1 66 ? 64.084 23.598 1.831 1.00 93.49 66 ALA B N 1
ATOM 2770 C CA . ALA B 1 66 ? 64.775 22.529 2.551 1.00 93.19 66 ALA B CA 1
ATOM 2771 C C . ALA B 1 66 ? 66.169 22.232 2.004 1.00 94.56 66 ALA B C 1
ATOM 2772 O O . ALA B 1 66 ? 66.510 22.623 0.888 1.00 93.01 66 ALA B O 1
ATOM 2774 N N . CYS B 1 67 ? 66.963 21.535 2.813 1.00 98.40 67 CYS B N 1
ATOM 2775 C CA . CYS B 1 67 ? 68.327 21.154 2.447 1.00 100.90 67 CYS B CA 1
ATOM 2776 C C . CYS B 1 67 ? 68.335 19.959 1.502 1.00 99.41 67 CYS B C 1
ATOM 2777 O O . CYS B 1 67 ? 69.325 19.703 0.826 1.00 97.80 67 CYS B O 1
ATOM 2780 N N . ASN B 1 68 ? 67.232 19.220 1.475 1.00 101.80 68 ASN B N 1
ATOM 2781 C CA . ASN B 1 68 ? 67.090 18.054 0.615 1.00 105.47 68 ASN B CA 1
ATOM 2782 C C . ASN B 1 68 ? 65.676 17.932 0.069 1.00 102.44 68 ASN B C 1
ATOM 2783 O O . ASN B 1 68 ? 64.711 18.264 0.757 1.00 99.98 68 ASN B O 1
ATOM 2788 N N . LYS B 1 69 ? 65.557 17.452 -1.166 1.00 99.72 69 LYS B N 1
ATOM 2789 C CA . LYS B 1 69 ? 64.251 17.245 -1.782 1.00 97.39 69 LYS B CA 1
ATOM 2790 C C . LYS B 1 69 ? 63.482 16.143 -1.048 1.00 94.66 69 LYS B C 1
ATOM 2791 O O . LYS B 1 69 ? 62.254 16.111 -1.081 1.00 95.06 69 LYS B O 1
ATOM 2797 N N . GLY B 1 70 ? 64.212 15.248 -0.384 1.00 94.69 70 GLY B N 1
ATOM 2798 C CA . GLY B 1 70 ? 63.605 14.205 0.437 1.00 96.14 70 GLY B CA 1
ATOM 2799 C C . GLY B 1 70 ? 62.833 14.766 1.621 1.00 97.17 70 GLY B C 1
ATOM 2800 O O . GLY B 1 70 ? 61.882 14.144 2.096 1.00 98.46 70 GLY B O 1
ATOM 2801 N N . ALA B 1 71 ? 63.243 15.942 2.097 1.00 96.94 71 ALA B N 1
ATOM 2802 C CA . ALA B 1 71 ? 62.572 16.614 3.213 1.00 96.69 71 ALA B CA 1
ATOM 2803 C C . ALA B 1 71 ? 61.334 17.399 2.770 1.00 97.59 71 ALA B C 1
ATOM 2804 O O . ALA B 1 71 ? 60.693 18.047 3.594 1.00 96.02 71 ALA B O 1
ATOM 2806 N N . THR B 1 72 ? 61.001 17.338 1.481 1.00 99.32 72 THR B N 1
ATOM 2807 C CA . THR B 1 72 ? 59.829 18.021 0.935 1.00 99.80 72 THR B CA 1
ATOM 2808 C C . THR B 1 72 ? 58.837 17.012 0.360 1.00 101.68 72 THR B C 1
ATOM 2809 O O . THR B 1 72 ? 59.099 15.808 0.350 1.00 101.96 72 THR B O 1
ATOM 2813 N N . THR B 1 73 ? 57.700 17.514 -0.120 1.00 104.13 73 THR B N 1
ATOM 2814 C CA . THR B 1 73 ? 56.656 16.681 -0.722 1.00 104.96 73 THR B CA 1
ATOM 2815 C C . THR B 1 73 ? 57.124 16.029 -2.026 1.00 106.67 73 THR B C 1
ATOM 2816 O O . THR B 1 73 ? 56.568 15.015 -2.455 1.00 108.62 73 THR B O 1
ATOM 2820 N N . TRP B 1 74 ? 58.156 16.602 -2.640 1.00 106.34 74 TRP B N 1
ATOM 2821 C CA . TRP B 1 74 ? 58.688 16.101 -3.905 1.00 106.78 74 TRP B CA 1
ATOM 2822 C C . TRP B 1 74 ? 59.764 15.033 -3.690 1.00 106.11 74 TRP B C 1
ATOM 2823 O O . TRP B 1 74 ? 60.654 14.867 -4.523 1.00 106.60 74 TRP B O 1
ATOM 2834 N N . PHE B 1 75 ? 59.662 14.295 -2.585 1.00 105.59 75 PHE B N 1
ATOM 2835 C CA . PHE B 1 75 ? 60.651 13.275 -2.226 1.00 107.91 75 PHE B CA 1
ATOM 2836 C C . PHE B 1 75 ? 60.697 12.090 -3.191 1.00 109.36 75 PHE B C 1
ATOM 2837 O O . PHE B 1 75 ? 61.726 11.414 -3.290 1.00 108.50 75 PHE B O 1
ATOM 2845 N N . ASN B 1 76 ? 59.587 11.830 -3.882 1.00 113.38 76 ASN B N 1
ATOM 2846 C CA . ASN B 1 76 ? 59.512 10.708 -4.826 1.00 115.95 76 ASN B CA 1
ATOM 2847 C C . ASN B 1 76 ? 60.483 10.827 -6.006 1.00 114.33 76 ASN B C 1
ATOM 2848 O O . ASN B 1 76 ? 60.854 9.819 -6.605 1.00 115.80 76 ASN B O 1
ATOM 2853 N N . SER B 1 77 ? 60.884 12.054 -6.334 1.00 112.23 77 SER B N 1
ATOM 2854 C CA . SER B 1 77 ? 61.888 12.292 -7.371 1.00 111.74 77 SER B CA 1
ATOM 2855 C C . SER B 1 77 ? 63.297 12.406 -6.776 1.00 111.12 77 SER B C 1
ATOM 2856 O O . SER B 1 77 ? 64.272 12.528 -7.515 1.00 109.52 77 SER B O 1
ATOM 2859 N N . SER B 1 78 ? 63.399 12.375 -5.446 1.00 112.62 78 SER B N 1
ATOM 2860 C CA . SER B 1 78 ? 64.689 12.464 -4.758 1.00 114.99 78 SER B CA 1
ATOM 2861 C C . SER B 1 78 ? 65.299 11.098 -4.507 1.00 118.78 78 SER B C 1
ATOM 2862 O O . SER B 1 78 ? 64.580 10.116 -4.301 1.00 120.78 78 SER B O 1
ATOM 2865 N N . GLU B 1 79 ? 66.631 11.062 -4.506 1.00 121.70 79 GLU B N 1
ATOM 2866 C CA . GLU B 1 79 ? 67.386 9.885 -4.136 1.00 123.93 79 GLU B CA 1
ATOM 2867 C C . GLU B 1 79 ? 67.371 9.901 -2.613 1.00 122.56 79 GLU B C 1
ATOM 2868 O O . GLU B 1 79 ? 67.506 10.962 -1.998 1.00 128.43 79 GLU B O 1
ATOM 2874 N N . GLY B 1 80 ? 67.167 8.743 -2.003 1.00 116.96 80 GLY B N 1
ATOM 2875 C CA . GLY B 1 80 ? 67.168 8.641 -0.547 1.00 115.57 80 GLY B CA 1
ATOM 2876 C C . GLY B 1 80 ? 65.793 8.499 0.078 1.00 113.62 80 GLY B C 1
ATOM 2877 O O . GLY B 1 80 ? 65.673 7.961 1.180 1.00 116.71 80 GLY B O 1
ATOM 2878 N N . GLY B 1 81 ? 64.756 9.000 -0.593 1.00 109.12 81 GLY B N 1
ATOM 2879 C CA . GLY B 1 81 ? 63.384 8.801 -0.128 1.00 109.31 81 GLY B CA 1
ATOM 2880 C C . GLY B 1 81 ? 62.861 9.863 0.821 1.00 107.52 81 GLY B C 1
ATOM 2881 O O . GLY B 1 81 ? 63.484 10.906 1.011 1.00 106.75 81 GLY B O 1
ATOM 2882 N N . ASN B 1 82 ? 61.710 9.580 1.425 1.00 107.21 82 ASN B N 1
ATOM 2883 C CA . ASN B 1 82 ? 61.038 10.525 2.314 1.00 106.95 82 ASN B CA 1
ATOM 2884 C C . ASN B 1 82 ? 61.671 10.629 3.699 1.00 107.41 82 ASN B C 1
ATOM 2885 O O . ASN B 1 82 ? 61.714 9.650 4.444 1.00 107.05 82 ASN B O 1
ATOM 2890 N N . ILE B 1 83 ? 62.133 11.830 4.041 1.00 108.84 83 ILE B N 1
ATOM 2891 C CA . ILE B 1 83 ? 62.669 12.114 5.374 1.00 108.66 83 ILE B CA 1
ATOM 2892 C C . ILE B 1 83 ? 62.026 13.358 5.999 1.00 107.93 83 ILE B C 1
ATOM 2893 O O . ILE B 1 83 ? 62.491 13.840 7.034 1.00 110.93 83 ILE B O 1
ATOM 2898 N N . GLN B 1 84 ? 60.951 13.861 5.395 1.00 106.77 84 GLN B N 1
ATOM 2899 C CA . GLN B 1 84 ? 60.337 15.108 5.856 1.00 112.10 84 GLN B CA 1
ATOM 2900 C C . GLN B 1 84 ? 59.772 14.991 7.269 1.00 111.45 84 GLN B C 1
ATOM 2901 O O . GLN B 1 84 ? 59.264 13.940 7.657 1.00 112.15 84 GLN B O 1
ATOM 2907 N N . ASN B 1 85 ? 59.879 16.084 8.025 1.00 110.88 85 ASN B N 1
ATOM 2908 C CA . ASN B 1 85 ? 59.457 16.119 9.421 1.00 109.05 85 ASN B CA 1
ATOM 2909 C C . ASN B 1 85 ? 58.858 17.480 9.799 1.00 108.62 85 ASN B C 1
ATOM 2910 O O . ASN B 1 85 ? 59.494 18.291 10.473 1.00 108.69 85 ASN B O 1
ATOM 2915 N N . GLY B 1 86 ? 57.631 17.721 9.347 1.00 108.12 86 GLY B N 1
ATOM 2916 C CA . GLY B 1 86 ? 56.914 18.958 9.657 1.00 108.13 86 GLY B CA 1
ATOM 2917 C C . GLY B 1 86 ? 57.577 20.194 9.080 1.00 108.40 86 GLY B C 1
ATOM 2918 O O . GLY B 1 86 ? 57.995 20.194 7.924 1.00 110.45 86 GLY B O 1
ATOM 2919 N N . ASN B 1 87 ? 57.682 21.243 9.896 1.00 108.65 87 ASN B N 1
ATOM 2920 C CA . ASN B 1 87 ? 58.286 22.514 9.473 1.00 108.06 87 ASN B CA 1
ATOM 2921 C C . ASN B 1 87 ? 59.815 22.547 9.492 1.00 107.56 87 ASN B C 1
ATOM 2922 O O . ASN B 1 87 ? 60.401 23.591 9.207 1.00 113.01 87 ASN B O 1
ATOM 2927 N N . ASP B 1 88 ? 60.461 21.428 9.812 1.00 104.17 88 ASP B N 1
ATOM 2928 C CA . ASP B 1 88 ? 61.922 21.370 9.847 1.00 102.86 88 ASP B CA 1
ATOM 2929 C C . ASP B 1 88 ? 62.497 21.449 8.422 1.00 102.80 88 ASP B C 1
ATOM 2930 O O . ASP B 1 88 ? 62.253 20.551 7.612 1.00 103.11 88 ASP B O 1
ATOM 2935 N N . PRO B 1 89 ? 63.253 22.526 8.108 1.00 101.89 89 PRO B N 1
ATOM 2936 C CA . PRO B 1 89 ? 63.849 22.652 6.773 1.00 102.11 89 PRO B CA 1
ATOM 2937 C C . PRO B 1 89 ? 64.974 21.654 6.507 1.00 104.52 89 PRO B C 1
ATOM 2938 O O . PRO B 1 89 ? 65.273 21.369 5.351 1.00 103.73 89 PRO B O 1
ATOM 2942 N N . CYS B 1 90 ? 65.608 21.148 7.560 1.00 107.40 90 CYS B N 1
ATOM 2943 C CA . CYS B 1 90 ? 66.647 20.138 7.394 1.00 109.39 90 CYS B CA 1
ATOM 2944 C C . CYS B 1 90 ? 66.628 19.153 8.562 1.00 108.60 90 CYS B C 1
ATOM 2945 O O . CYS B 1 90 ? 67.319 19.355 9.562 1.00 108.05 90 CYS B O 1
ATOM 2948 N N . PRO B 1 91 ? 65.813 18.087 8.441 1.00 108.20 91 PRO B N 1
ATOM 2949 C CA . PRO B 1 91 ? 65.696 17.073 9.489 1.00 108.49 91 PRO B CA 1
ATOM 2950 C C . PRO B 1 91 ? 67.014 16.361 9.771 1.00 108.53 91 PRO B C 1
ATOM 2951 O O . PRO B 1 91 ? 67.707 15.956 8.838 1.00 108.08 91 PRO B O 1
ATOM 2955 N N . GLY B 1 92 ? 67.350 16.226 11.052 1.00 108.59 92 GLY B N 1
ATOM 2956 C CA . GLY B 1 92 ? 68.579 15.556 11.470 1.00 109.84 92 GLY B CA 1
ATOM 2957 C C . GLY B 1 92 ? 69.769 16.480 11.663 1.00 110.24 92 GLY B C 1
ATOM 2958 O O . GLY B 1 92 ? 70.818 16.042 12.137 1.00 110.20 92 GLY B O 1
ATOM 2959 N N . SER B 1 93 ? 69.617 17.751 11.292 1.00 110.61 93 SER B N 1
ATOM 2960 C CA . SER B 1 93 ? 70.683 18.741 11.447 1.00 109.40 93 SER B CA 1
ATOM 2961 C C . SER B 1 93 ? 70.145 19.980 12.179 1.00 106.67 93 SER B C 1
ATOM 2962 O O . SER B 1 93 ? 68.949 20.271 12.115 1.00 102.13 93 SER B O 1
ATOM 2965 N N . PRO B 1 94 ? 71.030 20.713 12.880 1.00 107.01 94 PRO B N 1
ATOM 2966 C CA . PRO B 1 94 ? 70.618 21.882 13.654 1.00 106.51 94 PRO B CA 1
ATOM 2967 C C . PRO B 1 94 ? 70.408 23.137 12.794 1.00 106.86 94 PRO B C 1
ATOM 2968 O O . PRO B 1 94 ? 70.668 23.103 11.587 1.00 106.62 94 PRO B O 1
ATOM 2972 N N . PRO B 1 95 ? 69.945 24.246 13.412 1.00 104.29 95 PRO B N 1
ATOM 2973 C CA . PRO B 1 95 ? 69.713 25.492 12.671 1.00 100.80 95 PRO B CA 1
ATOM 2974 C C . PRO B 1 95 ? 70.964 26.127 12.057 1.00 98.55 95 PRO B C 1
ATOM 2975 O O . PRO B 1 95 ? 70.838 26.986 11.183 1.00 97.95 95 PRO B O 1
ATOM 2979 N N . SER B 1 96 ? 72.151 25.721 12.507 1.00 96.41 96 SER B N 1
ATOM 2980 C CA . SER B 1 96 ? 73.400 26.216 11.928 1.00 94.83 96 SER B CA 1
ATOM 2981 C C . SER B 1 96 ? 73.493 25.840 10.451 1.00 93.92 96 SER B C 1
ATOM 2982 O O . SER B 1 96 ? 74.200 26.493 9.682 1.00 93.10 96 SER B O 1
ATOM 2985 N N . GLU B 1 97 ? 72.784 24.781 10.066 1.00 95.10 97 GLU B N 1
ATOM 2986 C CA . GLU B 1 97 ? 72.715 24.351 8.673 1.00 96.65 97 GLU B CA 1
ATOM 2987 C C . GLU B 1 97 ? 71.949 25.382 7.835 1.00 95.41 97 GLU B C 1
ATOM 2988 O O . GLU B 1 97 ? 72.289 25.607 6.671 1.00 95.16 97 GLU B O 1
ATOM 2994 N N . TYR B 1 98 ? 70.936 26.023 8.426 1.00 94.23 98 TYR B N 1
ATOM 2995 C CA . TYR B 1 98 ? 70.204 27.080 7.719 1.00 92.08 98 TYR B CA 1
ATOM 2996 C C . TYR B 1 98 ? 70.891 28.442 7.938 1.00 91.36 98 TYR B C 1
ATOM 2997 O O . TYR B 1 98 ? 70.304 29.483 7.644 1.00 89.78 98 TYR B O 1
ATOM 3006 N N . HIS B 1 99 ? 72.118 28.428 8.460 1.00 92.54 99 HIS B N 1
ATOM 3007 C CA . HIS B 1 99 ? 72.905 29.640 8.724 1.00 93.83 99 HIS B CA 1
ATOM 3008 C C . HIS B 1 99 ? 72.206 30.648 9.643 1.00 92.53 99 HIS B C 1
ATOM 3009 O O . HIS B 1 99 ? 72.079 31.830 9.312 1.00 91.69 99 HIS B O 1
ATOM 3016 N N . THR B 1 100 ? 71.758 30.166 10.799 1.00 92.95 100 THR B N 1
ATOM 3017 C CA . THR B 1 100 ? 71.126 31.017 11.803 1.00 93.70 100 THR B CA 1
ATOM 3018 C C . THR B 1 100 ? 71.312 30.434 13.200 1.00 94.52 100 THR B C 1
ATOM 3019 O O . THR B 1 100 ? 71.369 29.217 13.370 1.00 96.49 100 THR B O 1
ATOM 3023 N N . THR B 1 101 ? 71.409 31.315 14.192 1.00 97.10 101 THR B N 1
ATOM 3024 C CA . THR B 1 101 ? 71.562 30.909 15.590 1.00 97.22 101 THR B CA 1
ATOM 3025 C C . THR B 1 101 ? 70.199 30.595 16.200 1.00 98.46 101 THR B C 1
ATOM 3026 O O . THR B 1 101 ? 70.076 29.704 17.039 1.00 100.47 101 THR B O 1
ATOM 3030 N N . GLY B 1 102 ? 69.181 31.337 15.771 1.00 99.44 102 GLY B N 1
ATOM 3031 C CA . GLY B 1 102 ? 67.814 31.133 16.237 1.00 101.35 102 GLY B CA 1
ATOM 3032 C C . GLY B 1 102 ? 66.812 31.864 15.364 1.00 102.53 102 GLY B C 1
ATOM 3033 O O . GLY B 1 102 ? 67.172 32.422 14.328 1.00 102.24 102 GLY B O 1
ATOM 3034 N N . ILE B 1 103 ? 65.550 31.864 15.785 1.00 105.32 103 ILE B N 1
ATOM 3035 C CA . ILE B 1 103 ? 64.484 32.532 15.033 1.00 106.84 103 ILE B CA 1
ATOM 3036 C C . ILE B 1 103 ? 64.692 34.050 14.957 1.00 107.01 103 ILE B C 1
ATOM 3037 O O . ILE B 1 103 ? 64.244 34.696 14.011 1.00 103.67 103 ILE B O 1
ATOM 3042 N N . ASP B 1 104 ? 65.372 34.607 15.955 1.00 109.90 104 ASP B N 1
ATOM 3043 C CA . ASP B 1 104 ? 65.670 36.043 15.997 1.00 112.23 104 ASP B CA 1
ATOM 3044 C C . ASP B 1 104 ? 66.799 36.463 15.039 1.00 108.08 104 ASP B C 1
ATOM 3045 O O . ASP B 1 104 ? 66.900 37.635 14.675 1.00 104.42 104 ASP B O 1
ATOM 3050 N N . ASP B 1 105 ? 67.629 35.505 14.628 1.00 105.67 105 ASP B N 1
ATOM 3051 C CA . ASP B 1 105 ? 68.795 35.775 13.778 1.00 102.88 105 ASP B CA 1
ATOM 3052 C C . ASP B 1 105 ? 68.543 35.529 12.278 1.00 101.15 105 ASP B C 1
ATOM 3053 O O . ASP B 1 105 ? 69.465 35.643 11.465 1.00 102.77 105 ASP B O 1
ATOM 3058 N N . VAL B 1 106 ? 67.307 35.196 11.910 1.00 97.31 106 VAL B N 1
ATOM 3059 C CA . VAL B 1 106 ? 66.961 34.996 10.499 1.00 94.61 106 VAL B CA 1
ATOM 3060 C C . VAL B 1 106 ? 66.804 36.360 9.826 1.00 92.67 106 VAL B C 1
ATOM 3061 O O . VAL B 1 106 ? 66.301 37.299 10.440 1.00 90.98 106 VAL B O 1
ATOM 3065 N N . LYS B 1 107 ? 67.231 36.461 8.568 1.00 92.49 107 LYS B N 1
ATOM 3066 C CA . LYS B 1 107 ? 67.249 37.741 7.853 1.00 91.07 107 LYS B CA 1
ATOM 3067 C C . LYS B 1 107 ? 66.230 37.870 6.722 1.00 90.91 107 LYS B C 1
ATOM 3068 O O . LYS B 1 107 ? 66.223 38.875 6.015 1.00 91.02 107 LYS B O 1
ATOM 3074 N N . GLY B 1 108 ? 65.382 36.864 6.540 1.00 94.12 108 GLY B N 1
ATOM 3075 C CA . GLY B 1 108 ? 64.322 36.932 5.534 1.00 95.22 108 GLY B CA 1
ATOM 3076 C C . GLY B 1 108 ? 64.749 36.621 4.111 1.00 95.09 108 GLY B C 1
ATOM 3077 O O . GLY B 1 108 ? 65.923 36.748 3.754 1.00 96.32 108 GLY B O 1
ATOM 3078 N N . CYS B 1 109 ? 63.769 36.225 3.300 1.00 94.99 109 CYS B N 1
ATOM 3079 C CA . CYS B 1 109 ? 63.983 35.881 1.894 1.00 95.65 109 CYS B CA 1
ATOM 3080 C C . CYS B 1 109 ? 62.812 36.400 1.066 1.00 91.29 109 CYS B C 1
ATOM 3081 O O . CYS B 1 109 ? 61.799 36.820 1.624 1.00 88.39 109 CYS B O 1
ATOM 3084 N N . ALA B 1 110 ? 62.946 36.359 -0.259 1.00 91.78 110 ALA B N 1
ATOM 3085 C CA . ALA B 1 110 ? 61.951 36.966 -1.146 1.00 92.05 110 ALA B CA 1
ATOM 3086 C C . ALA B 1 110 ? 61.623 36.147 -2.388 1.00 92.94 110 ALA B C 1
ATOM 3087 O O . ALA B 1 110 ? 62.316 35.188 -2.722 1.00 96.43 110 ALA B O 1
ATOM 3089 N N . MET B 1 111 ? 60.541 36.548 -3.053 1.00 95.16 111 MET B N 1
ATOM 3090 C CA . MET B 1 111 ? 60.125 35.985 -4.333 1.00 94.63 111 MET B CA 1
ATOM 3091 C C . MET B 1 111 ? 60.117 37.125 -5.346 1.00 91.87 111 MET B C 1
ATOM 3092 O O . MET B 1 111 ? 59.436 38.131 -5.139 1.00 90.30 111 MET B O 1
ATOM 3097 N N . ALA B 1 112 ? 60.878 36.977 -6.425 1.00 92.44 112 ALA B N 1
ATOM 3098 C CA . ALA B 1 112 ? 60.893 37.968 -7.500 1.00 93.89 112 ALA B CA 1
ATOM 3099 C C . ALA B 1 112 ? 60.104 37.434 -8.688 1.00 94.14 112 ALA B C 1
ATOM 3100 O O . ALA B 1 112 ? 59.844 36.234 -8.771 1.00 91.55 112 ALA B O 1
ATOM 3102 N N . ILE B 1 113 ? 59.725 38.328 -9.600 1.00 97.61 113 ILE B N 1
ATOM 3103 C CA . ILE B 1 113 ? 58.952 37.948 -10.786 1.00 99.05 113 ILE B CA 1
ATOM 3104 C C . ILE B 1 113 ? 59.326 38.770 -12.016 1.00 96.88 113 ILE B C 1
ATOM 3105 O O . ILE B 1 113 ? 59.599 39.966 -11.920 1.00 97.82 113 ILE B O 1
ATOM 3110 N N . ALA B 1 114 ? 59.338 38.106 -13.168 1.00 97.59 114 ALA B N 1
ATOM 3111 C CA . ALA B 1 114 ? 59.614 38.749 -14.446 1.00 101.24 114 ALA B CA 1
ATOM 3112 C C . ALA B 1 114 ? 58.561 38.286 -15.444 1.00 105.87 114 ALA B C 1
ATOM 3113 O O . ALA B 1 114 ? 58.467 37.094 -15.745 1.00 108.32 114 ALA B O 1
ATOM 3115 N N . TYR B 1 115 ? 57.767 39.230 -15.946 1.00 108.18 115 TYR B N 1
ATOM 3116 C CA . TYR B 1 115 ? 56.689 38.923 -16.888 1.00 106.98 115 TYR B CA 1
ATOM 3117 C C . TYR B 1 115 ? 57.257 38.642 -18.276 1.00 107.78 115 TYR B C 1
ATOM 3118 O O . TYR B 1 115 ? 57.234 39.498 -19.163 1.00 108.56 115 TYR B O 1
ATOM 3127 N N . GLU B 1 116 ? 57.770 37.428 -18.442 1.00 110.14 116 GLU B N 1
ATOM 3128 C CA . GLU B 1 116 ? 58.363 36.988 -19.696 1.00 112.88 116 GLU B CA 1
ATOM 3129 C C . GLU B 1 116 ? 58.227 35.471 -19.817 1.00 114.55 116 GLU B C 1
ATOM 3130 O O . GLU B 1 116 ? 58.623 34.732 -18.915 1.00 114.48 116 GLU B O 1
ATOM 3136 N N . SER B 1 117 ? 57.658 35.018 -20.930 1.00 118.57 117 SER B N 1
ATOM 3137 C CA . SER B 1 117 ? 57.457 33.590 -21.179 1.00 119.67 117 SER B CA 1
ATOM 3138 C C . SER B 1 117 ? 58.743 32.872 -21.607 1.00 118.63 117 SER B C 1
ATOM 3139 O O . SER B 1 117 ? 58.895 31.678 -21.354 1.00 119.06 117 SER B O 1
ATOM 3142 N N . ASP B 1 118 ? 59.659 33.597 -22.250 1.00 117.70 118 ASP B N 1
ATOM 3143 C CA . ASP B 1 118 ? 60.935 33.029 -22.696 1.00 118.77 118 ASP B CA 1
ATOM 3144 C C . ASP B 1 118 ? 62.046 33.363 -21.699 1.00 118.30 118 ASP B C 1
ATOM 3145 O O . ASP B 1 118 ? 62.504 34.504 -21.629 1.00 120.17 118 ASP B O 1
ATOM 3150 N N . VAL B 1 119 ? 62.492 32.355 -20.950 1.00 115.31 119 VAL B N 1
ATOM 3151 C CA . VAL B 1 119 ? 63.530 32.529 -19.922 1.00 112.44 119 VAL B CA 1
ATOM 3152 C C . VAL B 1 119 ? 64.831 33.143 -20.457 1.00 108.68 119 VAL B C 1
ATOM 3153 O O . VAL B 1 119 ? 65.525 33.856 -19.734 1.00 105.64 119 VAL B O 1
ATOM 3157 N N . ARG B 1 120 ? 65.146 32.871 -21.720 1.00 110.04 120 ARG B N 1
ATOM 3158 C CA . ARG B 1 120 ? 66.374 33.368 -22.346 1.00 112.37 120 ARG B CA 1
ATOM 3159 C C . ARG B 1 120 ? 66.408 34.891 -22.481 1.00 111.17 120 ARG B C 1
ATOM 3160 O O . ARG B 1 120 ? 67.485 35.484 -22.524 1.00 106.42 120 ARG B O 1
ATOM 3168 N N . LYS B 1 121 ? 65.234 35.515 -22.553 1.00 114.56 121 LYS B N 1
ATOM 3169 C CA . LYS B 1 121 ? 65.136 36.970 -22.680 1.00 116.15 121 LYS B CA 1
ATOM 3170 C C . LYS B 1 121 ? 65.177 37.711 -21.341 1.00 113.04 121 LYS B C 1
ATOM 3171 O O . LYS B 1 121 ? 65.312 38.935 -21.325 1.00 115.34 121 LYS B O 1
ATOM 3177 N N . ILE B 1 122 ? 65.071 36.984 -20.229 1.00 109.04 122 ILE B N 1
ATOM 3178 C CA . ILE B 1 122 ? 65.050 37.610 -18.902 1.00 105.77 122 ILE B CA 1
ATOM 3179 C C . ILE B 1 122 ? 66.439 38.093 -18.489 1.00 104.85 122 ILE B C 1
ATOM 3180 O O . ILE B 1 122 ? 67.417 37.348 -18.572 1.00 103.37 122 ILE B O 1
ATOM 3185 N N . LYS B 1 123 ? 66.501 39.341 -18.035 1.00 106.05 123 LYS B N 1
ATOM 3186 C CA . LYS B 1 123 ? 67.739 39.958 -17.573 1.00 109.25 123 LYS B CA 1
ATOM 3187 C C . LYS B 1 123 ? 67.630 40.255 -16.076 1.00 108.58 123 LYS B C 1
ATOM 3188 O O . LYS B 1 123 ? 66.521 40.368 -15.549 1.00 107.02 123 LYS B O 1
ATOM 3194 N N . PRO B 1 124 ? 68.777 40.393 -15.384 1.00 107.56 124 PRO B N 1
ATOM 3195 C CA . PRO B 1 124 ? 68.762 40.619 -13.932 1.00 106.89 124 PRO B CA 1
ATOM 3196 C C . PRO B 1 124 ? 67.986 41.859 -13.506 1.00 107.29 124 PRO B C 1
ATOM 3197 O O . PRO B 1 124 ? 67.409 41.880 -12.419 1.00 110.06 124 PRO B O 1
ATOM 3201 N N . GLU B 1 125 ? 67.969 42.874 -14.366 1.00 107.65 125 GLU B N 1
ATOM 3202 C CA . GLU B 1 125 ? 67.260 44.117 -14.085 1.00 107.71 125 GLU B CA 1
ATOM 3203 C C . GLU B 1 125 ? 65.743 43.944 -14.186 1.00 106.57 125 GLU B C 1
ATOM 3204 O O . GLU B 1 125 ? 64.997 44.772 -13.674 1.00 110.00 125 GLU B O 1
ATOM 3210 N N . ASP B 1 126 ? 65.291 42.876 -14.844 1.00 102.69 126 ASP B N 1
ATOM 3211 C CA . ASP B 1 126 ? 63.862 42.648 -15.071 1.00 99.85 126 ASP B CA 1
ATOM 3212 C C . ASP B 1 126 ? 63.114 42.119 -13.849 1.00 97.97 126 ASP B C 1
ATOM 3213 O O . ASP B 1 126 ? 61.918 42.380 -13.703 1.00 100.14 126 ASP B O 1
ATOM 3218 N N . PHE B 1 127 ? 63.798 41.372 -12.983 1.00 96.49 127 PHE B N 1
ATOM 3219 C CA . PHE B 1 127 ? 63.152 40.811 -11.788 1.00 96.01 127 PHE B CA 1
ATOM 3220 C C . PHE B 1 127 ? 62.679 41.873 -10.802 1.00 94.43 127 PHE B C 1
ATOM 3221 O O . PHE B 1 127 ? 63.402 42.823 -10.497 1.00 93.66 127 PHE B O 1
ATOM 3229 N N . THR B 1 128 ? 61.453 41.689 -10.315 1.00 94.20 128 THR B N 1
ATOM 3230 C CA . THR B 1 128 ? 60.827 42.581 -9.348 1.00 95.09 128 THR B CA 1
ATOM 3231 C C . THR B 1 128 ? 60.409 41.771 -8.128 1.00 94.20 128 THR B C 1
ATOM 3232 O O . THR B 1 128 ? 59.676 40.793 -8.258 1.00 94.66 128 THR B O 1
ATOM 3236 N N . VAL B 1 129 ? 60.864 42.184 -6.948 1.00 93.49 129 VAL B N 1
ATOM 3237 C CA . VAL B 1 129 ? 60.488 41.513 -5.704 1.00 93.78 129 VAL B CA 1
ATOM 3238 C C . VAL B 1 129 ? 59.046 41.895 -5.385 1.00 95.49 129 VAL B C 1
ATOM 3239 O O . VAL B 1 129 ? 58.758 43.065 -5.131 1.00 98.32 129 VAL B O 1
ATOM 3243 N N . PHE B 1 130 ? 58.148 40.911 -5.410 1.00 95.93 130 PHE B N 1
ATOM 3244 C CA . PHE B 1 130 ? 56.721 41.154 -5.170 1.00 95.85 130 PHE B CA 1
ATOM 3245 C C . PHE B 1 130 ? 56.214 40.616 -3.831 1.00 95.47 130 PHE B C 1
ATOM 3246 O O . PHE B 1 130 ? 55.124 40.984 -3.394 1.00 97.57 130 PHE B O 1
ATOM 3254 N N . SER B 1 131 ? 56.982 39.737 -3.193 1.00 95.27 131 SER B N 1
ATOM 3255 C CA . SER B 1 131 ? 56.594 39.189 -1.896 1.00 95.59 131 SER B CA 1
ATOM 3256 C C . SER B 1 131 ? 57.820 38.845 -1.064 1.00 93.97 131 SER B C 1
ATOM 3257 O O . SER B 1 131 ? 58.828 38.374 -1.592 1.00 94.43 131 SER B O 1
ATOM 3260 N N . VAL B 1 132 ? 57.711 39.077 0.242 1.00 92.52 132 VAL B N 1
ATOM 3261 C CA . VAL B 1 132 ? 58.805 38.856 1.181 1.00 90.53 132 VAL B CA 1
ATOM 3262 C C . VAL B 1 132 ? 58.282 38.210 2.460 1.00 91.23 132 VAL B C 1
ATOM 3263 O O . VAL B 1 132 ? 57.137 38.434 2.855 1.00 96.53 132 VAL B O 1
ATOM 3267 N N . ASN B 1 133 ? 59.118 37.386 3.083 1.00 91.11 133 ASN B N 1
ATOM 3268 C CA . ASN B 1 133 ? 58.833 36.831 4.402 1.00 93.44 133 ASN B CA 1
ATOM 3269 C C . ASN B 1 133 ? 60.103 36.985 5.230 1.00 94.45 133 ASN B C 1
ATOM 3270 O O . ASN B 1 133 ? 61.098 36.311 4.975 1.00 93.79 133 ASN B O 1
ATOM 3275 N N . GLN B 1 134 ? 60.067 37.883 6.210 1.00 94.99 134 GLN B N 1
ATOM 3276 C CA . GLN B 1 134 ? 61.254 38.206 7.001 1.00 95.88 134 GLN B CA 1
ATOM 3277 C C . GLN B 1 134 ? 61.689 37.110 7.968 1.00 96.78 134 GLN B C 1
ATOM 3278 O O . GLN B 1 134 ? 62.839 37.099 8.403 1.00 97.56 134 GLN B O 1
ATOM 3284 N N . THR B 1 135 ? 60.779 36.199 8.307 1.00 98.26 135 THR B N 1
ATOM 3285 C CA . THR B 1 135 ? 61.108 35.066 9.168 1.00 100.40 135 THR B CA 1
ATOM 3286 C C . THR B 1 135 ? 61.383 33.873 8.254 1.00 103.37 135 THR B C 1
ATOM 3287 O O . THR B 1 135 ? 60.706 32.841 8.324 1.00 107.32 135 THR B O 1
ATOM 3291 N N . CYS B 1 136 ? 62.387 34.022 7.392 1.00 104.86 136 CYS B N 1
ATOM 3292 C CA . CYS B 1 136 ? 62.661 33.015 6.376 1.00 105.58 136 CYS B CA 1
ATOM 3293 C C . CYS B 1 136 ? 63.825 32.103 6.688 1.00 108.51 136 CYS B C 1
ATOM 3294 O O . CYS B 1 136 ? 64.829 32.511 7.276 1.00 103.53 136 CYS B O 1
ATOM 3297 N N . VAL B 1 137 ? 63.680 30.874 6.200 1.00 113.17 137 VAL B N 1
ATOM 3298 C CA . VAL B 1 137 ? 64.608 29.792 6.450 1.00 109.45 137 VAL B CA 1
ATOM 3299 C C . VAL B 1 137 ? 64.594 29.504 7.952 1.00 106.09 137 VAL B C 1
ATOM 3300 O O . VAL B 1 137 ? 65.616 29.525 8.640 1.00 106.00 137 VAL B O 1
ATOM 3304 N N . TRP B 1 138 ? 63.371 29.304 8.438 1.00 101.39 138 TRP B N 1
ATOM 3305 C CA . TRP B 1 138 ? 63.106 28.815 9.781 1.00 98.95 138 TRP B CA 1
ATOM 3306 C C . TRP B 1 138 ? 62.052 27.712 9.668 1.00 99.56 138 TRP B C 1
ATOM 3307 O O . TRP B 1 138 ? 62.225 26.619 10.211 1.00 100.70 138 TRP B O 1
ATOM 3318 N N . TYR B 1 139 ? 60.967 28.011 8.953 1.00 100.09 139 TYR B N 1
ATOM 3319 C CA . TYR B 1 139 ? 59.908 27.046 8.680 1.00 101.22 139 TYR B CA 1
ATOM 3320 C C . TYR B 1 139 ? 60.062 26.511 7.258 1.00 101.94 139 TYR B C 1
ATOM 3321 O O . TYR B 1 139 ? 60.358 27.275 6.335 1.00 104.05 139 TYR B O 1
ATOM 3330 N N . ARG B 1 140 ? 59.849 25.208 7.083 1.00 100.87 140 ARG B N 1
ATOM 3331 C CA . ARG B 1 140 ? 59.909 24.585 5.760 1.00 102.56 140 ARG B CA 1
ATOM 3332 C C . ARG B 1 140 ? 58.770 25.090 4.888 1.00 103.09 140 ARG B C 1
ATOM 3333 O O . ARG B 1 140 ? 58.978 25.425 3.724 1.00 104.15 140 ARG B O 1
ATOM 3341 N N . PHE B 1 141 ? 57.566 25.117 5.452 1.00 101.85 141 PHE B N 1
ATOM 3342 C CA . PHE B 1 141 ? 56.404 25.654 4.756 1.00 101.31 141 PHE B CA 1
ATOM 3343 C C . PHE B 1 141 ? 56.362 27.159 4.990 1.00 99.68 141 PHE B C 1
ATOM 3344 O O . PHE B 1 141 ? 55.765 27.627 5.957 1.00 99.45 141 PHE B O 1
ATOM 3352 N N . THR B 1 142 ? 57.019 27.903 4.104 1.00 98.24 142 THR B N 1
ATOM 3353 C CA . THR B 1 142 ? 57.096 29.356 4.205 1.00 98.72 142 THR B CA 1
ATOM 3354 C C . THR B 1 142 ? 56.098 30.009 3.256 1.00 98.99 142 THR B C 1
ATOM 3355 O O . THR B 1 142 ? 56.217 29.880 2.038 1.00 99.23 142 THR B O 1
ATOM 3359 N N . ASP B 1 143 ? 55.122 30.715 3.823 1.00 100.89 143 ASP B N 1
ATOM 3360 C CA . ASP B 1 143 ? 54.097 31.398 3.037 1.00 102.16 143 ASP B CA 1
ATOM 3361 C C . ASP B 1 143 ? 54.602 32.732 2.497 1.00 98.28 143 ASP B C 1
ATOM 3362 O O . ASP B 1 143 ? 55.414 33.404 3.132 1.00 91.97 143 ASP B O 1
ATOM 3367 N N . PHE B 1 144 ? 54.112 33.096 1.315 1.00 97.98 144 PHE B N 1
ATOM 3368 C CA . PHE B 1 144 ? 54.440 34.366 0.672 1.00 96.42 144 PHE B CA 1
ATOM 3369 C C . PHE B 1 144 ? 53.148 35.062 0.257 1.00 98.88 144 PHE B C 1
ATOM 3370 O O . PHE B 1 144 ? 52.412 34.557 -0.592 1.00 97.26 144 PHE B O 1
ATOM 3378 N N . GLN B 1 145 ? 52.879 36.215 0.864 1.00 102.04 145 GLN B N 1
ATOM 3379 C CA . GLN B 1 145 ? 51.664 36.972 0.577 1.00 104.27 145 GLN B CA 1
ATOM 3380 C C . GLN B 1 145 ? 51.792 37.619 -0.792 1.00 106.14 145 GLN B C 1
ATOM 3381 O O . GLN B 1 145 ? 52.762 38.326 -1.059 1.00 107.53 145 GLN B O 1
ATOM 3387 N N . VAL B 1 146 ? 50.813 37.371 -1.656 1.00 108.16 146 VAL B N 1
ATOM 3388 C CA . VAL B 1 146 ? 50.821 37.912 -3.011 1.00 108.95 146 VAL B CA 1
ATOM 3389 C C . VAL B 1 146 ? 50.000 39.198 -3.027 1.00 111.54 146 VAL B C 1
ATOM 3390 O O . VAL B 1 146 ? 48.939 39.251 -2.402 1.00 113.74 146 VAL B O 1
ATOM 3394 N N . PRO B 1 147 ? 50.483 40.242 -3.729 1.00 113.81 147 PRO B N 1
ATOM 3395 C CA . PRO B 1 147 ? 49.689 41.473 -3.806 1.00 117.38 147 PRO B CA 1
ATOM 3396 C C . PRO B 1 147 ? 48.367 41.269 -4.548 1.00 120.39 147 PRO B C 1
ATOM 3397 O O . PRO B 1 147 ? 48.293 40.452 -5.467 1.00 118.26 147 PRO B O 1
ATOM 3401 N N . GLU B 1 148 ? 47.336 42.002 -4.137 1.00 124.14 148 GLU B N 1
ATOM 3402 C CA . GLU B 1 148 ? 46.015 41.883 -4.750 1.00 126.81 148 GLU B CA 1
ATOM 3403 C C . GLU B 1 148 ? 46.002 42.403 -6.188 1.00 124.73 148 GLU B C 1
ATOM 3404 O O . GLU B 1 148 ? 45.357 41.813 -7.055 1.00 123.53 148 GLU B O 1
ATOM 3410 N N . ARG B 1 149 ? 46.727 43.491 -6.440 1.00 123.80 149 ARG B N 1
ATOM 3411 C CA . ARG B 1 149 ? 46.733 44.128 -7.759 1.00 126.08 149 ARG B CA 1
ATOM 3412 C C . ARG B 1 149 ? 47.748 43.535 -8.752 1.00 123.47 149 ARG B C 1
ATOM 3413 O O . ARG B 1 149 ? 48.164 44.220 -9.691 1.00 122.43 149 ARG B O 1
ATOM 3421 N N . MET B 1 150 ? 48.139 42.274 -8.563 1.00 119.88 150 MET B N 1
ATOM 3422 C CA . MET B 1 150 ? 49.068 41.623 -9.491 1.00 117.61 150 MET B CA 1
ATOM 3423 C C . MET B 1 150 ? 48.355 41.332 -10.810 1.00 114.17 150 MET B C 1
ATOM 3424 O O . MET B 1 150 ? 47.323 40.663 -10.815 1.00 112.63 150 MET B O 1
ATOM 3429 N N . PRO B 1 151 ? 48.899 41.839 -11.931 1.00 113.91 151 PRO B N 1
ATOM 3430 C CA . PRO B 1 151 ? 48.287 41.616 -13.240 1.00 116.58 151 PRO B CA 1
ATOM 3431 C C . PRO B 1 151 ? 48.527 40.200 -13.764 1.00 120.20 151 PRO B C 1
ATOM 3432 O O . PRO B 1 151 ? 49.400 39.500 -13.250 1.00 121.56 151 PRO B O 1
ATOM 3436 N N . PRO B 1 152 ? 47.763 39.781 -14.790 1.00 125.79 152 PRO B N 1
ATOM 3437 C CA . PRO B 1 152 ? 47.929 38.441 -15.339 1.00 126.95 152 PRO B CA 1
ATOM 3438 C C . PRO B 1 152 ? 49.184 38.334 -16.197 1.00 126.39 152 PRO B C 1
ATOM 3439 O O . PRO B 1 152 ? 49.547 39.289 -16.888 1.00 123.70 152 PRO B O 1
ATOM 3443 N N . CYS B 1 153 ? 49.833 37.176 -16.148 1.00 127.67 153 CYS B N 1
ATOM 3444 C CA . CYS B 1 153 ? 51.055 36.943 -16.914 1.00 130.40 153 CYS B CA 1
ATOM 3445 C C . CYS B 1 153 ? 50.752 36.611 -18.374 1.00 125.05 153 CYS B C 1
ATOM 3446 O O . CYS B 1 153 ? 49.632 36.213 -18.693 1.00 123.72 153 CYS B O 1
ATOM 3449 N N . PRO B 1 154 ? 51.748 36.782 -19.267 1.00 122.62 154 PRO B N 1
ATOM 3450 C CA . PRO B 1 154 ? 51.551 36.505 -20.695 1.00 124.10 154 PRO B CA 1
ATOM 3451 C C . PRO B 1 154 ? 51.134 35.059 -21.009 1.00 126.60 154 PRO B C 1
ATOM 3452 O O . PRO B 1 154 ? 51.196 34.198 -20.129 1.00 125.03 154 PRO B O 1
ATOM 3456 N N . PRO B 1 155 ? 50.712 34.797 -22.264 1.00 131.62 155 PRO B N 1
ATOM 3457 C CA . PRO B 1 155 ? 50.223 33.489 -22.724 1.00 134.06 155 PRO B CA 1
ATOM 3458 C C . PRO B 1 155 ? 51.034 32.266 -22.277 1.00 134.21 155 PRO B C 1
ATOM 3459 O O . PRO B 1 155 ? 50.447 31.269 -21.851 1.00 135.85 155 PRO B O 1
ATOM 3463 N N . GLY B 1 156 ? 52.360 32.345 -22.374 1.00 130.21 156 GLY B N 1
ATOM 3464 C CA . GLY B 1 156 ? 53.232 31.228 -21.997 1.00 128.66 156 GLY B CA 1
ATOM 3465 C C . GLY B 1 156 ? 53.677 31.222 -20.542 1.00 128.17 156 GLY B C 1
ATOM 3466 O O . GLY B 1 156 ? 54.660 30.564 -20.198 1.00 127.02 156 GLY B O 1
ATOM 3467 N N . GLY B 1 157 ? 52.951 31.937 -19.683 1.00 127.95 157 GLY B N 1
ATOM 3468 C CA . GLY B 1 157 ? 53.310 32.056 -18.272 1.00 126.55 157 GLY B CA 1
ATOM 3469 C C . GLY B 1 157 ? 54.454 33.035 -18.071 1.00 126.53 157 GLY B C 1
ATOM 3470 O O . GLY B 1 157 ? 54.926 33.664 -19.021 1.00 120.32 157 GLY B O 1
ATOM 3471 N N . CYS B 1 158 ? 54.894 33.168 -16.823 1.00 129.66 158 CYS B N 1
ATOM 3472 C CA . CYS B 1 158 ? 56.011 34.045 -16.473 1.00 130.11 158 CYS B CA 1
ATOM 3473 C C . CYS B 1 158 ? 57.000 33.288 -15.589 1.00 123.72 158 CYS B C 1
ATOM 3474 O O . CYS B 1 158 ? 56.762 32.133 -15.234 1.00 120.88 158 CYS B O 1
ATOM 3477 N N . HIS B 1 159 ? 58.111 33.936 -15.251 1.00 118.70 159 HIS B N 1
ATOM 3478 C CA . HIS B 1 159 ? 59.151 33.318 -14.433 1.00 114.80 159 HIS B CA 1
ATOM 3479 C C . HIS B 1 159 ? 59.346 34.027 -13.098 1.00 111.01 159 HIS B C 1
ATOM 3480 O O . HIS B 1 159 ? 59.183 35.242 -12.994 1.00 111.93 159 HIS B O 1
ATOM 3487 N N . CYS B 1 160 ? 59.688 33.240 -12.082 1.00 107.23 160 CYS B N 1
ATOM 3488 C CA . CYS B 1 160 ? 59.939 33.738 -10.736 1.00 105.58 160 CYS B CA 1
ATOM 3489 C C . CYS B 1 160 ? 61.264 33.204 -10.218 1.00 102.35 160 CYS B C 1
ATOM 3490 O O . CYS B 1 160 ? 61.871 32.319 -10.826 1.00 103.79 160 CYS B O 1
ATOM 3493 N N . ALA B 1 161 ? 61.703 33.745 -9.087 1.00 97.17 161 ALA B N 1
ATOM 3494 C CA . ALA B 1 161 ? 62.937 33.306 -8.453 1.00 93.89 161 ALA B CA 1
ATOM 3495 C C . ALA B 1 161 ? 62.871 33.516 -6.945 1.00 90.20 161 ALA B C 1
ATOM 3496 O O . ALA B 1 161 ? 62.333 34.515 -6.472 1.00 88.38 161 ALA B O 1
ATOM 3498 N N . TRP B 1 162 ? 63.413 32.557 -6.201 1.00 87.70 162 TRP B N 1
ATOM 3499 C CA . TRP B 1 162 ? 63.474 32.636 -4.749 1.00 85.93 162 TRP B CA 1
ATOM 3500 C C . TRP B 1 162 ? 64.888 33.033 -4.349 1.00 86.16 162 TRP B C 1
ATOM 3501 O O . TRP B 1 162 ? 65.847 32.355 -4.713 1.00 89.15 162 TRP B O 1
ATOM 3512 N N . PHE B 1 163 ? 65.012 34.130 -3.606 1.00 84.10 163 PHE B N 1
ATOM 3513 C CA . PHE B 1 163 ? 66.310 34.626 -3.164 1.00 82.66 163 PHE B CA 1
ATOM 3514 C C . PHE B 1 163 ? 66.418 34.600 -1.648 1.00 81.94 163 PHE B C 1
ATOM 3515 O O . PHE B 1 163 ? 65.411 34.693 -0.953 1.00 79.44 163 PHE B O 1
ATOM 3523 N N . TRP B 1 164 ? 67.646 34.486 -1.145 1.00 80.75 164 TRP B N 1
ATOM 3524 C CA . TRP B 1 164 ? 67.894 34.451 0.293 1.00 79.95 164 TRP B CA 1
ATOM 3525 C C . TRP B 1 164 ? 69.332 34.830 0.633 1.00 79.77 164 TRP B C 1
ATOM 3526 O O . TRP B 1 164 ? 70.271 34.334 0.018 1.00 82.08 164 TRP B O 1
ATOM 3537 N N . ILE B 1 165 ? 69.484 35.729 1.602 1.00 80.93 165 ILE B N 1
ATOM 3538 C CA . ILE B 1 165 ? 70.789 36.111 2.140 1.00 81.03 165 ILE B CA 1
ATOM 3539 C C . ILE B 1 165 ? 70.690 36.002 3.657 1.00 82.44 165 ILE B C 1
ATOM 3540 O O . ILE B 1 165 ? 69.759 36.537 4.260 1.00 81.14 165 ILE B O 1
ATOM 3545 N N . HIS B 1 166 ? 71.655 35.319 4.264 1.00 85.30 166 HIS B N 1
ATOM 3546 C CA . HIS B 1 166 ? 71.612 35.030 5.696 1.00 87.40 166 HIS B CA 1
ATOM 3547 C C . HIS B 1 166 ? 72.574 35.886 6.517 1.00 86.61 166 HIS B C 1
ATOM 3548 O O . HIS B 1 166 ? 73.384 36.637 5.974 1.00 84.34 166 HIS B O 1
ATOM 3555 N N . SER B 1 167 ? 72.474 35.752 7.836 1.00 87.95 167 SER B N 1
ATOM 3556 C CA . SER B 1 167 ? 73.276 36.536 8.768 1.00 88.33 167 SER B CA 1
ATOM 3557 C C . SER B 1 167 ? 74.770 36.223 8.646 1.00 87.74 167 SER B C 1
ATOM 3558 O O . SER B 1 167 ? 75.133 35.110 8.273 1.00 90.12 167 SER B O 1
ATOM 3561 N N . PRO B 1 168 ? 75.639 37.206 8.948 1.00 87.63 168 PRO B N 1
ATOM 3562 C CA . PRO B 1 168 ? 77.084 36.955 8.922 1.00 88.15 168 PRO B CA 1
ATOM 3563 C C . PRO B 1 168 ? 77.590 36.167 10.125 1.00 89.28 168 PRO B C 1
ATOM 3564 O O . PRO B 1 168 ? 78.670 35.581 10.059 1.00 91.23 168 PRO B O 1
ATOM 3568 N N . ASP B 1 169 ? 76.819 36.153 11.210 1.00 89.84 169 ASP B N 1
ATOM 3569 C CA . ASP B 1 169 ? 77.242 35.492 12.444 1.00 92.49 169 ASP B CA 1
ATOM 3570 C C . ASP B 1 169 ? 77.139 33.964 12.418 1.00 94.53 169 ASP B C 1
ATOM 3571 O O . ASP B 1 169 ? 77.433 33.320 13.420 1.00 97.50 169 ASP B O 1
ATOM 3576 N N . SER B 1 170 ? 76.716 33.382 11.296 1.00 94.27 170 SER B N 1
ATOM 3577 C CA . SER B 1 170 ? 76.645 31.925 11.180 1.00 93.44 170 SER B CA 1
ATOM 3578 C C . SER B 1 170 ? 77.102 31.446 9.804 1.00 92.58 170 SER B C 1
ATOM 3579 O O . SER B 1 170 ? 76.424 31.671 8.802 1.00 94.79 170 SER B O 1
ATOM 3582 N N . GLY B 1 171 ? 78.265 30.800 9.769 1.00 90.09 171 GLY B N 1
ATOM 3583 C CA . GLY B 1 171 ? 78.805 30.223 8.544 1.00 88.11 171 GLY B CA 1
ATOM 3584 C C . GLY B 1 171 ? 79.299 31.221 7.515 1.00 87.21 171 GLY B C 1
ATOM 3585 O O . GLY B 1 171 ? 79.243 32.435 7.722 1.00 84.35 171 GLY B O 1
ATOM 3586 N N . GLY B 1 172 ? 79.786 30.687 6.396 1.00 89.71 172 GLY B N 1
ATOM 3587 C CA . GLY B 1 172 ? 80.301 31.495 5.295 1.00 88.16 172 GLY B CA 1
ATOM 3588 C C . GLY B 1 172 ? 79.189 32.258 4.607 1.00 87.30 172 GLY B C 1
ATOM 3589 O O . GLY B 1 172 ? 78.046 31.806 4.572 1.00 86.93 172 GLY B O 1
ATOM 3590 N N . GLU B 1 173 ? 79.530 33.411 4.046 1.00 87.44 173 GLU B N 1
ATOM 3591 C CA . GLU B 1 173 ? 78.540 34.285 3.439 1.00 88.43 173 GLU B CA 1
ATOM 3592 C C . GLU B 1 173 ? 78.440 34.062 1.928 1.00 88.99 173 GLU B C 1
ATOM 3593 O O . GLU B 1 173 ? 79.436 33.790 1.257 1.00 85.86 173 GLU B O 1
ATOM 3599 N N . GLN B 1 174 ? 77.219 34.190 1.414 1.00 89.62 174 GLN B N 1
ATOM 3600 C CA . GLN B 1 174 ? 76.907 33.925 0.015 1.00 88.71 174 GLN B CA 1
ATOM 3601 C C . GLN B 1 174 ? 75.488 34.407 -0.296 1.00 90.41 174 GLN B C 1
ATOM 3602 O O . GLN B 1 174 ? 74.854 35.051 0.544 1.00 93.63 174 GLN B O 1
ATOM 3608 N N . ILE B 1 175 ? 74.997 34.107 -1.499 1.00 88.75 175 ILE B N 1
ATOM 3609 C CA . ILE B 1 175 ? 73.587 34.330 -1.832 1.00 87.10 175 ILE B CA 1
ATOM 3610 C C . ILE B 1 175 ? 72.975 33.022 -2.325 1.00 86.68 175 ILE B C 1
ATOM 3611 O O . ILE B 1 175 ? 73.694 32.072 -2.637 1.00 86.39 175 ILE B O 1
ATOM 3616 N N . TYR B 1 176 ? 71.648 32.985 -2.384 1.00 87.71 176 TYR B N 1
ATOM 3617 C CA . TYR B 1 176 ? 70.912 31.808 -2.839 1.00 89.86 176 TYR B CA 1
ATOM 3618 C C . TYR B 1 176 ? 69.873 32.205 -3.882 1.00 90.93 176 TYR B C 1
ATOM 3619 O O . TYR B 1 176 ? 69.161 33.190 -3.703 1.00 91.41 176 TYR B O 1
ATOM 3628 N N . MET B 1 177 ? 69.797 31.440 -4.968 1.00 92.40 177 MET B N 1
ATOM 3629 C CA . MET B 1 177 ? 68.828 31.698 -6.032 1.00 91.11 177 MET B CA 1
ATOM 3630 C C . MET B 1 177 ? 68.307 30.400 -6.637 1.00 92.64 177 MET B C 1
ATOM 3631 O O . MET B 1 177 ? 69.083 29.501 -6.956 1.00 94.86 177 MET B O 1
ATOM 3636 N N . ASN B 1 178 ? 66.988 30.327 -6.797 1.00 93.80 178 ASN B N 1
ATOM 3637 C CA . ASN B 1 178 ? 66.321 29.193 -7.424 1.00 95.79 178 ASN B CA 1
ATOM 3638 C C . ASN B 1 178 ? 65.196 29.692 -8.320 1.00 96.73 178 ASN B C 1
ATOM 3639 O O . ASN B 1 178 ? 64.140 30.087 -7.827 1.00 95.65 178 ASN B O 1
ATOM 3644 N N . GLY B 1 179 ? 65.434 29.693 -9.630 1.00 99.70 179 GLY B N 1
ATOM 3645 C CA . GLY B 1 179 ? 64.432 30.135 -10.600 1.00 100.80 179 GLY B CA 1
ATOM 3646 C C . GLY B 1 179 ? 63.407 29.055 -10.893 1.00 99.84 179 GLY B C 1
ATOM 3647 O O . GLY B 1 179 ? 63.692 27.865 -10.743 1.00 102.97 179 GLY B O 1
ATOM 3648 N N . PHE B 1 180 ? 62.213 29.463 -11.315 1.00 97.14 180 PHE B N 1
ATOM 3649 C CA . PHE B 1 180 ? 61.145 28.508 -11.612 1.00 97.93 180 PHE B CA 1
ATOM 3650 C C . PHE B 1 180 ? 60.005 29.128 -12.415 1.00 99.13 180 PHE B C 1
ATOM 3651 O O . PHE B 1 180 ? 59.857 30.348 -12.461 1.00 100.14 180 PHE B O 1
ATOM 3659 N N . GLN B 1 181 ? 59.207 28.269 -13.046 1.00 101.41 181 GLN B N 1
ATOM 3660 C CA . GLN B 1 181 ? 58.040 28.707 -13.805 1.00 101.10 181 GLN B CA 1
ATOM 3661 C C . GLN B 1 181 ? 56.899 28.996 -12.844 1.00 101.77 181 GLN B C 1
ATOM 3662 O O . GLN B 1 181 ? 56.512 28.132 -12.060 1.00 102.21 181 GLN B O 1
ATOM 3668 N N . CYS B 1 182 ? 56.368 30.213 -12.904 1.00 105.63 182 CYS B N 1
ATOM 3669 C CA . CYS B 1 182 ? 55.251 30.607 -12.055 1.00 109.41 182 CYS B CA 1
ATOM 3670 C C . CYS B 1 182 ? 54.128 31.207 -12.880 1.00 113.99 182 CYS B C 1
ATOM 3671 O O . CYS B 1 182 ? 54.283 31.473 -14.073 1.00 115.55 182 CYS B O 1
ATOM 3674 N N . ASN B 1 183 ? 52.994 31.416 -12.224 1.00 120.14 183 ASN B N 1
ATOM 3675 C CA . ASN B 1 183 ? 51.831 32.015 -12.856 1.00 124.06 183 ASN B CA 1
ATOM 3676 C C . ASN B 1 183 ? 50.924 32.611 -11.784 1.00 123.37 183 ASN B C 1
ATOM 3677 O O . ASN B 1 183 ? 50.919 32.148 -10.641 1.00 117.77 183 ASN B O 1
ATOM 3682 N N . ILE B 1 184 ? 50.166 33.640 -12.153 1.00 123.89 184 ILE B N 1
ATOM 3683 C CA . ILE B 1 184 ? 49.306 34.338 -11.201 1.00 122.20 184 ILE B CA 1
ATOM 3684 C C . ILE B 1 184 ? 47.830 34.026 -11.428 1.00 119.61 184 ILE B C 1
ATOM 3685 O O . ILE B 1 184 ? 47.319 34.167 -12.539 1.00 120.21 184 ILE B O 1
ATOM 3690 N N . THR B 1 185 ? 47.161 33.607 -10.357 1.00 118.27 185 THR B N 1
ATOM 3691 C CA . THR B 1 185 ? 45.740 33.284 -10.382 1.00 119.88 185 THR B CA 1
ATOM 3692 C C . THR B 1 185 ? 44.969 34.318 -9.562 1.00 122.33 185 THR B C 1
ATOM 3693 O O . THR B 1 185 ? 45.542 34.993 -8.707 1.00 124.89 185 THR B O 1
ATOM 3697 N N . GLY B 1 186 ? 43.672 34.440 -9.832 1.00 124.13 186 GLY B N 1
ATOM 3698 C CA . GLY B 1 186 ? 42.815 35.387 -9.117 1.00 123.89 186 GLY B CA 1
ATOM 3699 C C . GLY B 1 186 ? 43.092 36.845 -9.445 1.00 123.53 186 GLY B C 1
ATOM 3700 O O . GLY B 1 186 ? 42.809 37.730 -8.635 1.00 121.00 186 GLY B O 1
ATOM 3701 N N . SER B 1 187 ? 43.635 37.096 -10.635 1.00 123.28 187 SER B N 1
ATOM 3702 C CA . SER B 1 187 ? 43.982 38.449 -11.061 1.00 124.01 187 SER B CA 1
ATOM 3703 C C . SER B 1 187 ? 42.735 39.300 -11.289 1.00 123.94 187 SER B C 1
ATOM 3704 O O . SER B 1 187 ? 41.843 38.910 -12.042 1.00 123.82 187 SER B O 1
ATOM 3707 N N . THR B 1 188 ? 42.683 40.456 -10.627 1.00 121.98 188 THR B N 1
ATOM 3708 C CA . THR B 1 188 ? 41.576 41.404 -10.777 1.00 119.03 188 THR B CA 1
ATOM 3709 C C . THR B 1 188 ? 42.120 42.785 -11.149 1.00 116.61 188 THR B C 1
ATOM 3710 O O . THR B 1 188 ? 41.638 43.805 -10.655 1.00 115.83 188 THR B O 1
ATOM 3714 N N . SER B 1 189 ? 43.123 42.804 -12.024 1.00 116.20 189 SER B N 1
ATOM 3715 C CA . SER B 1 189 ? 43.763 44.047 -12.455 1.00 115.23 189 SER B CA 1
ATOM 3716 C C . SER B 1 189 ? 44.604 43.820 -13.707 1.00 116.99 189 SER B C 1
ATOM 3717 O O . SER B 1 189 ? 45.001 42.693 -13.997 1.00 121.04 189 SER B O 1
ATOM 3720 N N . HIS B 1 190 ? 44.864 44.896 -14.444 1.00 118.06 190 HIS B N 1
ATOM 3721 C CA . HIS B 1 190 ? 45.689 44.842 -15.654 1.00 119.91 190 HIS B CA 1
ATOM 3722 C C . HIS B 1 190 ? 46.826 45.867 -15.652 1.00 118.38 190 HIS B C 1
ATOM 3723 O O . HIS B 1 190 ? 47.572 45.961 -16.628 1.00 115.67 190 HIS B O 1
ATOM 3730 N N . VAL B 1 191 ? 46.969 46.620 -14.561 1.00 119.50 191 VAL B N 1
ATOM 3731 C CA . VAL B 1 191 ? 48.022 47.627 -14.460 1.00 122.14 191 VAL B CA 1
ATOM 3732 C C . VAL B 1 191 ? 49.346 46.907 -14.212 1.00 121.80 191 VAL B C 1
ATOM 3733 O O . VAL B 1 191 ? 49.509 46.262 -13.174 1.00 120.11 191 VAL B O 1
ATOM 3737 N N . PRO B 1 192 ? 50.299 47.019 -15.158 1.00 121.44 192 PRO B N 1
ATOM 3738 C CA . PRO B 1 192 ? 51.565 46.290 -15.044 1.00 123.63 192 PRO B CA 1
ATOM 3739 C C . PRO B 1 192 ? 52.485 46.794 -13.927 1.00 126.31 192 PRO B C 1
ATOM 3740 O O . PRO B 1 192 ? 52.182 47.789 -13.264 1.00 126.96 192 PRO B O 1
ATOM 3744 N N . LEU B 1 193 ? 53.596 46.089 -13.727 1.00 126.97 193 LEU B N 1
ATOM 3745 C CA . LEU B 1 193 ? 54.581 46.455 -12.712 1.00 125.95 193 LEU B CA 1
ATOM 3746 C C . LEU B 1 193 ? 55.520 47.529 -13.250 1.00 123.48 193 LEU B C 1
ATOM 3747 O O . LEU B 1 193 ? 55.796 47.579 -14.449 1.00 117.63 193 LEU B O 1
ATOM 3752 N N . ALA B 1 194 ? 56.003 48.386 -12.354 1.00 123.89 194 ALA B N 1
ATOM 3753 C CA . ALA B 1 194 ? 56.959 49.427 -12.718 1.00 125.76 194 ALA B CA 1
ATOM 3754 C C . ALA B 1 194 ? 58.339 48.804 -12.885 1.00 125.42 194 ALA B C 1
ATOM 3755 O O . ALA B 1 194 ? 58.613 47.743 -12.321 1.00 124.76 194 ALA B O 1
ATOM 3757 N N . LYS B 1 195 ? 59.202 49.455 -13.662 1.00 124.30 195 LYS B N 1
ATOM 3758 C CA . LYS B 1 195 ? 60.565 48.968 -13.857 1.00 123.27 195 LYS B CA 1
ATOM 3759 C C . LYS B 1 195 ? 61.293 48.994 -12.514 1.00 121.03 195 LYS B C 1
ATOM 3760 O O . LYS B 1 195 ? 61.469 50.063 -11.928 1.00 118.86 195 LYS B O 1
ATOM 3766 N N . PRO B 1 196 ? 61.713 47.813 -12.021 1.00 118.93 196 PRO B N 1
ATOM 3767 C CA . PRO B 1 196 ? 62.312 47.727 -10.693 1.00 114.94 196 PRO B CA 1
ATOM 3768 C C . PRO B 1 196 ? 63.691 48.369 -10.628 1.00 112.21 196 PRO B C 1
ATOM 3769 O O . PRO B 1 196 ? 64.432 48.348 -11.611 1.00 107.27 196 PRO B O 1
ATOM 3773 N N . LYS B 1 197 ? 64.018 48.928 -9.466 1.00 113.12 197 LYS B N 1
ATOM 3774 C CA . LYS B 1 197 ? 65.273 49.645 -9.263 1.00 115.19 197 LYS B CA 1
ATOM 3775 C C . LYS B 1 197 ? 66.074 49.050 -8.108 1.00 112.29 197 LYS B C 1
ATOM 3776 O O . LYS B 1 197 ? 65.531 48.340 -7.263 1.00 111.27 197 LYS B O 1
ATOM 3782 N N . VAL B 1 198 ? 67.368 49.357 -8.081 1.00 107.47 198 VAL B N 1
ATOM 3783 C CA . VAL B 1 198 ? 68.283 48.802 -7.081 1.00 102.37 198 VAL B CA 1
ATOM 3784 C C . VAL B 1 198 ? 67.890 49.231 -5.668 1.00 98.82 198 VAL B C 1
ATOM 3785 O O . VAL B 1 198 ? 67.621 50.406 -5.423 1.00 98.70 198 VAL B O 1
ATOM 3789 N N . ALA B 1 199 ? 67.861 48.269 -4.748 1.00 96.55 199 ALA B N 1
ATOM 3790 C CA . ALA B 1 199 ? 67.508 48.534 -3.354 1.00 95.53 199 ALA B CA 1
ATOM 3791 C C . ALA B 1 199 ? 68.681 49.178 -2.624 1.00 94.71 199 ALA B C 1
ATOM 3792 O O . ALA B 1 199 ? 69.811 48.701 -2.714 1.00 94.94 199 ALA B O 1
ATOM 3794 N N . ARG B 1 200 ? 68.406 50.257 -1.896 1.00 94.93 200 ARG B N 1
ATOM 3795 C CA . ARG B 1 200 ? 69.440 50.986 -1.166 1.00 95.46 200 ARG B CA 1
ATOM 3796 C C . ARG B 1 200 ? 69.423 50.615 0.313 1.00 94.79 200 ARG B C 1
ATOM 3797 O O . ARG B 1 200 ? 68.369 50.294 0.861 1.00 91.81 200 ARG B O 1
ATOM 3805 N N . ARG B 1 201 ? 70.595 50.661 0.948 1.00 98.34 201 ARG B N 1
ATOM 3806 C CA . ARG B 1 201 ? 70.731 50.340 2.373 1.00 101.28 201 ARG B CA 1
ATOM 3807 C C . ARG B 1 201 ? 70.085 51.465 3.178 1.00 104.56 201 ARG B C 1
ATOM 3808 O O . ARG B 1 201 ? 70.747 52.396 3.634 1.00 107.89 201 ARG B O 1
ATOM 3816 N N . CYS B 1 202 ? 68.777 51.343 3.359 1.00 108.36 202 CYS B N 1
ATOM 3817 C CA . CYS B 1 202 ? 67.955 52.413 3.902 1.00 109.24 202 CYS B CA 1
ATOM 3818 C C . CYS B 1 202 ? 67.775 52.404 5.417 1.00 104.73 202 CYS B C 1
ATOM 3819 O O . CYS B 1 202 ? 68.093 53.381 6.090 1.00 101.07 202 CYS B O 1
ATOM 3822 N N . GLY B 1 203 ? 67.251 51.300 5.937 1.00 105.22 203 GLY B N 1
ATOM 3823 C CA . GLY B 1 203 ? 66.897 51.181 7.351 1.00 105.21 203 GLY B CA 1
ATOM 3824 C C . GLY B 1 203 ? 68.026 51.266 8.359 1.00 104.96 203 GLY B C 1
ATOM 3825 O O . GLY B 1 203 ? 69.183 51.487 8.009 1.00 103.09 203 GLY B O 1
ATOM 3826 N N . ALA B 1 204 ? 67.668 51.080 9.625 1.00 108.20 204 ALA B N 1
ATOM 3827 C CA . ALA B 1 204 ? 68.613 51.182 10.728 1.00 112.79 204 ALA B CA 1
ATOM 3828 C C . ALA B 1 204 ? 69.303 49.854 11.002 1.00 116.95 204 ALA B C 1
ATOM 3829 O O . ALA B 1 204 ? 68.751 48.790 10.730 1.00 119.73 204 ALA B O 1
ATOM 3831 N N . ASP B 1 205 ? 70.517 49.937 11.540 1.00 122.68 205 ASP B N 1
ATOM 3832 C CA . ASP B 1 205 ? 71.279 48.762 11.968 1.00 126.77 205 ASP B CA 1
ATOM 3833 C C . ASP B 1 205 ? 72.305 49.179 13.031 1.00 126.60 205 ASP B C 1
ATOM 3834 O O . ASP B 1 205 ? 73.425 49.571 12.702 1.00 125.24 205 ASP B O 1
ATOM 3839 N N . PRO B 1 206 ? 71.908 49.124 14.316 1.00 127.89 206 PRO B N 1
ATOM 3840 C CA . PRO B 1 206 ? 72.790 49.498 15.429 1.00 130.70 206 PRO B CA 1
ATOM 3841 C C . PRO B 1 206 ? 74.178 48.845 15.388 1.00 132.00 206 PRO B C 1
ATOM 3842 O O . PRO B 1 206 ? 75.172 49.496 15.714 1.00 130.43 206 PRO B O 1
ATOM 3846 N N . ASP B 1 207 ? 74.229 47.579 14.978 1.00 133.06 207 ASP B N 1
ATOM 3847 C CA . ASP B 1 207 ? 75.476 46.809 14.926 1.00 131.07 207 ASP B CA 1
ATOM 3848 C C . ASP B 1 207 ? 76.579 47.476 14.105 1.00 131.02 207 ASP B C 1
ATOM 3849 O O . ASP B 1 207 ? 77.743 47.455 14.503 1.00 132.49 207 ASP B O 1
ATOM 3854 N N . HIS B 1 208 ? 76.211 48.062 12.967 1.00 133.04 208 HIS B N 1
ATOM 3855 C CA . HIS B 1 208 ? 77.182 48.695 12.066 1.00 134.46 208 HIS B CA 1
ATOM 3856 C C . HIS B 1 208 ? 77.263 50.222 12.198 1.00 135.63 208 HIS B C 1
ATOM 3857 O O . HIS B 1 208 ? 77.713 50.903 11.273 1.00 131.54 208 HIS B O 1
ATOM 3864 N N . GLY B 1 209 ? 76.837 50.756 13.342 1.00 138.89 209 GLY B N 1
ATOM 3865 C CA . GLY B 1 209 ? 76.956 52.189 13.614 1.00 141.39 209 GLY B CA 1
ATOM 3866 C C . GLY B 1 209 ? 75.643 52.942 13.697 1.00 145.55 209 GLY B C 1
ATOM 3867 O O . GLY B 1 209 ? 75.205 53.303 14.785 1.00 150.88 209 GLY B O 1
ATOM 3868 N N . LYS B 1 210 ? 75.017 53.171 12.544 1.00 148.29 210 LYS B N 1
ATOM 3869 C CA . LYS B 1 210 ? 73.789 53.973 12.451 1.00 148.94 210 LYS B CA 1
ATOM 3870 C C . LYS B 1 210 ? 72.591 53.330 13.158 1.00 144.07 210 LYS B C 1
ATOM 3871 O O . LYS B 1 210 ? 72.102 52.2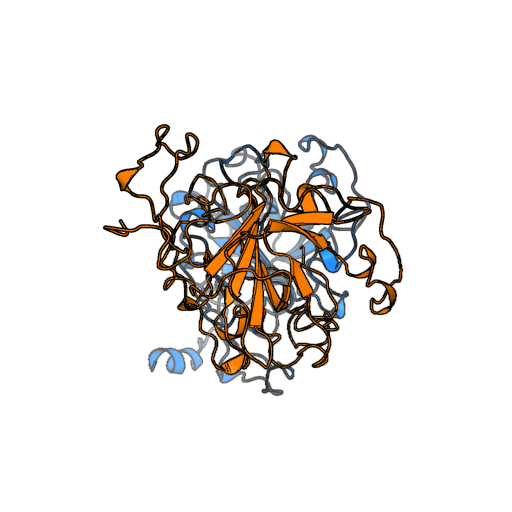89 12.715 1.00 143.31 210 LYS B O 1
ATOM 3877 N N . PRO B 1 211 ? 72.106 53.953 14.253 1.00 138.59 211 PRO B N 1
ATOM 3878 C CA . PRO B 1 211 ? 70.956 53.422 14.980 1.00 133.87 211 PRO B CA 1
ATOM 3879 C C . PRO B 1 211 ? 69.604 53.957 14.487 1.00 128.08 211 PRO B C 1
ATOM 3880 O O . PRO B 1 211 ? 68.563 53.413 14.860 1.00 126.01 211 PRO B O 1
ATOM 3884 N N . ASP B 1 212 ? 69.622 55.001 13.657 1.00 123.70 212 ASP B N 1
ATOM 3885 C CA . ASP B 1 212 ? 68.399 55.619 13.144 1.00 121.21 212 ASP B CA 1
ATOM 3886 C C . ASP B 1 212 ? 68.282 55.430 11.638 1.00 113.02 212 ASP B C 1
ATOM 3887 O O . ASP B 1 212 ? 69.251 55.633 10.905 1.00 110.85 212 ASP B O 1
ATOM 3892 N N . ALA B 1 213 ? 67.090 55.055 11.184 1.00 105.42 213 ALA B N 1
ATOM 3893 C CA . ALA B 1 213 ? 66.832 54.857 9.761 1.00 103.80 213 ALA B CA 1
ATOM 3894 C C . ALA B 1 213 ? 66.846 56.187 9.019 1.00 102.03 213 ALA B C 1
ATOM 3895 O O . ALA B 1 213 ? 66.620 57.238 9.614 1.00 106.39 213 ALA B O 1
ATOM 3897 N N . VAL B 1 214 ? 67.104 56.133 7.716 1.00 98.99 214 VAL B N 1
ATOM 3898 C CA . VAL B 1 214 ? 67.155 57.333 6.884 1.00 99.62 214 VAL B CA 1
ATOM 3899 C C . VAL B 1 214 ? 66.121 57.217 5.759 1.00 100.29 214 VAL B C 1
ATOM 3900 O O . VAL B 1 214 ? 66.459 56.818 4.646 1.00 97.42 214 VAL B O 1
ATOM 3904 N N . PRO B 1 215 ? 64.852 57.568 6.050 1.00 104.11 215 PRO B N 1
ATOM 3905 C CA . PRO B 1 215 ? 63.736 57.476 5.091 1.00 103.68 215 PRO B CA 1
ATOM 3906 C C . PRO B 1 215 ? 64.041 58.025 3.695 1.00 101.68 215 PRO B C 1
ATOM 3907 O O . PRO B 1 215 ? 63.585 57.464 2.700 1.00 96.95 215 PRO B O 1
ATOM 3911 N N . GLY B 1 216 ? 64.802 59.115 3.633 1.00 102.85 216 GLY B N 1
ATOM 3912 C CA . GLY B 1 216 ? 65.148 59.752 2.366 1.00 104.80 216 GLY B CA 1
ATOM 3913 C C . GLY B 1 216 ? 66.064 58.952 1.455 1.00 105.40 216 GLY B C 1
ATOM 3914 O O . GLY B 1 216 ? 66.187 59.270 0.272 1.00 106.82 216 GLY B O 1
ATOM 3915 N N . ASN B 1 217 ? 66.701 57.915 1.997 1.00 105.38 217 ASN B N 1
ATOM 3916 C CA . ASN B 1 217 ? 67.644 57.093 1.240 1.00 106.38 217 ASN B CA 1
ATOM 3917 C C . ASN B 1 217 ? 67.017 55.810 0.683 1.00 106.91 217 ASN B C 1
ATOM 3918 O O . ASN B 1 217 ? 67.690 55.038 0.005 1.00 109.20 217 ASN B O 1
ATOM 3923 N N . CYS B 1 218 ? 65.733 55.593 0.963 1.00 106.75 218 CYS B N 1
ATOM 3924 C CA . CYS B 1 218 ? 65.029 54.380 0.538 1.00 106.69 218 CYS B CA 1
ATOM 3925 C C . CYS B 1 218 ? 64.710 54.337 -0.950 1.00 107.03 218 CYS B C 1
ATOM 3926 O O . CYS B 1 218 ? 64.601 55.371 -1.610 1.00 109.79 218 CYS B O 1
ATOM 3929 N N . THR B 1 219 ? 64.565 53.116 -1.460 1.00 105.56 219 THR B N 1
ATOM 3930 C CA . THR B 1 219 ? 64.063 52.870 -2.805 1.00 103.02 219 THR B CA 1
ATOM 3931 C C . THR B 1 219 ? 62.620 52.437 -2.577 1.00 101.86 219 THR B C 1
ATOM 3932 O O . THR B 1 219 ? 62.370 51.393 -1.972 1.00 100.76 219 THR B O 1
ATOM 3936 N N . TYR B 1 220 ? 61.673 53.247 -3.045 1.00 100.71 220 TYR B N 1
ATOM 3937 C CA . TYR B 1 220 ? 60.258 53.039 -2.718 1.00 100.01 220 TYR B CA 1
ATOM 3938 C C . TYR B 1 220 ? 59.432 52.240 -3.726 1.00 103.33 220 TYR B C 1
ATOM 3939 O O . TYR B 1 220 ? 58.501 51.535 -3.328 1.00 104.60 220 TYR B O 1
ATOM 3948 N N . GLY B 1 221 ? 59.761 52.330 -5.011 1.00 103.53 221 GLY B N 1
ATOM 3949 C CA . GLY B 1 221 ? 58.999 51.618 -6.039 1.00 106.73 221 GLY B CA 1
ATOM 3950 C C . GLY B 1 221 ? 59.232 50.117 -6.049 1.00 108.21 221 GLY B C 1
ATOM 3951 O O . GLY B 1 221 ? 59.409 49.491 -4.999 1.00 108.18 221 GLY B O 1
ATOM 3952 N N . ALA B 1 222 ? 59.198 49.533 -7.243 1.00 107.54 222 ALA B N 1
ATOM 3953 C CA . ALA B 1 222 ? 59.518 48.122 -7.416 1.00 105.10 222 ALA B CA 1
ATOM 3954 C C . ALA B 1 222 ? 61.020 47.969 -7.213 1.00 105.24 222 ALA B C 1
ATOM 3955 O O . ALA B 1 222 ? 61.797 48.799 -7.686 1.00 103.78 222 ALA B O 1
ATOM 3957 N N . LYS B 1 223 ? 61.426 46.921 -6.503 1.00 104.70 223 LYS B N 1
ATOM 3958 C CA . LYS B 1 223 ? 62.841 46.697 -6.211 1.00 101.68 223 LYS B CA 1
ATOM 3959 C C . LYS B 1 223 ? 63.388 45.415 -6.834 1.00 99.62 223 LYS B C 1
ATOM 3960 O O . LYS B 1 223 ? 62.706 44.391 -6.880 1.00 99.31 223 LYS B O 1
ATOM 3966 N N . GLN B 1 224 ? 64.628 45.488 -7.315 1.00 96.72 224 GLN B N 1
ATOM 3967 C CA . GLN B 1 224 ? 65.310 44.332 -7.883 1.00 95.46 224 GLN B CA 1
ATOM 3968 C C . GLN B 1 224 ? 65.802 43.429 -6.760 1.00 96.20 224 GLN B C 1
ATOM 3969 O O . GLN B 1 224 ? 65.898 43.868 -5.613 1.00 96.58 224 GLN B O 1
ATOM 3975 N N . PRO B 1 225 ? 66.129 42.163 -7.081 1.00 96.63 225 PRO B N 1
ATOM 3976 C CA . PRO B 1 225 ? 66.708 41.304 -6.051 1.00 96.93 225 PRO B CA 1
ATOM 3977 C C . PRO B 1 225 ? 68.110 41.776 -5.669 1.00 96.59 225 PRO B C 1
ATOM 3978 O O . PRO B 1 225 ? 68.704 42.591 -6.379 1.00 98.03 225 PRO B O 1
ATOM 3982 N N . LEU B 1 226 ? 68.624 41.267 -4.555 1.00 93.99 226 LEU B N 1
ATOM 3983 C CA . LEU B 1 226 ? 69.948 41.641 -4.068 1.00 91.34 226 LEU B CA 1
ATOM 3984 C C . LEU B 1 226 ? 71.025 40.727 -4.650 1.00 88.60 226 LEU B C 1
ATOM 3985 O O . LEU B 1 226 ? 71.275 39.641 -4.124 1.00 88.92 226 LEU B O 1
ATOM 3990 N N . TYR B 1 227 ? 71.646 41.164 -5.745 1.00 85.77 227 TYR B N 1
ATOM 3991 C CA . TYR B 1 227 ? 72.742 40.418 -6.361 1.00 87.04 227 TYR B CA 1
ATOM 3992 C C . TYR B 1 227 ? 74.028 40.878 -5.700 1.00 86.58 227 TYR B C 1
ATOM 3993 O O . TYR B 1 227 ? 74.430 42.035 -5.841 1.00 85.45 227 TYR B O 1
ATOM 4002 N N . TRP B 1 228 ? 74.686 39.960 -5.002 1.00 87.19 228 TRP B N 1
ATOM 4003 C CA . TRP B 1 228 ? 75.798 40.325 -4.145 1.00 86.19 228 TRP B CA 1
ATOM 4004 C C . TRP B 1 228 ? 76.845 39.216 -4.019 1.00 86.41 228 TRP B C 1
ATOM 4005 O O . TRP B 1 228 ? 76.536 38.034 -4.174 1.00 87.63 228 TRP B O 1
ATOM 4016 N N . LEU B 1 229 ? 78.088 39.626 -3.769 1.00 86.41 229 LEU B N 1
ATOM 4017 C CA . LEU B 1 229 ? 79.211 38.718 -3.509 1.00 85.33 229 LEU B CA 1
ATOM 4018 C C . LEU B 1 229 ? 79.613 37.849 -4.706 1.00 84.40 229 LEU B C 1
ATOM 4019 O O . LEU B 1 229 ? 80.237 36.804 -4.527 1.00 84.79 229 LEU B O 1
ATOM 4024 N N . GLN B 1 230 ? 79.277 38.283 -5.919 1.00 84.77 230 GLN B N 1
ATOM 4025 C CA . GLN B 1 230 ? 79.611 37.523 -7.126 1.00 84.64 230 GLN B CA 1
ATOM 4026 C C . GLN B 1 230 ? 80.755 38.165 -7.895 1.00 85.12 230 GLN B C 1
ATOM 4027 O O . GLN B 1 230 ? 81.195 39.270 -7.575 1.00 84.41 230 GLN B O 1
ATOM 4033 N N . LYS B 1 231 ? 81.232 37.462 -8.913 1.00 88.01 231 LYS B N 1
ATOM 4034 C CA . LYS B 1 231 ? 82.304 37.964 -9.757 1.00 92.73 231 LYS B CA 1
ATOM 4035 C C . LYS B 1 231 ? 81.764 38.942 -10.799 1.00 91.74 231 LYS B C 1
ATOM 4036 O O . LYS B 1 231 ? 82.480 39.845 -11.230 1.00 89.85 231 LYS B O 1
ATOM 4042 N N . GLU B 1 232 ? 80.506 38.758 -11.202 1.00 92.45 232 GLU B N 1
ATOM 4043 C CA . GLU B 1 232 ? 79.880 39.606 -12.219 1.00 93.57 232 GLU B CA 1
ATOM 4044 C C . GLU B 1 232 ? 78.412 39.908 -11.910 1.00 94.35 232 GLU B C 1
ATOM 4045 O O . GLU B 1 232 ? 77.735 39.131 -11.234 1.00 94.55 232 GLU B O 1
ATOM 4051 N N . GLY B 1 233 ? 77.933 41.041 -12.420 1.00 93.96 233 GLY B N 1
ATOM 4052 C CA . GLY B 1 233 ? 76.518 41.410 -12.347 1.00 93.78 233 GLY B CA 1
ATOM 4053 C C . GLY B 1 233 ? 75.947 41.721 -10.978 1.00 94.72 233 GLY B C 1
ATOM 4054 O O . GLY B 1 233 ? 74.806 41.363 -10.687 1.00 96.50 233 GLY B O 1
ATOM 4055 N N . ASN B 1 234 ? 76.726 42.405 -10.145 1.00 95.96 234 ASN B N 1
ATOM 4056 C CA . ASN B 1 234 ? 76.277 42.796 -8.808 1.00 96.39 234 ASN B CA 1
ATOM 4057 C C . ASN B 1 234 ? 75.617 44.173 -8.808 1.00 97.37 234 ASN B C 1
ATOM 4058 O O . ASN B 1 234 ? 76.089 45.091 -9.483 1.00 101.13 234 ASN B O 1
ATOM 4063 N N . ASN B 1 235 ? 74.524 44.303 -8.059 1.00 95.04 235 ASN B N 1
ATOM 4064 C CA . ASN B 1 235 ? 73.873 45.600 -7.844 1.00 94.24 235 ASN B CA 1
ATOM 4065 C C . ASN B 1 235 ? 74.112 46.119 -6.419 1.00 94.21 235 ASN B C 1
ATOM 4066 O O . ASN B 1 235 ? 73.907 47.301 -6.142 1.00 95.63 235 ASN B O 1
ATOM 4071 N N . GLU B 1 236 ? 74.538 45.227 -5.525 1.00 94.34 236 GLU B N 1
ATOM 4072 C CA . GLU B 1 236 ? 74.936 45.595 -4.167 1.00 93.54 236 GLU B CA 1
ATOM 4073 C C . GLU B 1 236 ? 76.434 45.360 -4.039 1.00 90.83 236 GLU B C 1
ATOM 4074 O O . GLU B 1 236 ? 76.948 44.349 -4.518 1.00 91.68 236 GLU B O 1
ATOM 4080 N N . PHE B 1 237 ? 77.128 46.289 -3.387 1.00 89.38 237 PHE B N 1
ATOM 4081 C CA . PHE B 1 237 ? 78.582 46.218 -3.259 1.00 88.97 237 PHE B CA 1
ATOM 4082 C C . PHE B 1 237 ? 79.053 46.305 -1.810 1.00 88.09 237 PHE B C 1
ATOM 4083 O O . PHE B 1 237 ? 80.179 46.731 -1.544 1.00 86.81 237 PHE B O 1
ATOM 4091 N N . ASP B 1 238 ? 78.205 45.880 -0.878 1.00 88.89 238 ASP B N 1
ATOM 4092 C CA . ASP B 1 238 ? 78.559 45.900 0.539 1.00 91.89 238 ASP B CA 1
ATOM 4093 C C . ASP B 1 238 ? 79.663 44.883 0.831 1.00 92.27 238 ASP B C 1
ATOM 4094 O O . ASP B 1 238 ? 79.886 43.951 0.057 1.00 89.62 238 ASP B O 1
ATOM 4099 N N . ASP B 1 239 ? 80.350 45.063 1.954 1.00 92.72 239 ASP B N 1
ATOM 4100 C CA . ASP B 1 239 ? 81.425 44.157 2.333 1.00 92.41 239 ASP B CA 1
ATOM 4101 C C . ASP B 1 239 ? 80.862 42.839 2.851 1.00 89.73 239 ASP B C 1
ATOM 4102 O O . ASP B 1 239 ? 79.751 42.787 3.377 1.00 88.10 239 ASP B O 1
ATOM 4107 N N . TYR B 1 240 ? 81.656 41.785 2.688 1.00 88.64 240 TYR B N 1
ATOM 4108 C CA . TYR B 1 240 ? 81.350 40.434 3.157 1.00 86.94 240 TYR B CA 1
ATOM 4109 C C . TYR B 1 240 ? 80.674 40.395 4.534 1.00 86.86 240 TYR B C 1
ATOM 4110 O O . TYR B 1 240 ? 79.707 39.660 4.729 1.00 86.75 240 TYR B O 1
ATOM 4119 N N . ILE B 1 241 ? 81.178 41.189 5.476 1.00 87.77 241 ILE B N 1
ATOM 4120 C CA . ILE B 1 241 ? 80.666 41.182 6.856 1.00 87.53 241 ILE B CA 1
ATOM 4121 C C . ILE B 1 241 ? 79.448 42.082 7.102 1.00 88.79 241 ILE B C 1
ATOM 4122 O O . ILE B 1 241 ? 78.873 42.053 8.190 1.00 91.81 241 ILE B O 1
ATOM 4127 N N . ALA B 1 242 ? 79.056 42.873 6.105 1.00 90.80 242 ALA B N 1
ATOM 4128 C CA . ALA B 1 242 ? 77.892 43.758 6.219 1.00 93.57 242 ALA B CA 1
ATOM 4129 C C . ALA B 1 242 ? 76.927 43.522 5.055 1.00 95.61 242 ALA B C 1
ATOM 4130 O O . ALA B 1 242 ? 76.601 44.452 4.317 1.00 98.07 242 ALA B O 1
ATOM 4132 N N . PRO B 1 243 ? 76.444 42.277 4.904 1.00 96.25 243 PRO B N 1
ATOM 4133 C CA . PRO B 1 243 ? 75.614 41.905 3.762 1.00 95.20 243 PRO B CA 1
ATOM 4134 C C . PRO B 1 243 ? 74.254 42.586 3.735 1.00 92.60 243 PRO B C 1
ATOM 4135 O O . PRO B 1 243 ? 73.734 42.954 4.790 1.00 93.23 243 PRO B O 1
ATOM 4139 N N . PRO B 1 244 ? 73.680 42.752 2.530 1.00 88.17 244 PRO B N 1
ATOM 4140 C CA . PRO B 1 244 ? 72.330 43.270 2.397 1.00 86.57 244 PRO B CA 1
ATOM 4141 C C . PRO B 1 244 ? 71.325 42.174 2.730 1.00 85.81 244 PRO B C 1
ATOM 4142 O O . PRO B 1 244 ? 71.651 40.996 2.609 1.00 85.56 244 PRO B O 1
ATOM 4146 N N . PHE B 1 245 ? 70.123 42.557 3.150 1.00 86.86 245 PHE B N 1
ATOM 4147 C CA . PHE B 1 245 ? 69.081 41.590 3.499 1.00 88.26 245 PHE B CA 1
ATOM 4148 C C . PHE B 1 245 ? 67.740 41.952 2.884 1.00 90.18 245 PHE B C 1
ATOM 4149 O O . PHE B 1 245 ? 67.532 43.085 2.451 1.00 92.08 245 PHE B O 1
ATOM 4157 N N . TYR B 1 246 ? 66.830 40.980 2.866 1.00 92.15 246 TYR B N 1
ATOM 4158 C CA . TYR B 1 246 ? 65.449 41.219 2.458 1.00 93.78 246 TYR B CA 1
ATOM 4159 C C . TYR B 1 246 ? 64.677 41.565 3.732 1.00 96.91 246 TYR B C 1
ATOM 4160 O O . TYR B 1 246 ? 63.866 40.781 4.231 1.00 95.75 246 TYR B O 1
ATOM 4169 N N . ASN B 1 247 ? 64.973 42.759 4.244 1.00 101.42 247 ASN B N 1
ATOM 4170 C CA . ASN B 1 247 ? 64.455 43.270 5.510 1.00 104.17 247 ASN B CA 1
ATOM 4171 C C . ASN B 1 247 ? 64.038 44.723 5.386 1.00 108.54 247 ASN B C 1
ATOM 4172 O O . ASN B 1 247 ? 64.099 45.314 4.305 1.00 111.12 247 ASN B O 1
ATOM 4177 N N . ASP B 1 248 ? 63.624 45.295 6.514 1.00 110.77 248 ASP B N 1
ATOM 4178 C CA . ASP B 1 248 ? 63.368 46.724 6.608 1.00 110.96 248 ASP B CA 1
ATOM 4179 C C . ASP B 1 248 ? 64.652 47.481 6.245 1.00 107.17 248 ASP B C 1
ATOM 4180 O O . ASP B 1 248 ? 64.595 48.558 5.660 1.00 111.76 248 ASP B O 1
ATOM 4185 N N . LEU B 1 249 ? 65.805 46.896 6.570 1.00 101.41 249 LEU B N 1
ATOM 4186 C CA . LEU B 1 249 ? 67.113 47.480 6.248 1.00 97.39 249 LEU B CA 1
ATOM 4187 C C . LEU B 1 249 ? 67.249 47.925 4.787 1.00 96.16 249 LEU B C 1
ATOM 4188 O O . LEU B 1 249 ? 67.968 48.882 4.501 1.00 97.10 249 LEU B O 1
ATOM 4193 N N . TYR B 1 250 ? 66.584 47.221 3.870 1.00 94.34 250 TYR B N 1
ATOM 4194 C CA . TYR B 1 250 ? 66.575 47.599 2.450 1.00 94.47 250 TYR B CA 1
ATOM 4195 C C . TYR B 1 250 ? 65.157 47.920 1.959 1.00 97.12 250 TYR B C 1
ATOM 4196 O O . TYR B 1 250 ? 64.855 47.815 0.768 1.00 100.46 250 TYR B O 1
ATOM 4205 N N . ASN B 1 251 ? 64.310 48.338 2.898 1.00 97.59 251 ASN B N 1
ATOM 4206 C CA . ASN B 1 251 ? 62.915 48.696 2.639 1.00 98.67 251 ASN B CA 1
ATOM 4207 C C . ASN B 1 251 ? 62.056 47.547 2.093 1.00 100.31 251 ASN B C 1
ATOM 4208 O O . ASN B 1 251 ? 61.081 47.776 1.373 1.00 104.20 251 ASN B O 1
ATOM 4213 N N . PHE B 1 252 ? 62.417 46.313 2.438 1.00 99.86 252 PHE B N 1
ATOM 4214 C CA . PHE B 1 252 ? 61.617 45.152 2.065 1.00 100.04 252 PHE B CA 1
ATOM 4215 C C . PHE B 1 252 ? 60.675 44.835 3.220 1.00 105.84 252 PHE B C 1
ATOM 4216 O O . PHE B 1 252 ? 61.050 44.143 4.169 1.00 107.94 252 PHE B O 1
ATOM 4224 N N . LYS B 1 253 ? 59.458 45.371 3.142 1.00 112.61 253 LYS B N 1
ATOM 4225 C CA . LYS B 1 253 ? 58.452 45.167 4.182 1.00 117.35 253 LYS B CA 1
ATOM 4226 C C . LYS B 1 253 ? 58.045 43.711 4.250 1.00 113.87 253 LYS B C 1
ATOM 4227 O O . LYS B 1 253 ? 57.950 43.045 3.222 1.00 114.57 253 LYS B O 1
ATOM 4233 N N . ASP B 1 254 ? 57.767 43.235 5.459 1.00 110.16 254 ASP B N 1
ATOM 4234 C CA . ASP B 1 254 ? 57.308 41.869 5.645 1.00 108.69 254 ASP B CA 1
ATOM 4235 C C . ASP B 1 254 ? 55.957 41.754 4.943 1.00 106.62 254 ASP B C 1
ATOM 4236 O O . ASP B 1 254 ? 55.116 42.646 5.063 1.00 108.13 254 ASP B O 1
ATOM 4241 N N . GLY B 1 255 ? 55.767 40.680 4.184 1.00 106.58 255 GLY B N 1
ATOM 4242 C CA . GLY B 1 255 ? 54.522 40.467 3.447 1.00 106.74 255 GLY B CA 1
ATOM 4243 C C . GLY B 1 255 ? 54.612 40.911 1.998 1.00 105.29 255 GLY B C 1
ATOM 4244 O O . GLY B 1 255 ? 55.702 41.007 1.433 1.00 105.84 255 GLY B O 1
ATOM 4245 N N . ALA B 1 256 ? 53.457 41.187 1.399 1.00 103.82 256 ALA B N 1
ATOM 4246 C CA . ALA B 1 256 ? 53.387 41.545 -0.017 1.00 103.15 256 ALA B CA 1
ATOM 4247 C C . ALA B 1 256 ? 53.887 42.960 -0.288 1.00 101.99 256 ALA B C 1
ATOM 4248 O O . ALA B 1 256 ? 53.671 43.868 0.513 1.00 102.62 256 ALA B O 1
ATOM 4250 N N . GLN B 1 257 ? 54.559 43.131 -1.424 1.00 102.74 257 GLN B N 1
ATOM 4251 C CA . GLN B 1 257 ? 55.050 44.436 -1.858 1.00 103.91 257 GLN B CA 1
ATOM 4252 C C . GLN B 1 257 ? 53.967 45.050 -2.747 1.00 106.30 257 GLN B C 1
ATOM 4253 O O . GLN B 1 257 ? 53.939 44.824 -3.959 1.00 101.95 257 GLN B O 1
ATOM 4259 N N . ASN B 1 258 ? 53.076 45.822 -2.127 1.00 108.77 258 ASN B N 1
ATOM 4260 C CA . ASN B 1 258 ? 51.901 46.381 -2.808 1.00 108.31 258 ASN B CA 1
ATOM 4261 C C . ASN B 1 258 ? 52.146 47.641 -3.647 1.00 110.87 258 ASN B C 1
ATOM 4262 O O . ASN B 1 258 ? 51.266 48.056 -4.402 1.00 113.91 258 ASN B O 1
ATOM 4267 N N . ASP B 1 259 ? 53.332 48.233 -3.532 1.00 112.58 259 ASP B N 1
ATOM 4268 C CA . ASP B 1 259 ? 53.648 49.492 -4.224 1.00 114.16 259 ASP B CA 1
ATOM 4269 C C . ASP B 1 259 ? 54.572 49.320 -5.437 1.00 111.37 259 ASP B C 1
ATOM 4270 O O . ASP B 1 259 ? 55.316 50.237 -5.792 1.00 107.84 259 ASP B O 1
ATOM 4275 N N . ILE B 1 260 ? 54.496 48.161 -6.088 1.00 110.69 260 ILE B N 1
ATOM 4276 C CA . ILE B 1 260 ? 55.382 47.841 -7.216 1.00 112.10 260 ILE B CA 1
ATOM 4277 C C . ILE B 1 260 ? 54.779 48.145 -8.591 1.00 109.94 260 ILE B C 1
ATOM 4278 O O . ILE B 1 260 ? 55.395 47.848 -9.616 1.00 105.62 260 ILE B O 1
ATOM 4283 N N . PHE B 1 261 ? 53.594 48.749 -8.614 1.00 111.00 261 PHE B N 1
ATOM 4284 C CA . PHE B 1 261 ? 52.872 48.980 -9.868 1.00 111.15 261 PHE B CA 1
ATOM 4285 C C . PHE B 1 261 ? 53.010 50.413 -10.361 1.00 112.52 261 PHE B C 1
ATOM 4286 O O . PHE B 1 261 ? 53.435 51.296 -9.617 1.00 117.10 261 PHE B O 1
ATOM 4294 N N . VAL B 1 262 ? 52.649 50.632 -11.623 1.00 111.15 262 VAL B N 1
ATOM 4295 C CA . VAL B 1 262 ? 52.789 51.943 -12.261 1.00 111.47 262 VAL B CA 1
ATOM 4296 C C . VAL B 1 262 ? 51.913 52.995 -11.582 1.00 114.01 262 VAL B C 1
ATOM 4297 O O . VAL B 1 262 ? 52.360 54.116 -11.343 1.00 116.67 262 VAL B O 1
ATOM 4301 N N . ASP B 1 263 ? 50.677 52.623 -11.263 1.00 116.29 263 ASP B N 1
ATOM 4302 C CA . ASP B 1 263 ? 49.735 53.542 -10.621 1.00 119.39 263 ASP B CA 1
ATOM 4303 C C . ASP B 1 263 ? 49.890 53.627 -9.096 1.00 119.19 263 ASP B C 1
ATOM 4304 O O . ASP B 1 263 ? 49.151 54.367 -8.449 1.00 123.63 263 ASP B O 1
ATOM 4309 N N . SER B 1 264 ? 50.840 52.884 -8.526 1.00 117.94 264 SER B N 1
ATOM 4310 C CA . SER B 1 264 ? 51.044 52.866 -7.074 1.00 119.77 264 SER B CA 1
ATOM 4311 C C . SER B 1 264 ? 51.292 54.265 -6.511 1.00 122.52 264 SER B C 1
ATOM 4312 O O . SER B 1 264 ? 50.586 54.708 -5.607 1.00 128.92 264 SER B O 1
ATOM 4315 N N . TYR B 1 265 ? 52.295 54.952 -7.051 1.00 122.54 265 TYR B N 1
ATOM 4316 C CA . TYR B 1 265 ? 52.614 56.323 -6.657 1.00 122.14 265 TYR B CA 1
ATOM 4317 C C . TYR B 1 265 ? 52.083 57.272 -7.735 1.00 125.14 265 TYR B C 1
ATOM 4318 O O . TYR B 1 265 ? 52.667 57.360 -8.817 1.00 123.21 265 TYR B O 1
ATOM 4327 N N . PRO B 1 266 ? 50.971 57.981 -7.447 1.00 129.31 266 PRO B N 1
ATOM 4328 C CA . PRO B 1 266 ? 50.301 58.789 -8.477 1.00 129.96 266 PRO B CA 1
ATOM 4329 C C . PRO B 1 266 ? 51.114 59.949 -9.053 1.00 129.97 266 PRO B C 1
ATOM 4330 O O . PRO B 1 266 ? 51.260 60.053 -10.272 1.00 126.86 266 PRO B O 1
ATOM 4334 N N . ASP B 1 267 ? 51.618 60.820 -8.185 1.00 130.76 267 ASP B N 1
ATOM 4335 C CA . ASP B 1 267 ? 52.344 62.009 -8.632 1.00 132.75 267 ASP B CA 1
ATOM 4336 C C . ASP B 1 267 ? 53.774 61.668 -9.003 1.00 132.93 267 ASP B C 1
ATOM 4337 O O . ASP B 1 267 ? 54.179 61.740 -10.170 1.00 131.52 267 ASP B O 1
ATOM 4342 N N . GLY B 1 268 ? 54.530 61.283 -7.987 1.00 133.80 268 GLY B N 1
ATOM 4343 C CA . GLY B 1 268 ? 55.939 61.000 -8.146 1.00 134.78 268 GLY B CA 1
ATOM 4344 C C . GLY B 1 268 ? 56.300 59.615 -7.673 1.00 137.26 268 GLY B C 1
ATOM 4345 O O . GLY B 1 268 ? 55.510 58.955 -7.010 1.00 140.94 268 GLY B O 1
ATOM 4346 N N . ILE B 1 269 ? 57.491 59.167 -8.050 1.00 138.57 269 ILE B N 1
ATOM 4347 C CA . ILE B 1 269 ? 58.021 57.880 -7.611 1.00 139.82 269 ILE B CA 1
ATOM 4348 C C . ILE B 1 269 ? 59.423 58.173 -7.073 1.00 135.81 269 ILE B C 1
ATOM 4349 O O . ILE B 1 269 ? 60.409 58.075 -7.809 1.00 137.70 269 ILE B O 1
ATOM 4354 N N . PRO B 1 270 ? 59.517 58.563 -5.787 1.00 134.27 270 PRO B N 1
ATOM 4355 C CA . PRO B 1 270 ? 60.813 58.933 -5.219 1.00 139.07 270 PRO B CA 1
ATOM 4356 C C . PRO B 1 270 ? 61.683 57.724 -4.871 1.00 148.85 270 PRO B C 1
ATOM 4357 O O . PRO B 1 270 ? 61.434 57.045 -3.873 1.00 159.56 270 PRO B O 1
#

Foldseek 3Di:
DKAWADLQWFCNLPQQVNDPHGQHQLDFAFAADCCCAPQSVRPVRGGDLPGAQEDEAQDKGWIFMANACLLDPNQVSGDVHHDHDFFQRYPPDDLLVLFAPDQVQWAWKFKWWAQDLDPVPDDQQRTFTFWIARSPSPTRTDITAGHNQAAWGDPSAIKMKIKFWGALVGDFGGIHIIMGGYTYPNHPHHFHFDRADAFFQFAADVVVPGHGGHVLRGDQETHGDQADNYNDDGSDDDDRNDDDGCDVRRPNDHHGNHRGTPPSDVVDDPSCVVVVVD/DKAWADLQWFCNLPQQVNDPHGQHQLDFAFAADCCCAPQSVRPVRGGPLPGAQEDEAQDKGWIFMANFCLLDPNQVSGDPHHDHDFFQRYPPDDLLVLVAPDQVQWAWKFKWWAQDLDPVPDDQQRTFTFWIARSPSPTRTDITAGHNQAAWGDPSAIKMKIKFWGALVGDFGGIHIIMGGYTYPNHPHHFHFDRADAFFQFAADVVVPGHGGHVVRGQQETHGDQADNYNDDGSDDDDRNDDDGCDVRRPNDHHGNHRGTPPSDPPDRD